Protein AF-A0A842RZS5-F1 (afdb_monomer)

Sequence (447 aa):
MKSENNMPHVILSKETFRNIITHTLRFKNRNNEGGIKVFGVCLGSIKNNTIQVVNAIPISHKVIETVQLDEKTIEIFKKIEKQYEEQNLGVVGWYLSHPFEELEWTVSDKENHLKIQKESWSNNFHLILDNRNIQKENEFGIKIFRLKDPSKGISSETEELNFEIEPPKTLNFFKWVQKFVEDYHKKDPVLIKEVQELEKSEKETAPRDLQEIPLTEIETNEKSVFSSELTEVSSEFHNIVDNLFKLELTPWKENFKYSALSGMDKLLESLINIKENLSNGMNIIQNWFKKELDNTLESFGNSATSYIDSRVIEQDKLEKDIQTEQELLLEETSQNINSNLEEYHNQIMEKMNKIDQNLEEFSSKHGEYDQRIISLSEIIGKNEDIIGNLVESYETDLKNSENYLIDIIKEKKDSLIPRLKKLEENQTHILERITEMQKMIIKLRNL

Secondary structure (DSSP, 8-state):
-PPP--PPEEEE-HHHHHHHHHHHHHT--SS-SS--EEEEEEEEEEETTEEEEEEEEEEEEESSSSPPPPHHHHHHHHHHHHHHGGGT-EEEEEEEE-TTS-SS--HHHHHHHHHHHHHT-TT-EEEEE-GGGGGSTTT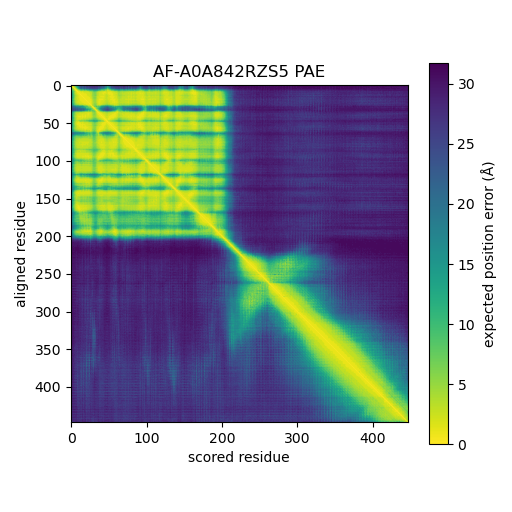TTEEEEEES-GGGGGGSPEEEPPEEEPP--STHHHHHHHHHHHHHTSSS--PPPPHHHHHHHHHHHS--S-PPPP----------HHHHHHHHHHHHHHHHHHHHIIIIIHHHHHHHHHHHTT-HHHHHHHHHHHHHHHHHHHHHHHHHHHHHHHHHHHHHHHHHHHHHHHHHHHHHHHHHHHHHHHHHHHHHHHHHHHHHHHHHHHHHHHHHHHHHHHHHHHHHHHHHHHHHHHHHHHHHHHHHHHHHHHHHHHHHHHHHHHHHHHHHHHHHHHHHHHHHHHHHHHHHHHHHHHHHHHHHHHHHHT-

Foldseek 3Di:
DPPPPLAQEEEAEPQAVVLVLLQLVVQDDPPDPQRKKWKWFFKADADPSYTYTDHTATADIDSDQADADDPVNLVVQVVVQVVCVVVVIHGQEMEMEDEPDDQDDDLRNLQRQLVNCVPPRVRYKYKYAYCVCCPPPPPNRIWIKDFPDSVVRSPTDIDTHHYDYDDDPDPVVVVVVVVQVVQCPDPHRPGRDHPVNVVVVVVVPPPDPDDDDDDPPPPDPPPVPVVVLVVVVVVVLVVLVVVLCVVQVVVLVVQCVVQVVVDDVSNVVSVVSNVVSVVVSVVVVVVSVVVSVVVVVVVVVVVVVVVVVVVVVVVVVVVVVVVVVVVVVVVVVVVVVVVVVVVVVVVVVVVVVVVVVVVVVVVVVVVVVVVVVVVVVVVVVVVVVVVVVVVVVVVVVVVVVVVVVVVVVVVVVVVVVVVVVVVVVVVVVVVVVVVVVVVVVVVVVVD

pLDDT: mean 78.9, std 14.8, range [34.44, 96.69]

Solvent-accessible surface area (backbone atoms only — not comparable to full-atom values): 24697 Å² total; per-residue (Å²): 133,82,78,77,79,82,67,53,36,36,40,34,27,56,57,18,54,48,42,51,52,53,54,53,57,73,60,60,59,95,83,51,89,72,41,54,29,34,34,32,42,27,30,16,44,79,55,96,62,29,38,42,28,60,35,42,49,49,36,50,72,42,89,42,100,67,78,78,78,51,72,69,57,54,51,50,52,54,53,52,29,64,74,33,45,92,75,66,28,39,66,45,28,34,38,38,41,35,57,97,55,71,92,64,84,49,75,55,53,50,53,43,49,49,58,53,34,72,73,80,35,76,79,38,37,44,35,37,34,23,78,82,38,43,81,44,85,96,44,61,22,55,44,36,33,33,63,76,40,69,90,55,51,92,78,33,53,80,38,80,43,59,69,49,73,47,73,80,89,50,73,64,53,60,56,44,54,51,47,52,55,54,31,60,71,38,99,72,52,76,67,90,72,30,53,55,56,52,55,51,51,51,64,66,68,44,87,65,74,78,78,82,73,86,78,71,90,66,89,64,79,80,64,53,65,67,60,57,52,51,52,51,53,51,51,50,49,49,51,52,51,50,48,46,45,58,69,54,50,47,57,44,57,56,50,48,63,55,17,70,76,69,44,71,69,50,42,52,55,51,52,52,51,48,54,54,48,51,51,52,47,49,50,52,52,52,52,50,53,52,52,52,51,52,52,52,51,52,54,49,50,55,51,52,49,53,52,50,52,52,50,52,54,53,47,57,48,50,54,51,52,50,53,53,52,51,52,52,50,52,51,52,51,50,51,52,51,51,54,50,52,52,51,52,49,52,55,50,50,54,51,49,53,53,49,52,53,52,49,54,53,49,53,51,53,49,52,54,50,51,54,49,51,52,54,50,52,54,51,50,51,54,49,52,52,52,51,50,55,49,52,56,48,51,55,49,52,49,52,51,50,49,51,53,52,52,50,52,52,49,53,52,50,63,61,44,53,59,54,50,51,53,48,53,52,51,50,51,55,49,51,50,51,51,51,50,49,50,54,50,51,53,56,60,72,76,106

Nearest PDB structures (foldseek):
  3j8c-assembly1_H  TM=7.648E-01  e=1.628E-10  Homo sapiens
  8ppl-assembly1_I8  TM=4.177E-01  e=9.898E-11  Homo sapiens
  5cw3-assembly1_C  TM=5.132E-01  e=7.251E-09  Camponotus floridanus

Radius of gyration: 61.82 Å; Cα contacts (8 Å, |Δi|>4): 366; chains: 1; bounding box: 122×75×231 Å

Mean predicted aligned error: 20.48 Å

Structure (mmCIF, N/CA/C/O backbone):
data_AF-A0A842RZS5-F1
#
_entry.id   AF-A0A842RZS5-F1
#
loop_
_atom_site.group_PDB
_atom_site.id
_atom_site.type_symbol
_atom_site.label_atom_id
_atom_site.label_alt_id
_atom_site.label_comp_id
_atom_site.label_asym_id
_atom_site.label_entity_id
_atom_site.label_seq_id
_atom_site.pdbx_PDB_ins_code
_atom_site.Cartn_x
_atom_site.Cartn_y
_atom_site.Cartn_z
_atom_site.occupancy
_atom_site.B_iso_or_equiv
_atom_site.auth_seq_id
_atom_site.auth_comp_id
_atom_site.auth_asym_id
_atom_site.auth_atom_id
_atom_site.pdbx_PDB_model_num
ATOM 1 N N . MET A 1 1 ? 11.944 -48.083 -0.890 1.00 37.94 1 MET A N 1
ATOM 2 C CA . MET A 1 1 ? 11.253 -46.963 -1.561 1.00 37.94 1 MET A CA 1
ATOM 3 C C . MET A 1 1 ? 10.853 -45.985 -0.475 1.00 37.94 1 MET A C 1
ATOM 5 O O . MET A 1 1 ? 10.063 -46.353 0.382 1.00 37.94 1 MET A O 1
ATOM 9 N N . LYS A 1 2 ? 11.518 -44.826 -0.414 1.00 34.44 2 LYS A N 1
ATOM 10 C CA . LYS A 1 2 ? 11.148 -43.740 0.502 1.00 34.44 2 LYS A CA 1
ATOM 11 C C . LYS A 1 2 ? 9.789 -43.222 0.031 1.00 34.44 2 LYS A C 1
ATOM 13 O O . LYS A 1 2 ? 9.652 -42.964 -1.159 1.00 34.44 2 LYS A O 1
ATOM 18 N N . SER A 1 3 ? 8.805 -43.158 0.922 1.00 37.47 3 SER A N 1
ATOM 19 C CA . SER A 1 3 ? 7.534 -42.493 0.644 1.00 37.47 3 SER A CA 1
ATOM 20 C C . SER A 1 3 ? 7.843 -41.068 0.199 1.00 37.47 3 SER A C 1
ATOM 22 O O . SER A 1 3 ? 8.447 -40.317 0.967 1.00 37.47 3 SER A O 1
ATOM 24 N N . GLU A 1 4 ? 7.493 -40.713 -1.036 1.00 42.56 4 GLU A N 1
ATOM 25 C CA . GLU A 1 4 ? 7.390 -39.309 -1.421 1.00 42.56 4 GLU A CA 1
ATOM 26 C C . GLU A 1 4 ? 6.513 -38.625 -0.373 1.00 42.56 4 GLU A C 1
ATOM 28 O O . GLU A 1 4 ? 5.399 -39.075 -0.091 1.00 42.56 4 GLU A O 1
ATOM 33 N N . ASN A 1 5 ? 7.077 -37.618 0.294 1.00 49.19 5 ASN A N 1
ATOM 34 C CA . ASN A 1 5 ? 6.363 -36.817 1.272 1.00 49.19 5 ASN A CA 1
ATOM 35 C C . ASN A 1 5 ? 5.133 -36.238 0.575 1.00 49.19 5 ASN A C 1
ATOM 37 O O . ASN A 1 5 ? 5.253 -35.360 -0.276 1.00 49.19 5 ASN A O 1
ATOM 41 N N . ASN A 1 6 ? 3.958 -36.741 0.947 1.00 65.50 6 ASN A N 1
ATOM 42 C CA . ASN A 1 6 ? 2.671 -36.161 0.604 1.00 65.50 6 ASN A CA 1
ATOM 43 C C . ASN A 1 6 ? 2.583 -34.822 1.359 1.00 65.50 6 ASN A C 1
ATOM 45 O O . ASN A 1 6 ? 1.986 -34.741 2.431 1.00 65.50 6 ASN A O 1
ATOM 49 N N . MET A 1 7 ? 3.266 -33.785 0.869 1.00 74.50 7 MET A N 1
ATOM 50 C CA . MET A 1 7 ? 3.178 -32.452 1.462 1.00 74.50 7 MET A CA 1
ATOM 51 C C . MET A 1 7 ? 1.766 -31.904 1.235 1.00 74.50 7 MET A C 1
ATOM 53 O O . MET A 1 7 ? 1.227 -32.076 0.136 1.00 74.50 7 MET A O 1
ATOM 57 N N . PRO A 1 8 ? 1.138 -31.284 2.250 1.00 85.25 8 PRO A N 1
ATOM 58 C CA . PRO A 1 8 ? -0.181 -30.701 2.088 1.00 85.25 8 PRO A CA 1
ATOM 59 C C . PRO A 1 8 ? -0.185 -29.649 0.979 1.00 85.25 8 PRO A C 1
ATOM 61 O O . PRO A 1 8 ? 0.685 -28.780 0.942 1.00 85.25 8 PRO A O 1
ATOM 64 N N . HIS A 1 9 ? -1.176 -29.712 0.094 1.00 92.06 9 HIS A N 1
ATOM 65 C CA . HIS A 1 9 ? -1.355 -28.723 -0.968 1.00 92.06 9 HIS A CA 1
ATOM 66 C C . HIS A 1 9 ? -2.455 -27.728 -0.592 1.00 92.06 9 HIS A C 1
ATOM 68 O O . HIS A 1 9 ? -3.529 -28.146 -0.152 1.00 92.06 9 HIS A O 1
ATOM 74 N N . VAL A 1 10 ? -2.209 -26.426 -0.751 1.00 94.94 10 VAL A N 1
ATOM 75 C CA . VAL A 1 10 ? -3.159 -25.371 -0.362 1.00 94.94 10 VAL A CA 1
ATOM 76 C C . VAL A 1 10 ? -3.832 -24.767 -1.591 1.00 94.94 10 VAL A C 1
ATOM 78 O O . VAL A 1 10 ? -3.169 -24.227 -2.467 1.00 94.94 10 VAL A O 1
ATOM 81 N N . ILE A 1 11 ? -5.161 -24.804 -1.637 1.00 95.00 11 ILE A N 1
ATOM 82 C CA . ILE A 1 11 ? -5.951 -24.208 -2.720 1.00 95.00 11 ILE A CA 1
ATOM 83 C C . ILE A 1 11 ? -6.653 -22.973 -2.168 1.00 95.00 11 ILE A C 1
ATOM 85 O O . ILE A 1 11 ? -7.569 -23.084 -1.349 1.00 95.00 11 ILE A O 1
ATOM 89 N N . LEU A 1 12 ? -6.231 -21.792 -2.616 1.00 94.69 12 LEU A N 1
ATOM 90 C CA . LEU A 1 12 ? -6.852 -20.521 -2.265 1.00 94.69 12 LEU A CA 1
ATOM 91 C C . LEU A 1 12 ? -7.983 -20.221 -3.247 1.00 94.69 12 LEU A C 1
ATOM 93 O O . LEU A 1 12 ? -7.751 -20.035 -4.440 1.00 94.69 12 LEU A O 1
ATOM 97 N N . SER A 1 13 ? -9.217 -20.128 -2.757 1.00 93.12 13 SER A N 1
ATOM 98 C CA . SER A 1 13 ? -10.315 -19.646 -3.592 1.00 93.12 13 SER A CA 1
ATOM 99 C C . SER A 1 13 ? -10.074 -18.197 -4.035 1.00 93.12 13 SER A C 1
ATOM 101 O O . SER A 1 13 ? -9.399 -17.408 -3.360 1.00 93.12 13 SER A O 1
ATOM 103 N N . LYS A 1 14 ? -10.714 -17.799 -5.138 1.00 87.75 14 LYS A N 1
ATOM 104 C CA . LYS A 1 14 ? -10.703 -16.400 -5.602 1.00 87.75 14 LYS A CA 1
ATOM 105 C C . LYS A 1 14 ? -11.179 -15.405 -4.528 1.00 87.75 14 LYS A C 1
ATOM 107 O O . LYS A 1 14 ? -10.702 -14.275 -4.485 1.00 87.75 14 LYS A O 1
ATOM 112 N N . GLU A 1 15 ? -12.132 -15.811 -3.683 1.00 87.62 15 GLU A N 1
ATOM 113 C CA . GLU A 1 15 ? -12.723 -14.972 -2.631 1.00 87.62 15 GLU A CA 1
ATOM 114 C C . GLU A 1 15 ? -11.719 -14.759 -1.494 1.00 87.62 15 GLU A C 1
ATOM 116 O O . GLU A 1 15 ? -11.511 -13.628 -1.057 1.00 87.62 15 GLU A O 1
ATOM 121 N N . THR A 1 16 ? -11.031 -15.829 -1.085 1.00 92.69 16 THR A N 1
ATOM 122 C CA . THR A 1 16 ? -9.921 -15.787 -0.125 1.00 92.69 16 THR A CA 1
ATOM 123 C C . THR A 1 16 ? -8.832 -14.831 -0.590 1.00 92.69 16 THR A C 1
ATOM 125 O O . THR A 1 16 ? -8.493 -13.892 0.128 1.00 92.69 16 THR A O 1
ATOM 128 N N . PHE A 1 17 ? -8.314 -15.035 -1.806 1.00 90.50 17 PHE A N 1
ATOM 129 C CA . PHE A 1 17 ? -7.244 -14.200 -2.348 1.00 90.50 17 PHE A CA 1
ATOM 130 C C . PHE A 1 17 ? -7.668 -12.729 -2.424 1.00 90.50 17 PHE A C 1
ATOM 132 O O . PHE A 1 17 ? -6.944 -11.845 -1.965 1.00 90.50 17 PHE A O 1
ATOM 139 N N . ARG A 1 18 ? -8.888 -12.461 -2.907 1.00 86.94 18 ARG A N 1
ATOM 140 C CA . ARG A 1 18 ? -9.457 -11.110 -2.935 1.00 86.94 18 ARG A CA 1
ATOM 141 C C . ARG A 1 18 ? -9.470 -10.465 -1.551 1.00 86.94 18 ARG A C 1
ATOM 143 O O . ARG A 1 18 ? -9.017 -9.329 -1.415 1.00 86.94 18 ARG A O 1
ATOM 150 N N . ASN A 1 19 ? -10.029 -11.134 -0.546 1.00 90.88 19 ASN A N 1
ATOM 151 C CA . ASN A 1 19 ? -10.194 -10.543 0.782 1.00 90.88 19 ASN A CA 1
ATOM 152 C C . ASN A 1 19 ? -8.838 -10.234 1.430 1.00 90.88 19 ASN A C 1
ATOM 154 O O . ASN A 1 19 ? -8.678 -9.170 2.020 1.00 90.88 19 ASN A O 1
ATOM 158 N N . ILE A 1 20 ? -7.845 -11.109 1.249 1.00 92.00 20 ILE A N 1
ATOM 159 C CA . ILE A 1 20 ? -6.479 -10.883 1.740 1.00 92.00 20 ILE A CA 1
ATOM 160 C C . ILE A 1 20 ? -5.861 -9.654 1.057 1.00 92.00 20 ILE A C 1
ATOM 162 O O . ILE A 1 20 ? -5.436 -8.722 1.737 1.00 92.00 20 ILE A O 1
ATOM 166 N N . ILE A 1 21 ? -5.872 -9.604 -0.281 1.00 88.69 21 ILE A N 1
ATOM 167 C CA . ILE A 1 21 ? -5.263 -8.501 -1.041 1.00 88.69 21 ILE A CA 1
ATOM 168 C C . ILE A 1 21 ? -5.952 -7.165 -0.746 1.00 88.69 21 ILE A C 1
ATOM 170 O O . ILE A 1 21 ? -5.282 -6.167 -0.489 1.00 88.69 21 ILE A O 1
ATOM 174 N N . THR A 1 22 ? -7.286 -7.129 -0.758 1.00 87.31 22 THR A N 1
ATOM 175 C CA . THR A 1 22 ? -8.047 -5.901 -0.469 1.00 87.31 22 THR A CA 1
ATOM 176 C C . THR A 1 22 ? -7.808 -5.403 0.954 1.00 87.31 22 THR A C 1
ATOM 178 O O . THR A 1 22 ? -7.639 -4.199 1.139 1.00 87.31 22 THR A O 1
ATOM 181 N N . HIS A 1 23 ? -7.710 -6.305 1.938 1.00 90.19 23 HIS A N 1
ATOM 182 C CA . HIS A 1 23 ? -7.362 -5.949 3.312 1.00 90.19 23 HIS A CA 1
ATOM 183 C C . HIS A 1 23 ? -5.982 -5.286 3.384 1.00 90.19 23 HIS A C 1
ATOM 185 O O . HIS A 1 23 ? -5.846 -4.190 3.920 1.00 90.19 23 HIS A O 1
ATOM 191 N N . THR A 1 24 ? -4.967 -5.898 2.773 1.00 88.00 24 THR A N 1
ATOM 192 C CA . THR A 1 24 ? -3.601 -5.358 2.769 1.00 88.00 24 THR A CA 1
ATOM 193 C C . THR A 1 24 ? -3.487 -4.038 2.014 1.00 88.00 24 THR A C 1
ATOM 195 O O . THR A 1 24 ? -2.749 -3.149 2.432 1.00 88.00 24 THR A O 1
ATOM 198 N N . LEU A 1 25 ? -4.215 -3.871 0.908 1.00 84.62 25 LEU A N 1
ATOM 199 C CA . LEU A 1 25 ? -4.179 -2.632 0.131 1.00 84.62 25 LEU A CA 1
ATOM 200 C C . LEU A 1 25 ? -4.948 -1.483 0.795 1.00 84.62 25 LEU A C 1
ATOM 202 O O . LEU A 1 25 ? -4.543 -0.338 0.614 1.00 84.62 25 LEU A O 1
ATOM 206 N N . ARG A 1 26 ? -5.996 -1.765 1.587 1.00 83.00 26 ARG A N 1
ATOM 207 C CA . ARG A 1 26 ? -6.756 -0.742 2.332 1.00 83.00 26 ARG A CA 1
ATOM 208 C C . ARG A 1 26 ? -5.853 0.084 3.251 1.00 83.00 26 ARG A C 1
ATOM 210 O O . ARG A 1 26 ? -6.020 1.294 3.332 1.00 83.00 26 ARG A O 1
ATOM 217 N N . PHE A 1 27 ? -4.896 -0.564 3.908 1.00 80.88 27 PHE A N 1
ATOM 218 C CA . PHE A 1 27 ? -3.999 0.068 4.881 1.00 80.88 27 PHE A CA 1
ATOM 219 C C . PHE A 1 27 ? -2.618 0.407 4.308 1.00 80.88 27 PHE A C 1
ATOM 221 O O . PHE A 1 27 ? -1.688 0.735 5.044 1.00 80.88 27 PHE A O 1
ATOM 228 N N . LYS A 1 28 ? -2.468 0.365 2.978 1.00 72.44 28 LYS A N 1
ATOM 229 C CA . LYS A 1 28 ? -1.234 0.775 2.311 1.00 72.44 28 LYS A CA 1
ATOM 230 C C . LYS A 1 28 ? -1.136 2.301 2.299 1.00 72.44 28 LYS A C 1
ATOM 232 O O . LYS A 1 28 ? -1.686 2.954 1.416 1.00 72.44 28 LYS A O 1
ATOM 237 N N . ASN A 1 29 ? -0.383 2.871 3.233 1.00 59.78 29 ASN A N 1
ATOM 238 C CA . ASN A 1 29 ? -0.001 4.278 3.173 1.00 59.78 29 ASN A CA 1
ATOM 239 C C . ASN A 1 29 ? 1.281 4.432 2.331 1.00 59.78 29 ASN A C 1
ATOM 241 O O . ASN A 1 29 ? 2.254 3.719 2.556 1.00 59.78 29 ASN A O 1
ATOM 245 N N . ARG A 1 30 ? 1.288 5.342 1.346 1.00 52.78 30 ARG A N 1
ATOM 246 C CA . ARG A 1 30 ? 2.496 5.651 0.553 1.00 52.78 30 ARG A CA 1
ATOM 247 C C . ARG A 1 30 ? 3.543 6.442 1.348 1.00 52.78 30 ARG A C 1
ATOM 249 O O . ARG A 1 30 ? 4.698 6.420 0.948 1.00 52.78 30 ARG A O 1
ATOM 256 N N . ASN A 1 31 ? 3.141 7.094 2.443 1.00 52.41 31 ASN A N 1
ATOM 257 C CA . ASN A 1 31 ? 3.977 8.039 3.189 1.00 52.41 31 ASN A CA 1
ATOM 258 C C . ASN A 1 31 ? 4.443 7.527 4.565 1.00 52.41 31 ASN A C 1
ATOM 260 O O . ASN A 1 31 ? 5.188 8.232 5.231 1.00 52.41 31 ASN A O 1
ATOM 264 N N . ASN A 1 32 ? 4.023 6.332 5.006 1.00 50.25 32 ASN A N 1
ATOM 265 C CA . ASN A 1 32 ? 4.504 5.751 6.266 1.00 50.25 32 ASN A CA 1
ATOM 266 C C . ASN A 1 32 ? 5.555 4.678 5.984 1.00 50.25 32 ASN A C 1
ATOM 268 O O . ASN A 1 32 ? 5.225 3.606 5.477 1.00 50.25 32 ASN A O 1
ATOM 272 N N . GLU A 1 33 ? 6.797 4.949 6.381 1.00 51.09 33 GLU A N 1
ATOM 273 C CA . GLU A 1 33 ? 7.878 3.955 6.449 1.00 51.09 33 GLU A CA 1
ATOM 274 C C . GLU A 1 33 ? 7.601 2.888 7.530 1.00 51.09 33 GLU A C 1
ATOM 276 O O . GLU A 1 33 ? 8.041 1.747 7.413 1.00 51.09 33 GLU A O 1
ATOM 281 N N . GLY A 1 34 ? 6.781 3.218 8.537 1.00 55.38 34 GLY A N 1
ATOM 282 C CA . GLY A 1 34 ? 6.228 2.267 9.503 1.00 55.38 34 GLY A CA 1
ATOM 283 C C . GLY A 1 34 ? 5.103 1.439 8.881 1.00 55.38 34 GLY A C 1
ATOM 284 O O . GLY A 1 34 ? 3.929 1.810 8.963 1.00 55.38 34 GLY A O 1
ATOM 285 N N . GLY A 1 35 ? 5.466 0.342 8.215 1.00 66.75 35 GLY A N 1
ATOM 286 C CA . GLY A 1 35 ? 4.537 -0.549 7.522 1.00 66.75 35 GLY A CA 1
ATOM 287 C C . GLY A 1 35 ? 3.421 -1.063 8.437 1.00 66.75 35 GLY A C 1
ATOM 288 O O . GLY A 1 35 ? 3.668 -1.778 9.403 1.00 66.75 35 GLY A O 1
ATOM 289 N N . ILE A 1 36 ? 2.170 -0.719 8.123 1.00 82.38 36 ILE A N 1
ATOM 290 C CA . ILE A 1 36 ? 1.004 -1.257 8.832 1.00 82.38 36 ILE A CA 1
ATOM 291 C C . ILE A 1 36 ? 0.868 -2.738 8.475 1.00 82.38 36 ILE A C 1
ATOM 293 O O . ILE A 1 36 ? 0.602 -3.082 7.320 1.00 82.38 36 ILE A O 1
ATOM 297 N N . LYS A 1 37 ? 1.024 -3.614 9.470 1.00 87.56 37 LYS A N 1
ATOM 298 C CA . LYS A 1 37 ? 0.797 -5.051 9.308 1.00 87.56 37 LYS A CA 1
ATOM 299 C C . LYS A 1 37 ? -0.673 -5.364 9.551 1.00 87.56 37 LYS A C 1
ATOM 301 O O . LYS A 1 37 ? -1.220 -5.048 10.606 1.00 87.56 37 LYS A O 1
ATOM 306 N N . VAL A 1 38 ? -1.310 -6.007 8.582 1.00 90.62 38 VAL A N 1
ATOM 307 C CA . VAL A 1 38 ? -2.695 -6.471 8.659 1.00 90.62 38 VAL A CA 1
ATOM 308 C C . VAL A 1 38 ? -2.723 -7.983 8.808 1.00 90.62 38 VAL A C 1
ATOM 310 O O . VAL A 1 38 ? -1.893 -8.677 8.219 1.00 90.62 38 VAL A O 1
ATOM 313 N N . PHE A 1 39 ? -3.681 -8.514 9.561 1.00 93.81 39 PHE A N 1
ATOM 314 C CA . PHE A 1 39 ? -3.809 -9.958 9.735 1.00 93.81 39 PHE A CA 1
ATOM 315 C C . PHE A 1 39 ? -5.261 -10.424 9.775 1.00 93.81 39 PHE A C 1
ATOM 317 O O . PHE A 1 39 ? -6.196 -9.663 10.051 1.00 93.81 39 PHE A O 1
ATOM 324 N N . GLY A 1 40 ? -5.454 -11.708 9.499 1.00 94.69 40 GLY A N 1
ATOM 325 C CA . GLY A 1 40 ? -6.763 -12.329 9.597 1.00 94.69 40 GLY A CA 1
ATOM 326 C C . GLY A 1 40 ? -6.735 -13.849 9.582 1.00 94.69 40 GLY A C 1
ATOM 327 O O . GLY A 1 40 ? -5.669 -14.463 9.608 1.00 94.69 40 GLY A O 1
ATOM 328 N N . VAL A 1 41 ? -7.917 -14.462 9.549 1.00 95.62 41 VAL A N 1
ATOM 329 C CA . VAL A 1 41 ? -8.072 -15.927 9.560 1.00 95.62 41 VAL A CA 1
ATOM 330 C C . VAL A 1 41 ? -8.496 -16.460 8.203 1.00 95.62 41 VAL A C 1
ATOM 332 O O . VAL A 1 41 ? -9.253 -15.820 7.475 1.00 95.62 41 VAL A O 1
ATOM 335 N N . CYS A 1 42 ? -8.021 -17.656 7.878 1.00 96.69 42 CYS A N 1
ATOM 336 C CA . CYS A 1 42 ? -8.388 -18.400 6.683 1.00 96.69 42 CYS A CA 1
ATOM 337 C C . CYS A 1 42 ? -9.388 -19.499 7.055 1.00 96.69 42 CYS A C 1
ATOM 339 O O . CYS A 1 42 ? -9.104 -20.341 7.910 1.00 96.69 42 CYS A O 1
ATOM 341 N N . LEU A 1 43 ? -10.542 -19.499 6.390 1.00 95.69 43 LEU A N 1
ATOM 342 C CA . LEU A 1 43 ? -11.612 -20.472 6.592 1.00 95.69 43 LEU A CA 1
ATOM 343 C C . LEU A 1 43 ? -11.644 -21.474 5.449 1.00 95.69 43 LEU A C 1
ATOM 345 O O . LEU A 1 43 ? -11.552 -21.104 4.274 1.00 95.69 43 LEU A O 1
ATOM 349 N N . GLY A 1 44 ? -11.805 -22.746 5.785 1.00 94.94 44 GLY A N 1
ATOM 350 C CA . GLY A 1 44 ? -11.709 -23.804 4.800 1.00 94.94 44 GLY A CA 1
ATOM 351 C C . GLY A 1 44 ? -12.021 -25.186 5.339 1.00 94.94 44 GLY A C 1
ATOM 352 O O . GLY A 1 44 ? -12.563 -25.356 6.427 1.00 94.94 44 GLY A O 1
ATOM 353 N N . SER A 1 45 ? -11.657 -26.187 4.547 1.00 93.38 45 SER A N 1
ATOM 354 C CA . SER A 1 45 ? -11.743 -27.591 4.939 1.00 93.38 45 SER A CA 1
ATOM 355 C C . SER A 1 45 ? -10.498 -28.344 4.488 1.00 93.38 45 SER A C 1
ATOM 357 O O . SER A 1 45 ? -9.864 -27.986 3.493 1.00 93.38 45 SER A O 1
ATOM 359 N N . ILE A 1 46 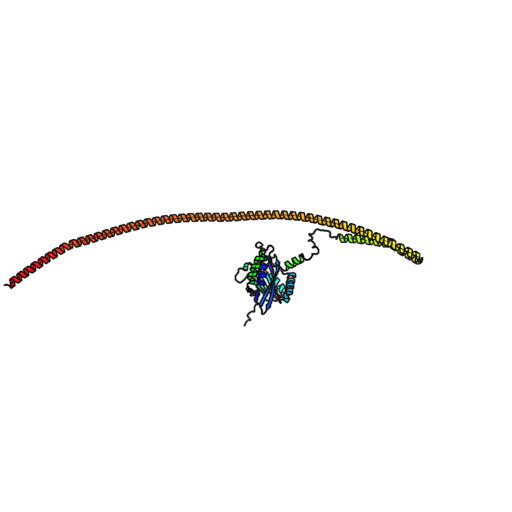? -10.147 -29.393 5.226 1.00 90.38 46 ILE A N 1
ATOM 360 C CA . ILE A 1 46 ? -9.011 -30.258 4.913 1.00 90.38 46 ILE A CA 1
ATOM 361 C C . ILE A 1 46 ? -9.567 -31.586 4.399 1.00 90.38 46 ILE A C 1
ATOM 363 O O . ILE A 1 46 ? -10.309 -32.265 5.109 1.00 90.38 46 ILE A O 1
ATOM 367 N N . LYS A 1 47 ? -9.231 -31.960 3.160 1.00 88.81 47 LYS A N 1
ATOM 368 C CA . LYS A 1 47 ? -9.663 -33.216 2.525 1.00 88.81 47 LYS A CA 1
ATOM 369 C C . LYS A 1 47 ? -8.503 -33.829 1.756 1.00 88.81 47 LYS A C 1
ATOM 371 O O . LYS A 1 47 ? -7.894 -33.147 0.946 1.00 88.81 47 LYS A O 1
ATOM 376 N N . ASN A 1 48 ? -8.214 -35.113 1.974 1.00 85.06 48 ASN A N 1
ATOM 377 C CA . ASN A 1 48 ? -7.200 -35.869 1.220 1.00 85.06 48 ASN A CA 1
ATOM 378 C C . ASN A 1 48 ? -5.837 -35.161 1.109 1.00 85.06 48 ASN A C 1
ATOM 380 O O . ASN A 1 48 ? -5.244 -35.132 0.037 1.00 85.06 48 ASN A O 1
ATOM 384 N N . ASN A 1 49 ? -5.348 -34.586 2.215 1.00 86.50 49 ASN A N 1
ATOM 385 C CA . ASN A 1 49 ? -4.091 -33.825 2.253 1.00 86.50 49 ASN A CA 1
ATOM 386 C C . ASN A 1 49 ? -4.092 -32.528 1.412 1.00 86.50 49 ASN A C 1
ATOM 388 O O . ASN A 1 49 ? -3.048 -31.941 1.146 1.00 86.50 49 ASN A O 1
ATOM 392 N N . THR A 1 50 ? -5.271 -32.053 1.021 1.00 91.88 50 THR A N 1
ATOM 393 C CA . THR A 1 50 ? -5.487 -30.753 0.392 1.00 91.88 50 THR A CA 1
ATOM 394 C C . THR A 1 50 ? -6.224 -29.841 1.366 1.00 91.88 50 THR A C 1
ATOM 396 O O . THR A 1 50 ? -7.247 -30.222 1.942 1.00 91.88 50 THR A O 1
ATOM 399 N N . ILE A 1 51 ? -5.704 -28.632 1.555 1.00 94.38 51 ILE A N 1
ATOM 400 C CA . ILE A 1 51 ? -6.318 -27.584 2.366 1.00 94.38 51 ILE A CA 1
ATOM 401 C C . ILE A 1 51 ? -7.045 -26.640 1.413 1.00 94.38 51 ILE A C 1
ATOM 403 O O . ILE A 1 51 ? -6.422 -25.844 0.715 1.00 94.38 51 ILE A O 1
ATOM 407 N N . GLN A 1 52 ? -8.370 -26.744 1.363 1.00 94.81 52 GLN A N 1
ATOM 408 C CA . GLN A 1 52 ? -9.196 -25.878 0.531 1.00 94.81 52 GLN A CA 1
ATOM 409 C C . GLN A 1 52 ? -9.629 -24.661 1.342 1.00 94.81 52 GLN A C 1
ATOM 411 O O . GLN A 1 52 ? -10.448 -24.783 2.255 1.00 94.81 52 GLN A O 1
ATOM 416 N N . VAL A 1 53 ? -9.104 -23.490 0.993 1.00 96.25 53 VAL A N 1
ATOM 417 C CA . VAL A 1 53 ? -9.407 -22.222 1.658 1.00 96.25 53 VAL A CA 1
ATOM 418 C C . VAL A 1 53 ? -10.496 -21.500 0.874 1.00 96.25 53 VAL A C 1
ATOM 420 O O . VAL A 1 53 ? -10.292 -21.070 -0.260 1.00 96.25 53 VAL A O 1
ATOM 423 N N . VAL A 1 54 ? -11.674 -21.389 1.478 1.00 94.69 54 VAL A N 1
ATOM 424 C CA . VAL A 1 54 ? -12.894 -20.878 0.836 1.00 94.69 54 VAL A CA 1
ATOM 425 C C . VAL A 1 54 ? -13.108 -19.397 1.133 1.00 94.69 54 VAL A C 1
ATOM 427 O O . VAL A 1 54 ? -13.689 -18.686 0.318 1.00 94.69 54 VAL A O 1
ATOM 430 N N . ASN A 1 55 ? -12.640 -18.915 2.286 1.00 94.31 55 ASN A N 1
ATOM 431 C CA . ASN A 1 55 ? -12.762 -17.508 2.642 1.00 94.31 55 ASN A CA 1
ATOM 432 C C . ASN A 1 55 ? -11.575 -17.034 3.491 1.00 94.31 55 ASN A C 1
ATOM 434 O O . ASN A 1 55 ? -10.856 -17.840 4.082 1.00 94.31 55 ASN A O 1
ATOM 438 N N . ALA A 1 56 ? -11.379 -15.721 3.557 1.00 96.25 56 ALA A N 1
ATOM 439 C CA . ALA A 1 56 ? -10.491 -15.072 4.512 1.00 96.25 56 ALA A CA 1
ATOM 440 C C . ALA A 1 56 ? -11.243 -13.935 5.205 1.00 96.25 56 ALA A C 1
ATOM 442 O O . ALA A 1 56 ? -11.907 -13.137 4.535 1.00 96.25 56 ALA A O 1
ATOM 443 N N . ILE A 1 57 ? -11.142 -13.880 6.533 1.00 95.56 57 ILE A N 1
ATOM 444 C CA . ILE A 1 57 ? -11.812 -12.888 7.374 1.00 95.56 57 ILE A CA 1
ATOM 445 C C . ILE A 1 57 ? -10.757 -11.936 7.957 1.00 95.56 57 ILE A C 1
ATOM 447 O O . ILE A 1 57 ? -9.928 -12.380 8.759 1.00 95.56 57 ILE A O 1
ATOM 451 N N . PRO A 1 58 ? -10.774 -10.647 7.573 1.00 94.75 58 PRO A N 1
ATOM 452 C CA . PRO A 1 58 ? -9.931 -9.612 8.166 1.00 94.75 58 PRO A CA 1
ATOM 453 C C . PRO A 1 58 ? -10.221 -9.414 9.648 1.00 94.75 58 PRO A C 1
ATOM 455 O O . PRO A 1 58 ? -11.368 -9.191 10.036 1.00 94.75 58 PRO A O 1
ATOM 458 N N . ILE A 1 59 ? -9.186 -9.468 10.484 1.00 93.44 59 ILE A N 1
ATOM 459 C CA . ILE A 1 59 ? -9.355 -9.344 11.935 1.00 93.44 59 ILE A CA 1
ATOM 460 C C . ILE A 1 59 ? -8.987 -7.947 12.403 1.00 93.44 59 ILE A C 1
ATOM 462 O O . ILE A 1 59 ? -9.785 -7.332 13.113 1.00 93.44 59 ILE A O 1
ATOM 466 N N . SER A 1 60 ? -7.784 -7.485 12.051 1.00 90.50 60 SER A N 1
ATOM 467 C CA . SER A 1 60 ? -7.233 -6.218 12.530 1.00 90.50 60 SER A CA 1
ATOM 468 C C . SER A 1 60 ? -5.972 -5.804 11.761 1.00 90.50 60 SER A C 1
ATOM 470 O O . SER A 1 60 ? -5.357 -6.614 11.052 1.00 90.50 60 SER A O 1
ATOM 472 N N . HIS A 1 61 ? -5.536 -4.573 12.015 1.00 89.00 61 HIS A N 1
ATOM 473 C CA . HIS A 1 61 ? -4.250 -4.009 11.629 1.00 89.00 61 HIS A CA 1
ATOM 474 C C . HIS A 1 61 ? -3.490 -3.490 12.858 1.00 89.00 61 HIS A C 1
ATOM 476 O O . HIS A 1 61 ? -4.085 -3.103 13.866 1.00 89.00 61 HIS A O 1
ATOM 482 N N . LYS A 1 62 ? -2.155 -3.476 12.794 1.00 82.06 62 LYS A N 1
ATOM 483 C CA . LYS A 1 62 ? -1.292 -2.921 13.847 1.00 82.06 62 LYS A CA 1
ATOM 484 C C . LYS A 1 62 ? -0.191 -2.041 13.253 1.00 82.06 62 LYS A C 1
ATOM 486 O O . LYS A 1 62 ? 0.429 -2.391 12.251 1.00 82.06 62 LYS A O 1
ATOM 491 N N . VAL A 1 63 ? 0.060 -0.911 13.916 1.00 69.31 63 VAL A N 1
ATOM 492 C CA . VAL A 1 63 ? 1.164 0.021 13.630 1.00 69.31 63 VAL A CA 1
ATOM 493 C C . VAL A 1 63 ? 2.390 -0.415 14.443 1.00 69.31 63 VAL A C 1
ATOM 495 O O . VAL A 1 63 ? 2.743 0.228 15.424 1.00 69.31 63 VAL A O 1
ATOM 498 N N . ILE A 1 64 ? 2.956 -1.591 14.150 1.00 64.94 64 ILE A N 1
ATOM 499 C CA . ILE A 1 64 ? 4.110 -2.145 14.888 1.00 64.94 64 ILE A CA 1
ATOM 500 C C . ILE A 1 64 ? 4.952 -3.015 13.940 1.00 64.94 64 ILE A C 1
ATOM 502 O O . ILE A 1 64 ? 4.392 -3.725 13.105 1.00 64.94 64 ILE A O 1
ATOM 506 N N . GLU A 1 65 ? 6.278 -3.026 14.125 1.00 62.12 65 GLU A N 1
ATOM 507 C CA . GLU A 1 65 ? 7.216 -3.952 13.460 1.00 62.12 65 GLU A CA 1
ATOM 508 C C . GLU A 1 65 ? 6.870 -5.433 13.706 1.00 62.12 65 GLU A C 1
ATOM 510 O O . GLU A 1 65 ? 7.069 -6.282 12.840 1.00 62.12 65 GLU A O 1
ATOM 515 N N . THR A 1 66 ? 6.300 -5.770 14.868 1.00 67.19 66 THR A N 1
ATOM 516 C CA . THR A 1 66 ? 5.898 -7.139 15.213 1.00 67.19 66 THR A CA 1
ATOM 517 C C . THR A 1 66 ? 4.430 -7.198 15.621 1.00 67.19 66 THR A C 1
ATOM 519 O O . THR A 1 66 ? 3.965 -6.501 16.524 1.00 67.19 66 THR A O 1
ATOM 522 N N . VAL A 1 67 ? 3.665 -8.059 14.951 1.00 76.31 67 VAL A N 1
ATOM 523 C CA . VAL A 1 67 ? 2.306 -8.392 15.383 1.00 76.31 67 VAL A CA 1
ATOM 524 C C . VAL A 1 67 ? 2.434 -9.464 16.446 1.00 76.31 67 VAL A C 1
ATOM 526 O O . VAL A 1 67 ? 2.901 -10.548 16.147 1.00 76.31 67 VAL A O 1
ATOM 529 N N . GLN A 1 68 ? 2.005 -9.199 17.675 1.00 82.50 68 GLN A N 1
ATOM 530 C CA . GLN A 1 68 ? 1.818 -10.247 18.680 1.00 82.50 68 GLN A CA 1
ATOM 531 C C . GLN A 1 68 ? 0.329 -10.557 18.821 1.00 82.50 68 GLN A C 1
ATOM 533 O O . GLN A 1 68 ? -0.484 -9.644 19.022 1.00 82.50 68 GLN A O 1
ATOM 538 N N . LEU A 1 69 ? -0.023 -11.840 18.697 1.00 85.06 69 LEU A N 1
ATOM 539 C CA . LEU A 1 69 ? -1.376 -12.328 18.947 1.00 85.06 69 LEU A CA 1
ATOM 540 C C . LEU A 1 69 ? -1.595 -12.474 20.458 1.00 85.06 69 LEU A C 1
ATOM 542 O O . LEU A 1 69 ? -0.841 -13.176 21.149 1.00 85.06 69 LEU A O 1
ATOM 546 N N . ASP A 1 70 ? -2.620 -11.782 20.947 1.00 86.50 70 ASP A N 1
ATOM 547 C CA . ASP A 1 70 ? -3.113 -11.855 22.319 1.00 86.50 70 ASP A CA 1
ATOM 548 C C . ASP A 1 70 ? -4.248 -12.886 22.443 1.00 86.50 70 ASP A C 1
ATOM 550 O O . ASP A 1 70 ? -4.790 -13.380 21.450 1.00 86.50 70 ASP A O 1
ATOM 554 N N . GLU A 1 71 ? -4.613 -13.223 23.679 1.00 86.50 71 GLU A N 1
ATOM 555 C CA . GLU A 1 71 ? -5.677 -14.194 23.969 1.00 86.50 71 GLU A CA 1
ATOM 556 C C . GLU A 1 71 ? -7.020 -13.759 23.375 1.00 86.50 71 GLU A C 1
ATOM 558 O O . GLU A 1 71 ? -7.739 -14.570 22.794 1.00 86.50 71 GLU A O 1
ATOM 563 N N . LYS A 1 72 ? -7.314 -12.456 23.409 1.00 88.31 72 LYS A N 1
ATOM 564 C CA . LYS A 1 72 ? -8.529 -11.881 22.826 1.00 88.31 72 LYS A CA 1
ATOM 565 C C . LYS A 1 72 ? -8.630 -12.147 21.323 1.00 88.31 72 LYS A C 1
ATOM 567 O O . LYS A 1 72 ? -9.708 -12.442 20.812 1.00 88.31 72 LYS A O 1
ATOM 572 N N . THR A 1 73 ? -7.519 -12.069 20.598 1.00 88.69 73 THR A N 1
ATOM 573 C CA . THR A 1 73 ? -7.481 -12.392 19.169 1.00 88.69 73 THR A CA 1
ATOM 574 C C . THR A 1 73 ? -7.769 -13.873 18.928 1.00 88.69 73 THR A C 1
ATOM 576 O O . THR A 1 73 ? -8.547 -14.210 18.036 1.00 88.69 73 THR A O 1
ATOM 579 N N . ILE A 1 74 ? -7.217 -14.759 19.760 1.00 89.56 74 ILE A N 1
ATOM 580 C CA . ILE A 1 74 ? -7.504 -16.199 19.697 1.00 89.56 74 ILE A CA 1
ATOM 581 C C . ILE A 1 74 ? -8.984 -16.488 19.997 1.00 89.56 74 ILE A C 1
ATOM 583 O O . ILE A 1 74 ? -9.600 -17.322 19.330 1.00 89.56 74 ILE A O 1
ATOM 587 N N . GLU A 1 75 ? -9.602 -15.773 20.937 1.00 90.31 75 GLU A N 1
ATOM 588 C CA . GLU A 1 75 ? -11.045 -15.871 21.185 1.00 90.31 75 GLU A CA 1
ATOM 589 C C . GLU A 1 75 ? -11.882 -15.427 19.980 1.00 90.31 75 GLU A C 1
ATOM 591 O O . GLU A 1 75 ? -12.888 -16.066 19.666 1.00 90.31 75 GLU A O 1
ATOM 596 N N . ILE A 1 76 ? -11.467 -14.371 19.271 1.00 91.56 76 ILE A N 1
ATOM 597 C CA . ILE A 1 76 ? -12.128 -13.949 18.027 1.00 91.56 76 ILE A CA 1
ATOM 598 C C . ILE A 1 76 ? -12.055 -15.074 16.987 1.00 91.56 76 ILE A C 1
ATOM 600 O O . ILE A 1 76 ? -13.057 -15.356 16.332 1.00 91.56 76 ILE A O 1
ATOM 604 N N . PHE A 1 77 ? -10.920 -15.768 16.868 1.00 92.25 77 PHE A N 1
ATOM 605 C CA . PHE A 1 77 ? -10.781 -16.884 15.924 1.00 92.25 77 PHE A CA 1
ATOM 606 C C . PHE A 1 77 ? -11.773 -18.007 16.255 1.00 92.25 77 PHE A C 1
ATOM 608 O O . PHE A 1 77 ? -12.469 -18.489 15.362 1.00 92.25 77 PHE A O 1
ATOM 615 N N . LYS A 1 78 ? -11.915 -18.355 17.543 1.00 91.31 78 LYS A N 1
ATOM 616 C CA . LYS A 1 78 ? -12.898 -19.345 18.026 1.00 91.31 78 LYS A CA 1
ATOM 617 C C . LYS A 1 78 ? -14.342 -18.913 17.747 1.00 91.31 78 LYS A C 1
ATOM 619 O O . LYS A 1 78 ? -15.169 -19.730 17.344 1.00 91.31 78 LYS A O 1
ATOM 624 N N . LYS A 1 79 ? -14.664 -17.628 17.937 1.00 92.19 79 LYS A N 1
ATOM 625 C CA . LYS A 1 79 ? -15.995 -17.083 17.615 1.00 92.19 79 LYS A CA 1
ATOM 626 C C . LYS A 1 79 ? -16.301 -17.191 16.124 1.00 92.19 79 LYS A C 1
ATOM 628 O O . LYS A 1 79 ? -17.408 -17.591 15.775 1.00 92.19 79 LYS A O 1
ATOM 633 N N . ILE A 1 80 ? -15.336 -16.860 15.267 1.00 92.31 80 ILE A N 1
ATOM 634 C CA . ILE A 1 80 ? -15.492 -16.970 13.814 1.00 92.31 80 ILE A CA 1
ATOM 635 C C . ILE A 1 80 ? -15.674 -18.433 13.420 1.00 92.31 80 ILE A C 1
ATOM 637 O O . ILE A 1 80 ? -16.607 -18.739 12.694 1.00 92.31 80 ILE A O 1
ATOM 641 N N . GLU A 1 81 ? -14.852 -19.351 13.927 1.00 91.19 81 GLU A N 1
ATOM 642 C CA . GLU A 1 81 ? -15.013 -20.781 13.640 1.00 91.19 81 GLU A CA 1
ATOM 643 C C . GLU A 1 81 ? -16.434 -21.267 13.953 1.00 91.19 81 GLU A C 1
ATOM 645 O O . GLU A 1 81 ? -17.101 -21.837 13.092 1.00 91.19 81 GLU A O 1
ATOM 650 N N . LYS A 1 82 ? -16.948 -20.922 15.138 1.00 92.12 82 LYS A N 1
ATOM 651 C CA . LYS A 1 82 ? -18.314 -21.261 15.553 1.00 92.12 82 LYS A CA 1
ATOM 652 C C . LYS A 1 82 ? -19.394 -20.670 14.636 1.00 92.12 82 LYS A C 1
ATOM 654 O O . LYS A 1 82 ? -20.418 -21.305 14.415 1.00 92.12 82 LYS A O 1
ATOM 659 N N . GLN A 1 83 ? -19.192 -19.468 14.092 1.00 92.62 83 GLN A N 1
ATOM 660 C CA . GLN A 1 83 ? -20.144 -18.844 13.159 1.00 92.62 83 GLN A CA 1
ATOM 661 C C . GLN A 1 83 ? -20.234 -19.571 11.810 1.00 92.62 83 GLN A C 1
ATOM 663 O O . GLN A 1 83 ? -21.264 -19.488 11.143 1.00 92.62 83 GLN A O 1
ATOM 668 N N . TYR A 1 84 ? -19.170 -20.261 11.397 1.00 92.50 84 TYR A N 1
ATOM 669 C CA . TYR A 1 84 ? -19.091 -20.940 10.100 1.00 92.50 84 TYR A CA 1
ATOM 670 C C . TYR A 1 84 ? -19.138 -22.474 10.210 1.00 92.50 84 TYR A C 1
ATOM 672 O O . TYR A 1 84 ? -19.082 -23.168 9.190 1.00 92.50 84 TYR A O 1
ATOM 680 N N . GLU A 1 85 ? -19.329 -23.003 11.420 1.00 89.62 85 GLU A N 1
ATOM 681 C CA . GLU A 1 85 ? -19.427 -24.436 11.705 1.00 89.62 85 GLU A CA 1
ATOM 682 C C . GLU A 1 85 ? -20.567 -25.103 10.914 1.00 89.62 85 GLU A C 1
ATOM 684 O O . GLU A 1 85 ? -20.368 -26.151 10.300 1.00 89.62 85 GLU A O 1
ATOM 689 N N . GLU A 1 86 ? -21.729 -24.445 10.802 1.00 89.00 86 GLU A N 1
ATOM 690 C CA . GLU A 1 86 ? -22.885 -24.936 10.027 1.00 89.00 86 GLU A CA 1
ATOM 691 C C . GLU A 1 86 ? -22.592 -25.084 8.521 1.00 89.00 86 GLU A C 1
ATOM 693 O O . GLU A 1 86 ? -23.242 -25.863 7.821 1.00 89.00 86 GLU A O 1
ATOM 698 N N . GLN A 1 87 ? -21.587 -24.366 8.010 1.00 89.88 87 GLN A N 1
ATOM 699 C CA . GLN A 1 87 ? -21.139 -24.445 6.616 1.00 89.88 87 GLN A CA 1
ATOM 700 C C . GLN A 1 87 ? -20.039 -25.501 6.413 1.00 89.88 87 GLN A C 1
ATOM 702 O O . GLN A 1 87 ? -19.527 -25.646 5.302 1.00 89.88 87 GLN A O 1
ATOM 707 N N . ASN A 1 88 ? -19.688 -26.262 7.458 1.00 89.88 88 ASN A N 1
ATOM 708 C CA . ASN A 1 88 ? -18.548 -27.183 7.499 1.00 89.88 88 ASN A CA 1
ATOM 709 C C . ASN A 1 88 ? -17.209 -26.499 7.171 1.00 89.88 88 ASN A C 1
ATOM 711 O O . ASN A 1 88 ? -16.341 -27.094 6.523 1.00 89.88 88 ASN A O 1
ATOM 715 N N . LEU A 1 89 ? -17.052 -25.240 7.587 1.00 91.81 89 LEU A N 1
ATOM 716 C CA . LEU A 1 89 ? -15.811 -24.487 7.442 1.00 91.81 89 LEU A CA 1
ATOM 717 C C . LEU A 1 89 ? -15.171 -24.304 8.817 1.00 91.81 89 LEU A C 1
ATOM 719 O O . LEU A 1 89 ? -15.795 -23.772 9.730 1.00 91.81 89 LEU A O 1
ATOM 723 N N . GLY A 1 90 ? -13.918 -24.732 8.941 1.00 91.94 90 GLY A N 1
ATOM 724 C CA . GLY A 1 90 ? -13.088 -24.504 10.122 1.00 91.94 90 GLY A CA 1
ATOM 725 C C . GLY A 1 90 ? -12.003 -23.469 9.848 1.00 91.94 90 GLY A C 1
ATOM 726 O O . GLY A 1 90 ? -11.746 -23.105 8.693 1.00 91.94 90 GLY A O 1
ATOM 727 N N . VAL A 1 91 ? -11.329 -23.017 10.904 1.00 93.38 91 VAL A N 1
ATOM 728 C CA . VAL A 1 91 ? -10.108 -22.218 10.744 1.00 93.38 91 VAL A CA 1
ATOM 729 C C . VAL A 1 91 ? -8.989 -23.164 10.312 1.00 93.38 91 VAL A C 1
ATOM 731 O O . VAL A 1 91 ? -8.623 -24.077 11.045 1.00 93.38 91 VAL A O 1
ATOM 734 N N . VAL A 1 92 ? -8.469 -22.957 9.099 1.00 94.12 92 VAL A N 1
ATOM 735 C CA . VAL A 1 92 ? -7.412 -23.792 8.486 1.00 94.12 92 VAL A CA 1
ATOM 736 C C . VAL A 1 92 ? -6.068 -23.074 8.383 1.00 94.12 92 VAL A C 1
ATOM 738 O O . VAL A 1 92 ? -5.062 -23.656 7.977 1.00 94.12 92 VAL A O 1
ATOM 741 N N . GLY A 1 93 ? -6.036 -21.796 8.745 1.00 94.56 93 GLY A N 1
ATOM 742 C CA . GLY A 1 93 ? -4.826 -20.998 8.757 1.00 94.56 93 GLY A CA 1
ATOM 743 C C . GLY A 1 93 ? -5.103 -19.562 9.158 1.00 94.56 93 GLY A C 1
ATOM 744 O O . GLY A 1 93 ? -6.235 -19.168 9.442 1.00 94.56 93 GLY A O 1
ATOM 745 N N . TRP A 1 94 ? -4.051 -18.764 9.148 1.00 95.50 94 TRP A N 1
ATOM 746 C CA . TRP A 1 94 ? -4.114 -17.325 9.358 1.00 95.50 94 TRP A CA 1
ATOM 747 C C . TRP A 1 94 ? -3.158 -16.646 8.385 1.00 95.50 94 TRP A C 1
ATOM 749 O O . TRP A 1 94 ? -2.244 -17.289 7.865 1.00 95.50 94 TRP A O 1
ATOM 759 N N . TYR A 1 95 ? -3.400 -15.372 8.103 1.00 95.44 95 TYR A N 1
ATOM 760 C CA . TYR A 1 95 ? -2.547 -14.589 7.223 1.00 95.44 95 TYR A CA 1
ATOM 761 C C . TYR A 1 95 ? -2.048 -13.329 7.909 1.00 95.44 95 TYR A C 1
ATOM 763 O O . TYR A 1 95 ? -2.751 -12.754 8.744 1.00 95.44 95 TYR A O 1
ATOM 771 N N . LEU A 1 96 ? -0.866 -12.889 7.499 1.00 93.94 96 LEU A N 1
ATOM 772 C CA . LEU A 1 96 ? -0.223 -11.665 7.941 1.00 93.94 96 LEU A CA 1
ATOM 773 C C . LEU A 1 96 ? 0.436 -10.985 6.740 1.00 93.94 96 LEU A C 1
ATOM 775 O O . LEU A 1 96 ? 1.089 -11.632 5.921 1.00 93.94 96 LEU A O 1
ATOM 779 N N . SER A 1 97 ? 0.283 -9.670 6.627 1.00 91.00 97 SER A N 1
ATOM 780 C CA . SER A 1 97 ? 1.066 -8.903 5.663 1.00 91.00 97 SER A CA 1
ATOM 781 C C . SER A 1 97 ? 2.433 -8.546 6.238 1.00 91.00 97 SER A C 1
ATOM 783 O O . SER A 1 97 ? 2.518 -8.037 7.357 1.00 91.00 97 SER A O 1
ATOM 785 N N . HIS A 1 98 ? 3.466 -8.705 5.424 1.00 87.19 98 HIS A N 1
ATOM 786 C CA . HIS A 1 98 ? 4.841 -8.279 5.667 1.00 87.19 98 HIS A CA 1
ATOM 787 C C . HIS A 1 98 ? 5.190 -7.141 4.695 1.00 87.19 98 HIS A C 1
ATOM 789 O O . HIS A 1 98 ? 5.896 -7.346 3.706 1.00 87.19 98 HIS A O 1
ATOM 795 N N . PRO A 1 99 ? 4.638 -5.930 4.897 1.00 76.94 99 PRO A N 1
ATOM 796 C CA . PRO A 1 99 ? 5.013 -4.789 4.084 1.00 76.94 99 PRO A CA 1
ATOM 797 C C . PRO A 1 99 ? 6.482 -4.473 4.362 1.00 76.94 99 PRO A C 1
ATOM 799 O O . PRO A 1 99 ? 6.871 -4.287 5.508 1.00 76.94 99 PRO A O 1
ATOM 802 N N . PHE A 1 100 ? 7.283 -4.390 3.306 1.00 72.19 100 PHE A N 1
ATOM 803 C CA . PHE A 1 100 ? 8.706 -4.036 3.370 1.00 72.19 100 PHE A CA 1
ATOM 804 C C . PHE A 1 100 ? 9.678 -5.126 3.854 1.00 72.19 100 PHE A C 1
ATOM 806 O O . PHE A 1 100 ? 10.885 -4.932 3.724 1.00 72.19 100 PHE A O 1
ATOM 813 N N . GLU A 1 101 ? 9.192 -6.303 4.247 1.00 74.00 101 GLU A N 1
ATOM 814 C CA . GLU A 1 101 ? 10.010 -7.442 4.694 1.00 74.00 101 GLU A CA 1
ATOM 815 C C . GLU A 1 101 ? 10.121 -8.541 3.620 1.00 74.00 101 GLU A C 1
ATOM 817 O O . GLU A 1 101 ? 9.443 -8.505 2.589 1.00 74.00 101 GLU A O 1
ATOM 822 N N . GLU A 1 102 ? 11.034 -9.493 3.818 1.00 80.19 102 GLU A N 1
ATOM 823 C CA . GLU A 1 102 ? 11.121 -10.692 2.980 1.00 80.19 102 GLU A CA 1
ATOM 824 C C . GLU A 1 102 ? 9.957 -11.648 3.292 1.00 80.19 102 GLU A C 1
ATOM 826 O O . GLU A 1 102 ? 9.395 -11.625 4.382 1.00 80.19 102 GLU A O 1
ATOM 831 N N . LEU A 1 103 ? 9.578 -12.503 2.334 1.00 83.69 103 LEU A N 1
ATOM 832 C CA . LEU A 1 103 ? 8.523 -13.510 2.517 1.00 83.69 103 LEU A CA 1
ATOM 833 C C . LEU A 1 103 ? 9.033 -14.691 3.357 1.00 83.69 103 LEU A C 1
ATOM 835 O O . LEU A 1 103 ? 9.045 -15.829 2.895 1.00 83.69 103 LEU A O 1
ATOM 839 N N . GLU A 1 104 ? 9.488 -14.434 4.575 1.00 87.50 104 GLU A N 1
ATOM 840 C CA . GLU A 1 104 ? 10.032 -15.437 5.487 1.00 87.50 104 GLU A CA 1
ATOM 841 C C . GLU A 1 104 ? 9.436 -15.281 6.888 1.00 87.50 104 GLU A C 1
ATOM 843 O O . GLU A 1 104 ? 8.924 -14.231 7.261 1.00 87.50 104 GLU A O 1
ATOM 848 N N . TRP A 1 105 ? 9.473 -16.349 7.687 1.00 88.19 105 TRP A N 1
ATOM 849 C CA . TRP A 1 105 ? 9.033 -16.262 9.078 1.00 88.19 105 TRP A CA 1
ATOM 850 C C . TRP A 1 105 ? 10.042 -15.506 9.927 1.00 88.19 105 TRP A C 1
ATOM 852 O O . TRP A 1 105 ? 11.181 -15.941 10.100 1.00 88.19 105 TRP A O 1
ATOM 862 N N . THR A 1 106 ? 9.569 -14.458 10.585 1.00 88.06 106 THR A N 1
ATOM 863 C CA . THR A 1 106 ? 10.255 -13.879 11.734 1.00 88.06 106 THR A CA 1
ATOM 864 C C . THR A 1 106 ? 10.114 -14.789 12.960 1.00 88.06 106 THR A C 1
ATOM 866 O O . THR A 1 106 ? 9.264 -15.687 13.028 1.00 88.06 106 THR A O 1
ATOM 869 N N . VAL A 1 107 ? 10.926 -14.533 13.990 1.00 87.50 107 VAL A N 1
ATOM 870 C CA . VAL A 1 107 ? 10.782 -15.204 15.295 1.00 87.50 107 VAL A CA 1
ATOM 871 C C . VAL A 1 107 ? 9.369 -14.995 15.857 1.00 87.50 107 VAL A C 1
ATOM 873 O O . VAL A 1 107 ? 8.755 -15.944 16.343 1.00 87.50 107 VAL A O 1
ATOM 876 N N . SER A 1 108 ? 8.815 -13.787 15.701 1.00 88.81 108 SER A N 1
ATOM 877 C CA . SER A 1 108 ? 7.467 -13.448 16.165 1.00 88.81 108 SER A CA 1
ATOM 878 C C . SER A 1 108 ? 6.377 -14.231 15.424 1.00 88.81 108 SER A C 1
ATOM 880 O O . SER A 1 108 ? 5.443 -14.729 16.055 1.00 88.81 108 SER A O 1
ATOM 882 N N . ASP A 1 109 ? 6.513 -14.433 14.109 1.00 90.69 109 ASP A N 1
ATOM 883 C CA . ASP A 1 109 ? 5.556 -15.230 13.327 1.00 90.69 109 ASP A CA 1
ATOM 884 C C . ASP A 1 109 ? 5.482 -16.669 13.828 1.00 90.69 109 ASP A C 1
ATOM 886 O O . ASP A 1 109 ? 4.397 -17.235 13.986 1.00 90.69 109 ASP A O 1
ATOM 890 N N . LYS A 1 110 ? 6.644 -17.247 14.137 1.00 91.31 110 LYS A N 1
ATOM 891 C CA . LYS A 1 110 ? 6.749 -18.604 14.668 1.00 91.31 110 LYS A CA 1
ATOM 892 C C . LYS A 1 110 ? 6.112 -18.722 16.049 1.00 91.31 110 LYS A C 1
ATOM 894 O O . LYS A 1 110 ? 5.390 -19.683 16.308 1.00 91.31 110 LYS A O 1
ATOM 899 N N . GLU A 1 111 ? 6.337 -17.744 16.924 1.00 91.00 111 GLU A N 1
ATOM 900 C CA . GLU A 1 111 ? 5.712 -17.683 18.250 1.00 91.00 111 GLU A CA 1
ATOM 901 C C . GLU A 1 111 ? 4.186 -17.575 18.164 1.00 91.00 111 GLU A C 1
ATOM 903 O O . GLU A 1 111 ? 3.471 -18.319 18.840 1.00 91.00 111 GLU A O 1
ATOM 908 N N . ASN A 1 112 ? 3.675 -16.698 17.299 1.00 90.94 112 ASN A N 1
ATOM 909 C CA . ASN A 1 112 ? 2.240 -16.552 17.059 1.00 90.94 112 ASN A CA 1
ATOM 910 C C . ASN A 1 112 ? 1.623 -17.830 16.501 1.00 90.94 112 ASN A C 1
ATOM 912 O O . ASN A 1 112 ? 0.579 -18.283 16.974 1.00 90.94 112 ASN A O 1
ATOM 916 N N . HIS A 1 113 ? 2.284 -18.445 15.522 1.00 92.62 113 HIS A N 1
ATOM 917 C CA . HIS A 1 113 ? 1.794 -19.674 14.925 1.00 92.62 113 HIS A CA 1
ATOM 918 C C . HIS A 1 113 ? 1.769 -20.832 15.934 1.00 92.62 113 HIS A C 1
ATOM 920 O O . HIS A 1 113 ? 0.797 -21.585 15.975 1.00 92.62 113 HIS A O 1
ATOM 926 N N . LEU A 1 114 ? 2.770 -20.927 16.816 1.00 90.69 114 LEU A N 1
ATOM 927 C CA . LEU A 1 114 ? 2.776 -21.890 17.922 1.00 90.69 114 LEU A CA 1
ATOM 928 C C . LEU A 1 114 ? 1.619 -21.667 18.900 1.00 90.69 114 LEU A C 1
ATOM 930 O O . LEU A 1 114 ? 1.022 -22.644 19.349 1.00 90.69 114 LEU A O 1
ATOM 934 N N . LYS A 1 115 ? 1.286 -20.411 19.233 1.00 88.31 115 LYS A N 1
ATOM 935 C CA . LYS A 1 115 ? 0.117 -20.102 20.078 1.00 88.31 115 LYS A CA 1
ATOM 936 C C . LYS A 1 115 ? -1.174 -20.622 19.442 1.00 88.31 115 LYS A C 1
ATOM 938 O O . LYS A 1 115 ? -1.948 -21.292 20.112 1.00 88.31 115 LYS A O 1
ATOM 943 N N . ILE A 1 116 ? -1.362 -20.387 18.141 1.00 87.00 116 ILE A N 1
ATOM 944 C CA . ILE A 1 116 ? -2.526 -20.877 17.384 1.00 87.00 116 ILE A CA 1
ATOM 945 C C . ILE A 1 116 ? -2.571 -22.415 17.377 1.00 87.00 116 ILE A C 1
ATOM 947 O O . ILE A 1 116 ? -3.622 -23.011 17.610 1.00 87.00 116 ILE A O 1
ATOM 951 N N . GLN A 1 117 ? -1.439 -23.082 17.135 1.00 84.50 117 GLN A N 1
ATOM 952 C CA . GLN A 1 117 ? -1.395 -24.545 17.036 1.00 84.50 117 GLN A CA 1
ATOM 953 C C . GLN A 1 117 ? -1.625 -25.270 18.372 1.00 84.50 117 GLN A C 1
ATOM 955 O O . GLN A 1 117 ? -2.113 -26.400 18.356 1.00 84.50 117 GLN A O 1
ATOM 960 N N . LYS A 1 118 ? -1.292 -24.650 19.514 1.00 73.19 118 LYS A N 1
ATOM 961 C CA . LYS A 1 118 ? -1.464 -25.248 20.853 1.00 73.19 118 LYS A CA 1
ATOM 962 C C . LYS A 1 118 ? -2.923 -25.426 21.277 1.00 73.19 118 LYS A C 1
ATOM 964 O O . LYS A 1 118 ? -3.187 -26.256 22.137 1.00 73.19 118 LYS A O 1
ATOM 969 N N . GLU A 1 119 ? -3.844 -24.664 20.697 1.00 66.88 119 GLU A N 1
ATOM 970 C CA . GLU A 1 119 ? -5.250 -24.662 21.104 1.00 66.88 119 GLU A CA 1
ATOM 971 C C . GLU A 1 119 ? -6.022 -25.847 20.516 1.00 66.88 119 GLU A C 1
ATOM 973 O O . GLU A 1 119 ? -6.440 -26.758 21.227 1.00 66.88 119 GLU A O 1
ATOM 978 N N . SER A 1 120 ? -6.266 -25.833 19.206 1.00 66.69 120 SER A N 1
ATOM 979 C CA . SER A 1 120 ? -7.090 -26.854 18.531 1.00 66.69 120 SER A CA 1
ATOM 980 C C . SER A 1 120 ? -6.759 -27.017 17.046 1.00 66.69 120 SER A C 1
ATOM 982 O O . SER A 1 120 ? -7.217 -27.962 16.406 1.00 66.69 120 SER A O 1
ATOM 984 N N . TRP A 1 121 ? -5.912 -26.147 16.492 1.00 81.81 121 TRP A N 1
ATOM 985 C CA . TRP A 1 121 ? -5.657 -26.081 15.058 1.00 81.81 121 TRP A CA 1
ATOM 986 C C . TRP A 1 121 ? -4.269 -26.610 14.673 1.00 81.81 121 TRP A C 1
ATOM 988 O O . TRP A 1 121 ? -3.436 -25.913 14.091 1.00 81.81 121 TRP A O 1
ATOM 998 N N . SER A 1 122 ? -4.015 -27.878 14.992 1.00 76.81 122 SER A N 1
ATOM 999 C CA . SER A 1 122 ? -2.721 -28.557 14.788 1.00 76.81 122 SER A CA 1
ATOM 1000 C C . SER A 1 122 ? -2.249 -28.630 13.324 1.00 76.81 122 SER A C 1
ATOM 1002 O O . SER A 1 122 ? -1.058 -28.814 13.056 1.00 76.81 122 SER A O 1
ATOM 1004 N N . ASN A 1 123 ? -3.169 -28.467 12.370 1.00 82.31 123 ASN A N 1
ATOM 1005 C CA . ASN A 1 123 ? -2.900 -28.488 10.932 1.00 82.31 123 ASN A CA 1
ATOM 1006 C C . ASN A 1 123 ? -2.955 -27.104 10.267 1.00 82.31 123 ASN A C 1
ATOM 1008 O O . ASN A 1 123 ? -2.930 -27.037 9.039 1.00 82.31 123 ASN A O 1
ATOM 1012 N N . ASN A 1 124 ? -3.013 -26.015 11.041 1.00 89.44 124 ASN A N 1
ATOM 1013 C CA . ASN A 1 124 ? -3.043 -24.677 10.460 1.00 89.44 124 ASN A CA 1
ATOM 1014 C C . ASN A 1 124 ? -1.749 -24.328 9.733 1.00 89.44 124 ASN A C 1
ATOM 1016 O O . ASN A 1 124 ? -0.658 -24.704 10.168 1.00 89.44 124 ASN A O 1
ATOM 1020 N N . PHE A 1 125 ? -1.890 -23.531 8.677 1.00 94.69 125 PHE A N 1
ATOM 1021 C CA . PHE A 1 125 ? -0.786 -22.845 8.014 1.00 94.69 125 PHE A CA 1
ATOM 1022 C C . PHE A 1 125 ? -0.726 -21.361 8.411 1.00 94.69 125 PHE A C 1
ATOM 1024 O O . PHE A 1 125 ? -1.686 -20.797 8.946 1.00 94.69 125 PHE A O 1
ATOM 1031 N N . HIS A 1 126 ? 0.407 -20.725 8.128 1.00 95.25 126 HIS A N 1
ATOM 1032 C CA . HIS A 1 126 ? 0.588 -19.278 8.164 1.00 95.25 126 HIS A CA 1
ATOM 1033 C C . HIS A 1 126 ? 0.874 -18.771 6.748 1.00 95.25 126 HIS A C 1
ATOM 1035 O O . HIS A 1 126 ? 1.825 -19.226 6.113 1.00 95.25 126 HIS A O 1
ATOM 1041 N N . LEU A 1 127 ? 0.042 -17.858 6.252 1.00 95.69 127 LEU A N 1
ATOM 1042 C CA . LEU A 1 127 ? 0.211 -17.208 4.956 1.00 95.69 127 LEU A CA 1
ATOM 1043 C C . LEU A 1 127 ? 0.842 -15.832 5.152 1.00 95.69 127 LEU A C 1
ATOM 1045 O O . LEU A 1 127 ? 0.288 -14.989 5.852 1.00 95.69 127 LEU A O 1
ATOM 1049 N N . ILE A 1 128 ? 1.963 -15.592 4.484 1.00 93.62 128 ILE A N 1
ATOM 1050 C CA . ILE A 1 128 ? 2.617 -14.288 4.447 1.00 93.62 128 ILE A CA 1
ATOM 1051 C C . ILE A 1 128 ? 2.370 -13.653 3.086 1.00 93.62 128 ILE A C 1
ATOM 1053 O O . ILE A 1 128 ? 2.515 -14.313 2.056 1.00 93.62 128 ILE A O 1
ATOM 1057 N N . LEU A 1 129 ? 2.000 -12.374 3.097 1.00 91.69 129 LEU A N 1
ATOM 1058 C CA . LEU A 1 129 ? 1.841 -11.560 1.897 1.00 91.69 129 LEU A CA 1
ATOM 1059 C C . LEU A 1 129 ? 2.755 -10.329 1.942 1.00 91.69 129 LEU A C 1
ATOM 1061 O O . LEU A 1 129 ? 2.640 -9.508 2.849 1.00 91.69 129 LEU A O 1
ATOM 1065 N N . ASP A 1 130 ? 3.540 -10.126 0.888 1.00 87.94 130 ASP A N 1
ATOM 1066 C CA . ASP A 1 130 ? 4.198 -8.853 0.576 1.00 87.94 130 ASP A CA 1
ATOM 1067 C C . ASP A 1 130 ? 3.605 -8.293 -0.720 1.00 87.94 130 ASP A C 1
ATOM 1069 O O . ASP A 1 130 ? 3.794 -8.817 -1.823 1.00 87.94 130 ASP A O 1
ATOM 1073 N N . ASN A 1 131 ? 2.895 -7.176 -0.586 1.00 80.12 131 ASN A N 1
ATOM 1074 C CA . ASN A 1 131 ? 2.206 -6.532 -1.694 1.00 80.12 131 ASN A CA 1
ATOM 1075 C C . ASN A 1 131 ? 3.149 -5.949 -2.768 1.00 80.12 131 ASN A C 1
ATOM 1077 O O . ASN A 1 131 ? 2.690 -5.668 -3.877 1.00 80.12 131 ASN A O 1
ATOM 1081 N N . ARG A 1 132 ? 4.448 -5.772 -2.488 1.00 78.38 132 ARG A N 1
ATOM 1082 C CA . ARG A 1 132 ? 5.451 -5.356 -3.489 1.00 78.38 132 ARG A CA 1
ATOM 1083 C C . ARG A 1 132 ? 5.751 -6.471 -4.487 1.00 78.38 132 ARG A C 1
ATOM 1085 O O . ARG A 1 132 ? 6.033 -6.202 -5.651 1.00 78.38 132 ARG A O 1
ATOM 1092 N N . ASN A 1 133 ? 5.641 -7.719 -4.039 1.00 80.75 133 ASN A N 1
ATOM 1093 C CA . ASN A 1 133 ? 5.951 -8.902 -4.834 1.00 80.75 133 ASN A CA 1
ATOM 1094 C C . ASN A 1 133 ? 4.758 -9.389 -5.676 1.00 80.75 133 ASN A C 1
ATOM 1096 O O . ASN A 1 133 ? 4.904 -10.349 -6.423 1.00 80.75 133 ASN A O 1
ATOM 1100 N N . ILE A 1 134 ? 3.604 -8.707 -5.633 1.00 80.81 134 ILE A N 1
ATOM 1101 C CA . ILE A 1 134 ? 2.421 -9.050 -6.450 1.00 80.81 134 ILE A CA 1
ATOM 1102 C C . ILE A 1 134 ? 2.733 -9.025 -7.956 1.00 80.81 134 ILE A C 1
ATOM 1104 O O . ILE A 1 134 ? 2.118 -9.764 -8.718 1.00 80.81 134 ILE A O 1
ATOM 1108 N N . GLN A 1 135 ? 3.679 -8.186 -8.392 1.00 73.25 135 GLN A N 1
ATOM 1109 C CA . GLN A 1 135 ? 4.069 -8.069 -9.803 1.00 73.25 135 GLN A CA 1
ATOM 1110 C C . GLN A 1 135 ? 5.031 -9.171 -10.276 1.00 73.25 135 GLN A C 1
ATOM 1112 O O . GLN A 1 135 ? 5.281 -9.265 -11.476 1.00 73.25 135 GLN A O 1
ATOM 1117 N N . LYS A 1 136 ? 5.585 -9.990 -9.369 1.00 74.81 136 LYS A N 1
ATOM 1118 C CA . LYS A 1 136 ? 6.464 -11.105 -9.742 1.00 74.81 136 LYS A CA 1
ATOM 1119 C C . LYS A 1 136 ? 5.631 -12.246 -10.320 1.00 74.81 136 LYS A C 1
ATOM 1121 O O . LYS A 1 136 ? 4.595 -12.611 -9.761 1.00 74.81 136 LYS A O 1
ATOM 1126 N N . GLU A 1 137 ? 6.081 -12.796 -11.447 1.00 67.44 137 GLU A N 1
ATOM 1127 C CA . GLU A 1 137 ? 5.383 -13.885 -12.132 1.00 67.44 137 GLU A CA 1
ATOM 1128 C C . GLU A 1 137 ? 5.169 -15.080 -11.192 1.00 67.44 137 GLU A C 1
ATOM 1130 O O . GLU A 1 137 ? 6.093 -15.530 -10.524 1.00 67.44 137 GLU A O 1
ATOM 1135 N N . ASN A 1 138 ? 3.938 -15.598 -11.162 1.00 64.38 138 ASN A N 1
ATOM 1136 C CA . ASN A 1 138 ? 3.513 -16.816 -10.457 1.00 64.38 138 ASN A CA 1
ATOM 1137 C C . ASN A 1 138 ? 3.631 -16.840 -8.920 1.00 64.38 138 ASN A C 1
ATOM 1139 O O . ASN A 1 138 ? 3.187 -17.812 -8.318 1.00 64.38 138 ASN A O 1
ATOM 1143 N N . GLU A 1 139 ? 4.145 -15.796 -8.270 1.00 70.38 139 GLU A N 1
ATOM 1144 C CA . GLU A 1 139 ? 4.294 -15.775 -6.805 1.00 70.38 139 GLU A CA 1
ATOM 1145 C C . GLU A 1 139 ? 3.176 -14.992 -6.099 1.00 70.38 139 GLU A C 1
ATOM 1147 O O . GLU A 1 139 ? 2.880 -15.254 -4.936 1.00 70.38 139 GLU A O 1
ATOM 1152 N N . PHE A 1 140 ? 2.546 -14.020 -6.776 1.00 83.69 140 PHE A N 1
ATOM 1153 C CA . PHE A 1 140 ? 1.525 -13.112 -6.212 1.00 83.69 140 PHE A CA 1
ATOM 1154 C C . PHE A 1 140 ? 1.923 -12.459 -4.871 1.00 83.69 140 PHE A C 1
ATOM 1156 O O . PHE A 1 140 ? 1.067 -11.969 -4.134 1.00 83.69 140 PHE A O 1
ATOM 1163 N N . GLY A 1 141 ? 3.221 -12.446 -4.558 1.00 87.94 141 GLY A N 1
ATOM 1164 C CA . GLY A 1 141 ? 3.759 -12.030 -3.270 1.00 87.94 141 GLY A CA 1
ATOM 1165 C C . GLY A 1 141 ? 3.295 -12.865 -2.077 1.00 87.94 141 GLY A C 1
ATOM 1166 O O . GLY A 1 141 ? 3.316 -12.341 -0.970 1.00 87.94 141 GLY A O 1
ATOM 1167 N N . ILE A 1 142 ? 2.856 -14.111 -2.281 1.00 91.88 142 ILE A N 1
ATOM 1168 C CA . ILE A 1 142 ? 2.356 -14.999 -1.227 1.00 91.88 142 ILE A CA 1
ATOM 1169 C C . ILE A 1 142 ? 3.340 -16.137 -0.985 1.00 91.88 142 ILE A C 1
ATOM 1171 O O . ILE A 1 142 ? 3.794 -16.787 -1.923 1.00 91.88 142 ILE A O 1
ATOM 1175 N N . LYS A 1 143 ? 3.582 -16.442 0.290 1.00 93.75 143 LYS A N 1
ATOM 1176 C CA . LYS A 1 143 ? 4.132 -17.731 0.710 1.00 93.75 143 LYS A CA 1
ATOM 1177 C C . LYS A 1 143 ? 3.320 -18.323 1.844 1.00 93.75 143 LYS A C 1
ATOM 1179 O O . LYS A 1 143 ? 2.776 -17.603 2.680 1.00 93.75 143 LYS A O 1
ATOM 1184 N N . ILE A 1 144 ? 3.233 -19.647 1.866 1.00 94.75 144 ILE A N 1
ATOM 1185 C CA . ILE A 1 144 ? 2.492 -20.382 2.885 1.00 94.75 144 ILE A CA 1
ATOM 1186 C C . ILE A 1 144 ? 3.450 -21.312 3.599 1.00 94.75 144 ILE A C 1
ATOM 1188 O O . ILE A 1 144 ? 4.179 -22.071 2.972 1.00 94.75 144 ILE A O 1
ATOM 1192 N N . PHE A 1 145 ? 3.421 -21.270 4.920 1.00 94.62 145 PHE A N 1
ATOM 1193 C CA . PHE A 1 145 ? 4.338 -22.014 5.759 1.00 94.62 145 PHE A CA 1
ATOM 1194 C C . PHE A 1 145 ? 3.598 -22.785 6.842 1.00 94.62 145 PHE A C 1
ATOM 1196 O O . PHE A 1 145 ? 2.508 -22.407 7.284 1.00 94.62 145 PHE A O 1
ATOM 1203 N N . ARG A 1 146 ? 4.242 -23.839 7.329 1.00 92.25 146 ARG A N 1
ATOM 1204 C CA . ARG A 1 146 ? 3.808 -24.629 8.477 1.00 92.25 146 ARG A CA 1
ATOM 1205 C C . ARG A 1 146 ? 5.021 -25.073 9.295 1.00 92.25 146 ARG A C 1
ATOM 1207 O O . ARG A 1 146 ? 6.135 -25.153 8.788 1.00 92.25 146 ARG A O 1
ATOM 1214 N N . LEU A 1 147 ? 4.811 -25.381 10.573 1.00 90.94 147 LEU A N 1
ATOM 1215 C CA . LEU A 1 147 ? 5.795 -26.106 11.378 1.00 90.94 147 LEU A CA 1
ATOM 1216 C C . LEU A 1 147 ? 5.767 -27.607 11.098 1.00 90.94 147 LEU A C 1
ATOM 1218 O O . LEU A 1 147 ? 4.706 -28.227 11.206 1.00 90.94 147 LEU A O 1
ATOM 1222 N N . LYS A 1 148 ? 6.941 -28.199 10.843 1.00 88.50 148 LYS A N 1
ATOM 1223 C CA . LYS A 1 148 ? 7.079 -29.657 10.679 1.00 88.50 148 LYS A CA 1
ATOM 1224 C C . LYS A 1 148 ? 6.698 -30.415 11.946 1.00 88.50 148 LYS A C 1
ATOM 1226 O O . LYS A 1 148 ? 6.084 -31.473 11.879 1.00 88.50 148 LYS A O 1
ATOM 1231 N N . ASP A 1 149 ? 7.083 -29.878 13.103 1.00 87.44 149 ASP A N 1
ATOM 1232 C CA . ASP A 1 149 ? 6.830 -30.502 14.402 1.00 87.44 149 ASP A CA 1
ATOM 1233 C C . ASP A 1 149 ? 6.522 -29.446 15.476 1.00 87.44 149 ASP A C 1
ATOM 1235 O O . ASP A 1 149 ? 7.447 -28.937 16.119 1.00 87.44 149 ASP A O 1
ATOM 1239 N N . PRO A 1 150 ? 5.245 -29.090 15.689 1.00 86.12 150 PRO A N 1
ATOM 1240 C CA . PRO A 1 150 ? 4.851 -28.065 16.658 1.00 86.12 150 PRO A CA 1
ATOM 1241 C C . PRO A 1 150 ? 5.320 -28.346 18.095 1.00 86.12 150 PRO A C 1
ATOM 1243 O O . PRO A 1 150 ? 5.504 -27.415 18.880 1.00 86.12 150 PRO A O 1
ATOM 1246 N N . SER A 1 151 ? 5.558 -29.617 18.449 1.00 86.06 151 SER A N 1
ATOM 1247 C CA . SER A 1 151 ? 5.969 -30.011 19.803 1.00 86.06 151 SER A CA 1
ATOM 1248 C C . SER A 1 151 ? 7.365 -29.504 20.180 1.00 86.06 151 SER A C 1
ATOM 1250 O O . SER A 1 151 ? 7.646 -29.280 21.356 1.00 86.06 151 SER A O 1
ATOM 1252 N N . LYS A 1 152 ? 8.219 -29.233 19.183 1.00 87.81 152 LYS A N 1
ATOM 1253 C CA . LYS A 1 152 ? 9.564 -28.660 19.366 1.00 87.81 152 LYS A CA 1
ATOM 1254 C C . LYS A 1 152 ? 9.562 -27.148 19.616 1.00 87.81 152 LYS A C 1
ATOM 1256 O O . LYS A 1 152 ? 10.630 -26.550 19.749 1.00 87.81 152 LYS A O 1
ATOM 1261 N N . GLY A 1 153 ? 8.390 -26.513 19.660 1.00 87.44 153 GLY A N 1
ATOM 1262 C CA . GLY A 1 153 ? 8.269 -25.078 19.897 1.00 87.44 153 GLY A CA 1
ATOM 1263 C C . GLY A 1 153 ? 9.053 -24.253 18.870 1.00 87.44 153 GLY A C 1
ATOM 1264 O O . GLY A 1 153 ? 9.040 -24.541 17.673 1.00 87.44 153 GLY A O 1
ATOM 1265 N N . ILE A 1 154 ? 9.766 -23.227 19.342 1.00 87.81 154 ILE A N 1
ATOM 1266 C CA . ILE A 1 154 ? 10.536 -22.297 18.495 1.00 87.81 154 ILE A CA 1
ATOM 1267 C C . ILE A 1 154 ? 11.690 -23.007 17.764 1.00 87.81 154 ILE A C 1
ATOM 1269 O O . ILE A 1 154 ? 12.147 -22.526 16.733 1.00 87.81 154 ILE A O 1
ATOM 1273 N N . SER A 1 155 ? 12.134 -24.182 18.215 1.00 88.94 155 SER A N 1
ATOM 1274 C CA . SER A 1 155 ? 13.176 -24.967 17.533 1.00 88.94 155 SER A CA 1
ATOM 1275 C C . SER A 1 155 ? 12.648 -25.826 16.378 1.00 88.94 155 SER A C 1
ATOM 1277 O O . SER A 1 155 ? 13.433 -26.474 15.693 1.00 88.94 155 SER A O 1
ATOM 1279 N N . SER A 1 156 ? 11.333 -25.860 16.155 1.00 89.50 156 SER A N 1
ATOM 1280 C CA . SER A 1 156 ? 10.725 -26.632 15.071 1.00 89.50 156 SER A CA 1
ATOM 1281 C C . SER A 1 156 ? 11.119 -26.101 13.691 1.00 89.50 156 SER A C 1
ATOM 1283 O O . SER A 1 156 ? 11.139 -24.894 13.479 1.00 89.50 156 SER A O 1
ATOM 1285 N N . GLU A 1 157 ? 11.433 -26.966 12.733 1.00 90.00 157 GLU A N 1
ATOM 1286 C CA . GLU A 1 157 ? 11.719 -26.526 11.363 1.00 90.00 157 GLU A CA 1
ATOM 1287 C C . GLU A 1 157 ? 10.456 -25.997 10.670 1.00 90.00 157 GLU A C 1
ATOM 1289 O O . GLU A 1 157 ? 9.352 -26.514 10.874 1.00 90.00 157 GLU A O 1
ATOM 1294 N N . THR A 1 158 ? 10.634 -24.983 9.827 1.00 91.00 158 THR A N 1
ATOM 1295 C CA . THR A 1 158 ? 9.590 -24.473 8.938 1.00 91.00 158 THR A CA 1
ATOM 1296 C C . THR A 1 158 ? 9.553 -25.291 7.646 1.00 91.00 158 THR A C 1
ATOM 1298 O O . THR A 1 158 ? 10.570 -25.796 7.167 1.00 91.00 158 THR A O 1
ATOM 1301 N N . GLU A 1 159 ? 8.358 -25.463 7.100 1.00 91.62 159 GLU A N 1
ATOM 1302 C CA . GLU A 1 159 ? 8.095 -26.109 5.819 1.00 91.62 159 GLU A CA 1
ATOM 1303 C C . GLU A 1 159 ? 7.246 -25.161 4.973 1.00 91.62 159 GLU A C 1
ATOM 1305 O O . GLU A 1 159 ? 6.197 -24.699 5.424 1.00 91.62 159 GLU A O 1
ATOM 1310 N N . GLU A 1 160 ? 7.721 -24.843 3.771 1.00 93.38 160 GLU A N 1
ATOM 1311 C CA . GLU A 1 160 ? 6.969 -24.073 2.779 1.00 93.38 160 GLU A CA 1
ATOM 1312 C C . GLU A 1 160 ? 5.999 -25.013 2.048 1.00 93.38 160 GLU A C 1
ATOM 1314 O O . GLU A 1 160 ? 6.391 -26.080 1.571 1.00 93.38 160 GLU A O 1
ATOM 1319 N N . LEU A 1 161 ? 4.721 -24.639 1.997 1.00 92.88 161 LEU A N 1
ATOM 1320 C CA . LEU A 1 161 ? 3.655 -25.419 1.377 1.00 92.88 161 LEU A CA 1
ATOM 1321 C C . LEU A 1 161 ? 3.387 -24.922 -0.043 1.00 92.88 161 LEU A C 1
ATOM 1323 O O . LEU A 1 161 ? 3.220 -23.725 -0.278 1.00 92.88 161 LEU A O 1
ATOM 1327 N N . ASN A 1 162 ? 3.244 -25.862 -0.977 1.00 92.88 162 ASN A N 1
ATOM 1328 C CA . ASN A 1 162 ? 2.818 -25.548 -2.338 1.00 92.88 162 ASN A CA 1
ATOM 1329 C C . ASN A 1 162 ? 1.370 -25.059 -2.334 1.00 92.88 162 ASN A C 1
ATOM 1331 O O . ASN A 1 162 ? 0.491 -25.732 -1.778 1.00 92.88 162 ASN A O 1
ATOM 1335 N N . PHE A 1 163 ? 1.105 -23.955 -3.030 1.00 93.31 163 PHE A N 1
ATOM 1336 C CA . PHE A 1 163 ? -0.238 -23.406 -3.154 1.00 93.31 163 PHE A CA 1
ATOM 1337 C C . PHE A 1 163 ? -0.630 -23.113 -4.602 1.00 93.31 163 PHE A C 1
ATOM 1339 O O . PHE A 1 163 ? 0.221 -22.900 -5.462 1.00 93.31 163 PHE A O 1
ATOM 1346 N N . GLU A 1 164 ? -1.934 -23.089 -4.854 1.00 92.88 164 GLU A N 1
ATOM 1347 C CA . GLU A 1 164 ? -2.523 -22.582 -6.090 1.00 92.88 164 GLU A CA 1
ATOM 1348 C C . GLU A 1 164 ? -3.673 -21.619 -5.772 1.00 92.88 164 GLU A C 1
ATOM 1350 O O . GLU A 1 164 ? -4.352 -21.747 -4.749 1.00 92.88 164 GLU A O 1
ATOM 1355 N N . ILE A 1 165 ? -3.895 -20.641 -6.649 1.00 90.69 165 ILE A N 1
ATOM 1356 C CA . ILE A 1 165 ? -5.044 -19.734 -6.570 1.00 90.69 165 ILE A CA 1
ATOM 1357 C C . ILE A 1 165 ? -6.051 -20.167 -7.629 1.00 90.69 165 ILE A C 1
ATOM 1359 O O . ILE A 1 165 ? -5.726 -20.249 -8.813 1.00 90.69 165 ILE A O 1
ATOM 1363 N N . GLU A 1 166 ? -7.289 -20.421 -7.212 1.00 90.00 166 GLU A N 1
ATOM 1364 C CA . GLU A 1 166 ? -8.345 -20.844 -8.120 1.00 90.00 166 GLU A CA 1
ATOM 1365 C C . GLU A 1 166 ? -8.633 -19.742 -9.159 1.00 90.00 166 GLU A C 1
ATOM 1367 O O . GLU A 1 166 ? -9.017 -18.623 -8.789 1.00 90.00 166 GLU A O 1
ATOM 1372 N N . PRO A 1 167 ? -8.520 -20.036 -10.468 1.00 83.44 167 PRO A N 1
ATOM 1373 C CA . PRO A 1 167 ? -8.812 -19.053 -11.495 1.00 83.44 167 PRO A CA 1
ATOM 1374 C C . PRO A 1 167 ? -10.310 -18.707 -11.503 1.00 83.44 167 PRO A C 1
ATOM 1376 O O . PRO A 1 167 ? -11.166 -19.561 -11.243 1.00 83.44 167 PRO A O 1
ATOM 1379 N N . PRO A 1 168 ? -10.683 -17.463 -11.844 1.00 78.56 168 PRO A N 1
ATOM 1380 C CA . PRO A 1 168 ? -12.081 -17.072 -11.911 1.00 78.56 168 PRO A CA 1
ATOM 1381 C C . PRO A 1 168 ? -12.806 -17.822 -13.040 1.00 78.56 168 PRO A C 1
ATOM 1383 O O . PRO A 1 168 ? -12.619 -17.548 -14.219 1.00 78.56 168 PRO A O 1
ATOM 1386 N N . LYS A 1 169 ? -13.705 -18.741 -12.675 1.00 75.56 169 LYS A N 1
ATOM 1387 C CA . LYS A 1 169 ? -14.461 -19.585 -13.626 1.00 75.56 169 LYS A CA 1
ATOM 1388 C C . LYS A 1 169 ? -15.654 -18.891 -14.304 1.00 75.56 169 LYS A C 1
ATOM 1390 O O . LYS A 1 169 ? -16.353 -19.507 -15.101 1.00 75.56 169 LYS A O 1
ATOM 1395 N N . THR A 1 170 ? -15.956 -17.638 -13.956 1.00 77.25 170 THR A N 1
ATOM 1396 C CA . THR A 1 170 ? -17.221 -16.974 -14.332 1.00 77.25 170 THR A CA 1
ATOM 1397 C C . THR A 1 170 ? -17.047 -15.479 -14.583 1.00 77.25 170 THR A C 1
ATOM 1399 O O . THR A 1 170 ? -16.287 -14.828 -13.865 1.00 77.25 170 THR A O 1
ATOM 1402 N N . LEU A 1 171 ? -17.889 -14.906 -15.454 1.00 77.50 171 LEU A N 1
ATOM 1403 C CA . LEU A 1 171 ? -18.011 -13.454 -15.683 1.00 77.50 171 LEU A CA 1
ATOM 1404 C C . LEU A 1 171 ? -18.309 -12.629 -14.415 1.00 77.50 171 LEU A C 1
ATOM 1406 O O . LEU A 1 171 ? -18.099 -11.418 -14.406 1.00 77.50 171 LEU A O 1
ATOM 1410 N N . ASN A 1 172 ? -18.759 -13.267 -13.330 1.00 73.25 172 ASN A N 1
ATOM 1411 C CA . ASN A 1 172 ? -18.979 -12.609 -12.040 1.00 73.25 172 ASN A CA 1
ATOM 1412 C C . ASN A 1 172 ? -17.715 -11.934 -11.495 1.00 73.25 172 ASN A C 1
ATOM 1414 O O . ASN A 1 172 ? -17.834 -10.949 -10.779 1.00 73.25 172 ASN A O 1
ATOM 1418 N N . PHE A 1 173 ? -16.523 -12.423 -11.853 1.00 74.50 173 PHE A N 1
ATOM 1419 C CA . PHE A 1 173 ? -15.274 -11.766 -11.478 1.00 74.50 173 PHE A CA 1
ATOM 1420 C C . PHE A 1 173 ? -15.156 -10.367 -12.097 1.00 74.50 173 PHE A C 1
ATOM 1422 O O . PHE A 1 173 ? -14.896 -9.414 -11.377 1.00 74.50 173 PHE A O 1
ATOM 1429 N N . PHE A 1 174 ? -15.439 -10.209 -13.393 1.00 77.56 174 PHE A N 1
ATOM 1430 C CA . PHE A 1 174 ? -15.388 -8.901 -14.059 1.00 77.56 174 PHE A CA 1
ATOM 1431 C C . PHE A 1 174 ? -16.450 -7.937 -13.528 1.00 77.56 174 PHE A C 1
ATOM 1433 O O . PHE A 1 174 ? -16.149 -6.774 -13.278 1.00 77.56 174 PHE A O 1
ATOM 1440 N N . LYS A 1 175 ? -17.670 -8.434 -13.278 1.00 80.44 175 LYS A N 1
ATOM 1441 C CA . LYS A 1 175 ? -18.725 -7.645 -12.619 1.00 80.44 175 LYS A CA 1
ATOM 1442 C C . LYS A 1 175 ? -18.307 -7.195 -11.223 1.00 80.44 175 LYS A C 1
ATOM 1444 O O . LYS A 1 175 ? -18.631 -6.089 -10.808 1.00 80.44 175 LYS A O 1
ATOM 1449 N N . TRP A 1 176 ? -17.594 -8.052 -10.500 1.00 77.12 176 TRP A N 1
ATOM 1450 C CA . TRP A 1 176 ? -17.047 -7.702 -9.201 1.00 77.12 176 TRP A CA 1
ATOM 1451 C C . TRP A 1 176 ? -15.940 -6.647 -9.313 1.00 77.12 176 TRP A C 1
ATOM 1453 O O . TRP A 1 176 ? -16.007 -5.669 -8.581 1.00 77.12 176 TRP A O 1
ATOM 1463 N N . VAL A 1 177 ? -14.973 -6.791 -10.230 1.00 79.94 177 VAL A N 1
ATOM 1464 C CA . VAL A 1 177 ? -13.920 -5.778 -10.452 1.00 79.94 177 VAL A CA 1
ATOM 1465 C C . VAL A 1 177 ? -14.552 -4.426 -10.772 1.00 79.94 177 VAL A C 1
ATOM 1467 O O . VAL A 1 177 ? -14.186 -3.421 -10.171 1.00 79.94 177 VAL A O 1
ATOM 1470 N N . GLN A 1 178 ? -15.547 -4.415 -11.662 1.00 80.50 178 GLN A N 1
ATOM 1471 C CA . GLN A 1 178 ? -16.317 -3.219 -11.982 1.00 80.50 178 GLN A CA 1
ATOM 1472 C C . GLN A 1 178 ? -16.956 -2.621 -10.722 1.00 80.50 178 GLN A C 1
ATOM 1474 O O . GLN A 1 178 ? -16.728 -1.453 -10.423 1.00 80.50 178 GLN A O 1
ATOM 1479 N N . LYS A 1 179 ? -17.694 -3.427 -9.950 1.00 80.38 179 LYS A N 1
ATOM 1480 C CA . LYS A 1 179 ? -18.341 -2.972 -8.716 1.00 80.38 179 LYS A CA 1
ATOM 1481 C C . LYS A 1 179 ? -17.335 -2.456 -7.684 1.00 80.38 179 LYS A C 1
ATOM 1483 O O . LYS A 1 179 ? -17.608 -1.463 -7.033 1.00 80.38 179 LYS A O 1
ATOM 1488 N N . PHE A 1 180 ? -16.181 -3.102 -7.533 1.00 77.19 180 PHE A N 1
ATOM 1489 C CA . PHE A 1 180 ? -15.129 -2.670 -6.614 1.00 77.19 180 PHE A CA 1
ATOM 1490 C C . PHE A 1 180 ? -14.595 -1.282 -6.988 1.00 77.19 180 PHE A C 1
ATOM 1492 O O . PHE A 1 180 ? -14.461 -0.424 -6.120 1.00 77.19 180 PHE A O 1
ATOM 1499 N N . VAL A 1 181 ? -14.350 -1.042 -8.280 1.00 79.56 181 VAL A N 1
ATOM 1500 C CA . VAL A 1 181 ? -13.946 0.278 -8.785 1.00 79.56 181 VAL A CA 1
ATOM 1501 C C . VAL A 1 181 ? -15.059 1.306 -8.556 1.00 79.56 181 VAL A C 1
ATOM 1503 O O . VAL A 1 181 ? -14.795 2.386 -8.036 1.00 79.56 181 VAL A O 1
ATOM 1506 N N . GLU A 1 182 ? -16.311 0.966 -8.872 1.00 80.94 182 GLU A N 1
ATOM 1507 C CA . GLU A 1 182 ? -17.471 1.838 -8.635 1.00 80.94 182 GLU A CA 1
ATOM 1508 C C . GLU A 1 182 ? -17.647 2.185 -7.148 1.00 80.94 182 GLU A C 1
ATOM 1510 O O . GLU A 1 182 ? -17.860 3.347 -6.807 1.00 80.94 182 GLU A O 1
ATOM 1515 N N . ASP A 1 183 ? -17.536 1.193 -6.263 1.00 77.50 183 ASP A N 1
ATOM 1516 C CA . ASP A 1 183 ? -17.662 1.348 -4.815 1.00 77.50 183 ASP A CA 1
ATOM 1517 C C . ASP A 1 183 ? -16.532 2.212 -4.244 1.00 77.50 183 ASP A C 1
ATOM 1519 O O . ASP A 1 183 ? -16.789 3.018 -3.354 1.00 77.50 183 ASP A O 1
ATOM 1523 N N . TYR A 1 184 ? -15.312 2.105 -4.780 1.00 74.94 184 TYR A N 1
ATOM 1524 C CA . TYR A 1 184 ? -14.180 2.944 -4.381 1.00 74.94 184 TYR A CA 1
ATOM 1525 C C . TYR A 1 184 ? -14.382 4.426 -4.737 1.00 74.94 184 TYR A C 1
ATOM 1527 O O . TYR A 1 184 ? -13.915 5.307 -4.020 1.00 74.94 184 TYR A O 1
ATOM 1535 N N . HIS A 1 185 ? -15.103 4.717 -5.823 1.00 75.31 185 HIS A N 1
ATOM 1536 C CA . HIS A 1 185 ? -15.393 6.084 -6.267 1.00 75.31 185 HIS A CA 1
ATOM 1537 C C . HIS A 1 185 ? -16.617 6.725 -5.589 1.00 75.31 185 HIS A C 1
ATOM 1539 O O . HIS A 1 185 ? -16.962 7.868 -5.900 1.00 75.31 185 HIS A O 1
ATOM 1545 N N . LYS A 1 186 ? -17.293 6.027 -4.669 1.00 79.62 186 LYS A N 1
ATOM 1546 C CA . LYS A 1 186 ? -18.404 6.606 -3.902 1.00 79.62 186 LYS A CA 1
ATOM 1547 C C . LYS A 1 186 ? -17.896 7.620 -2.877 1.00 79.62 186 LYS A C 1
ATOM 1549 O O . LYS A 1 186 ? -16.790 7.510 -2.365 1.00 79.62 186 LYS A O 1
ATOM 1554 N N . LYS A 1 187 ? -18.759 8.585 -2.528 1.00 71.94 187 LYS A N 1
ATOM 1555 C CA . LYS A 1 187 ? -18.504 9.564 -1.453 1.00 71.94 187 LYS A CA 1
ATOM 1556 C C . LYS A 1 187 ? -18.221 8.884 -0.103 1.00 71.94 187 LYS A C 1
ATOM 1558 O O . LYS A 1 187 ? -17.474 9.432 0.695 1.00 71.94 187 LYS A O 1
ATOM 1563 N N . ASP A 1 188 ? -18.812 7.711 0.114 1.00 71.12 188 ASP A N 1
ATOM 1564 C CA . ASP A 1 188 ? -18.507 6.801 1.217 1.00 71.12 188 ASP A CA 1
ATOM 1565 C C . ASP A 1 188 ? -18.118 5.431 0.623 1.00 71.12 188 ASP A C 1
ATOM 1567 O O . ASP A 1 188 ? -19.001 4.686 0.173 1.00 71.12 188 ASP A O 1
ATOM 1571 N N . PRO A 1 189 ? -16.811 5.140 0.477 1.00 72.50 189 PRO A N 1
ATOM 1572 C CA . PRO A 1 189 ? -16.344 3.923 -0.170 1.00 72.50 189 PRO A CA 1
ATOM 1573 C C . PRO A 1 189 ? -16.750 2.659 0.593 1.00 72.50 189 PRO A C 1
ATOM 1575 O O . PRO A 1 189 ? -16.545 2.546 1.802 1.00 72.50 189 PRO A O 1
ATOM 1578 N N . VAL A 1 190 ? -17.259 1.648 -0.118 1.00 71.94 190 VAL A N 1
ATOM 1579 C CA . VAL A 1 190 ? -17.579 0.347 0.497 1.00 71.94 190 VAL A CA 1
ATOM 1580 C C . VAL A 1 190 ? -16.291 -0.465 0.647 1.00 71.94 190 VAL A C 1
ATOM 1582 O O . VAL A 1 190 ? -15.912 -1.238 -0.232 1.00 71.94 190 VAL A O 1
ATOM 1585 N N . LEU A 1 191 ? -15.590 -0.258 1.761 1.00 73.69 191 LEU A N 1
ATOM 1586 C CA . LEU A 1 191 ? -14.339 -0.951 2.073 1.00 73.69 191 LEU A CA 1
ATOM 1587 C C . LEU A 1 191 ? -14.583 -2.256 2.836 1.00 73.69 191 LEU A C 1
ATOM 1589 O O . LEU A 1 191 ? -15.559 -2.403 3.573 1.00 73.69 191 LEU A O 1
ATOM 1593 N N . ILE A 1 192 ? -1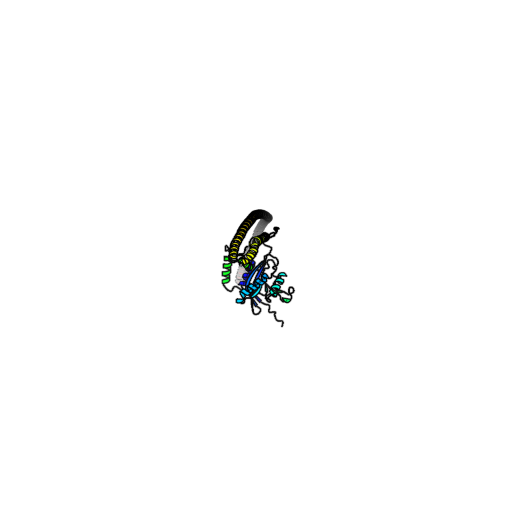3.657 -3.204 2.679 1.00 80.00 192 ILE A N 1
ATOM 1594 C CA . ILE A 1 192 ? -13.626 -4.412 3.503 1.00 80.00 192 ILE A CA 1
ATOM 1595 C C . ILE A 1 192 ? -13.371 -4.016 4.963 1.00 80.00 192 ILE A C 1
ATOM 1597 O O . ILE A 1 192 ? -12.380 -3.344 5.252 1.00 80.00 192 ILE A O 1
ATOM 1601 N N . LYS A 1 193 ? -14.278 -4.394 5.868 1.00 85.06 193 LYS A N 1
ATOM 1602 C CA . LYS A 1 193 ? -14.209 -4.051 7.296 1.00 85.06 193 LYS A CA 1
ATOM 1603 C C . LYS A 1 193 ? -13.518 -5.144 8.098 1.00 85.06 193 LYS A C 1
ATOM 1605 O O . LYS A 1 193 ? -13.655 -6.328 7.792 1.00 85.06 193 LYS A O 1
ATOM 1610 N N . GLU A 1 194 ? -12.798 -4.732 9.130 1.00 89.56 194 GLU A N 1
ATOM 1611 C CA . GLU A 1 194 ? -12.176 -5.642 10.089 1.00 89.56 194 GLU A CA 1
ATOM 1612 C C . GLU A 1 194 ? -13.181 -6.068 11.162 1.00 89.56 194 GLU A C 1
ATOM 1614 O O . GLU A 1 194 ? -14.023 -5.273 11.583 1.00 89.56 194 GLU A O 1
ATOM 1619 N N . VAL A 1 195 ? -13.077 -7.301 11.666 1.00 88.44 195 VAL A N 1
ATOM 1620 C CA . VAL A 1 195 ? -13.944 -7.767 12.766 1.00 88.44 195 VAL A CA 1
ATOM 1621 C C . VAL A 1 195 ? -13.811 -6.864 13.997 1.00 88.44 195 VAL A C 1
ATOM 1623 O O . VAL A 1 195 ? -14.814 -6.511 14.611 1.00 88.44 195 VAL A O 1
ATOM 1626 N N . GLN A 1 196 ? -12.596 -6.423 14.332 1.00 85.50 196 GLN A N 1
ATOM 1627 C CA . GLN A 1 196 ? -12.392 -5.526 15.474 1.00 85.50 196 GLN A CA 1
ATOM 1628 C C . GLN A 1 196 ? -12.917 -4.100 15.236 1.00 85.50 196 GLN A C 1
ATOM 1630 O O . GLN A 1 196 ? -13.280 -3.426 16.197 1.00 85.50 196 GLN A O 1
ATOM 1635 N N . GLU A 1 197 ? -12.980 -3.635 13.986 1.00 82.88 197 GLU A N 1
ATOM 1636 C CA . GLU A 1 197 ? -13.612 -2.358 13.622 1.00 82.88 197 GLU A CA 1
ATOM 1637 C C . GLU A 1 197 ? -15.131 -2.438 13.821 1.00 82.88 197 GLU A C 1
ATOM 1639 O O . GLU A 1 197 ? -15.726 -1.545 14.424 1.00 82.88 197 GLU A O 1
ATOM 1644 N N . LEU A 1 198 ? -15.741 -3.552 13.400 1.00 81.81 198 LEU A N 1
ATOM 1645 C CA . LEU A 1 198 ? -17.162 -3.818 13.614 1.00 81.81 198 LEU A CA 1
ATOM 1646 C C . LEU A 1 198 ? -17.497 -3.893 15.109 1.00 81.81 198 LEU A C 1
ATOM 1648 O O . LEU A 1 198 ? -18.381 -3.167 15.556 1.00 81.81 198 LEU A O 1
ATOM 1652 N N . GLU A 1 199 ? -16.735 -4.656 15.903 1.00 79.88 199 GLU A N 1
ATOM 1653 C CA . GLU A 1 199 ? -16.947 -4.741 17.357 1.00 79.88 199 GLU A CA 1
ATOM 1654 C C . GLU A 1 199 ? -16.796 -3.381 18.063 1.00 79.88 199 GLU A C 1
ATOM 1656 O O . GLU A 1 199 ? -17.500 -3.116 19.040 1.00 79.88 199 GLU A O 1
ATOM 1661 N N . LYS A 1 200 ? -15.881 -2.511 17.606 1.00 72.50 200 LYS A N 1
ATOM 1662 C CA . LYS A 1 200 ? -15.740 -1.145 18.141 1.00 72.50 200 LYS A CA 1
ATOM 1663 C C . LYS A 1 200 ? -16.958 -0.292 17.798 1.00 72.50 200 LYS A C 1
ATOM 1665 O O . LYS A 1 200 ? -17.526 0.311 18.702 1.00 72.50 200 LYS A O 1
ATOM 1670 N N . SER A 1 201 ? -17.391 -0.313 16.537 1.00 61.06 201 SER A N 1
ATOM 1671 C CA . SER A 1 201 ? -18.562 0.447 16.089 1.00 61.06 201 SER A CA 1
ATOM 1672 C C . SER A 1 201 ? -19.854 -0.009 16.779 1.00 61.06 201 SER A C 1
ATOM 1674 O O . SER A 1 201 ? -20.642 0.819 17.222 1.00 61.06 201 SER A O 1
ATOM 1676 N N . GLU A 1 202 ? -20.034 -1.316 16.992 1.00 58.97 202 GLU A N 1
ATOM 1677 C CA . GLU A 1 202 ? -21.193 -1.864 17.705 1.00 58.97 202 GLU A CA 1
ATOM 1678 C C . GLU A 1 202 ? -21.188 -1.467 19.190 1.00 58.97 202 GLU A C 1
ATOM 1680 O O . GLU A 1 202 ? -22.226 -1.077 19.729 1.00 58.97 202 GLU A O 1
ATOM 1685 N N . LYS A 1 203 ? -20.013 -1.466 19.840 1.00 53.16 203 LYS A N 1
ATOM 1686 C CA . LYS A 1 203 ? -19.825 -0.960 21.215 1.00 53.16 203 LYS A CA 1
ATOM 1687 C C . LYS A 1 203 ? -19.930 0.563 21.342 1.00 53.16 203 LYS A C 1
ATOM 1689 O O . LYS A 1 203 ? -20.034 1.075 22.457 1.00 53.16 203 LYS A O 1
ATOM 1694 N N . GLU A 1 204 ? -19.838 1.296 20.240 1.00 49.38 204 GLU A N 1
ATOM 1695 C CA . GLU A 1 204 ? -20.106 2.738 20.172 1.00 49.38 204 GLU A CA 1
ATOM 1696 C C . GLU A 1 204 ? -21.598 3.028 19.962 1.00 49.38 204 GLU A C 1
ATOM 1698 O O . GLU A 1 204 ? -22.080 4.053 20.431 1.00 49.38 204 GLU A O 1
ATOM 1703 N N . THR A 1 205 ? -22.340 2.108 19.332 1.00 43.91 205 THR A N 1
ATOM 1704 C CA . THR A 1 205 ? -23.790 2.235 19.083 1.00 43.91 205 THR A CA 1
ATOM 1705 C C . THR A 1 205 ? -24.703 1.582 20.126 1.00 43.91 205 THR A C 1
ATOM 1707 O O . THR A 1 205 ? -25.894 1.892 20.160 1.00 43.91 205 THR A O 1
ATOM 1710 N N . ALA A 1 206 ? -24.194 0.696 20.987 1.00 38.03 206 ALA A N 1
ATOM 1711 C CA . ALA A 1 206 ? -24.911 0.323 22.205 1.00 38.03 206 ALA A CA 1
ATOM 1712 C C . ALA A 1 206 ? -25.075 1.587 23.073 1.00 38.03 206 ALA A C 1
ATOM 1714 O O . ALA A 1 206 ? -24.110 2.351 23.156 1.00 38.03 206 ALA A O 1
ATOM 1715 N N . PRO A 1 207 ? -26.243 1.842 23.703 1.00 38.53 207 PRO A N 1
ATOM 1716 C CA . PRO A 1 207 ? -26.392 2.985 24.591 1.00 38.53 207 PRO A CA 1
ATOM 1717 C C . PRO A 1 207 ? -25.375 2.811 25.713 1.00 38.53 207 PRO A C 1
ATOM 1719 O O . PRO A 1 207 ? -25.534 1.954 26.579 1.00 38.53 207 PRO A O 1
ATOM 1722 N N . ARG A 1 208 ? -24.271 3.552 25.623 1.00 38.44 208 ARG A N 1
ATOM 1723 C CA . ARG A 1 208 ? -23.256 3.578 26.660 1.00 38.44 208 ARG A CA 1
ATOM 1724 C C . ARG A 1 208 ? -23.937 4.186 27.876 1.00 38.44 208 ARG A C 1
ATOM 1726 O O . ARG A 1 208 ? -24.336 5.350 27.831 1.00 38.44 208 ARG A O 1
ATOM 1733 N N . ASP A 1 209 ? -24.040 3.409 28.951 1.00 41.75 209 ASP A N 1
ATOM 1734 C CA . ASP A 1 209 ? -23.893 4.000 30.274 1.00 41.75 209 ASP A CA 1
ATOM 1735 C C . ASP A 1 209 ? -22.673 4.922 30.187 1.00 41.75 209 ASP A C 1
ATOM 1737 O O . ASP A 1 209 ? -21.618 4.522 29.682 1.00 41.75 209 ASP A O 1
ATOM 1741 N N . LEU A 1 210 ? -22.909 6.192 30.514 1.00 38.84 210 LEU A N 1
ATOM 1742 C CA . LEU A 1 210 ? -22.003 7.325 30.351 1.00 38.84 210 LEU A CA 1
ATOM 1743 C C . LEU A 1 210 ? -20.544 6.896 30.570 1.00 38.84 210 LEU A C 1
ATOM 1745 O O . LEU A 1 210 ? -20.185 6.430 31.646 1.00 38.84 210 LEU A O 1
ATOM 1749 N N . GLN A 1 211 ? -19.708 7.018 29.536 1.00 39.56 211 GLN A N 1
ATOM 1750 C CA . GLN A 1 211 ? -18.279 6.741 29.666 1.00 39.56 211 GLN A CA 1
ATOM 1751 C C . GLN A 1 211 ? -17.651 7.699 30.679 1.00 39.56 211 GLN A C 1
ATOM 1753 O O . GLN A 1 211 ? -17.728 8.916 30.512 1.00 39.56 211 GLN A O 1
ATOM 1758 N N . GLU A 1 212 ? -16.979 7.141 31.684 1.00 39.22 212 GLU A N 1
ATOM 1759 C CA . GLU A 1 212 ? -16.041 7.883 32.519 1.00 39.22 212 GLU A CA 1
ATOM 1760 C C . GLU A 1 212 ? -14.839 8.331 31.669 1.00 39.22 212 GLU A C 1
ATOM 1762 O O . GLU A 1 212 ? -14.248 7.558 30.909 1.00 39.22 212 GLU A O 1
ATOM 1767 N N . ILE A 1 213 ? -14.524 9.623 31.766 1.00 41.22 213 ILE A N 1
ATOM 1768 C CA . ILE A 1 213 ? -13.417 10.308 31.086 1.00 41.22 213 ILE A CA 1
ATOM 1769 C C . ILE A 1 213 ? -12.094 9.906 31.770 1.00 41.22 213 ILE A C 1
ATOM 1771 O O . ILE A 1 213 ? -12.093 9.738 32.990 1.00 41.22 213 ILE A O 1
ATOM 1775 N N . PRO A 1 214 ? -10.959 9.786 31.048 1.00 34.97 214 PRO A N 1
ATOM 1776 C CA . PRO A 1 214 ? -9.667 9.498 31.666 1.00 34.97 214 PRO A CA 1
ATOM 1777 C C . PRO A 1 214 ? -9.315 10.566 32.705 1.00 34.97 214 PRO A C 1
ATOM 1779 O O . PRO A 1 214 ? -9.223 11.752 32.381 1.00 34.97 214 PRO A O 1
ATOM 1782 N N . LEU A 1 215 ? -9.102 10.137 33.947 1.00 35.59 215 LEU A N 1
ATOM 1783 C CA . LEU A 1 215 ? -8.504 10.957 34.990 1.00 35.59 215 LEU A CA 1
ATOM 1784 C C . LEU A 1 215 ? -7.038 11.203 34.612 1.00 35.59 215 LEU A C 1
ATOM 1786 O O . LEU A 1 215 ? -6.173 10.360 34.837 1.00 35.59 215 LEU A O 1
ATOM 1790 N N . THR A 1 216 ? -6.738 12.365 34.035 1.00 38.53 216 THR A N 1
ATOM 1791 C CA . THR A 1 216 ? -5.463 13.014 34.357 1.00 38.53 216 THR A CA 1
ATOM 1792 C C . THR A 1 216 ? -5.417 13.163 35.870 1.00 38.53 216 THR A C 1
ATOM 1794 O O . THR A 1 216 ? -6.418 13.586 36.446 1.00 38.53 216 THR A O 1
ATOM 1797 N N . GLU A 1 217 ? -4.297 12.783 36.488 1.00 39.31 217 GLU A N 1
ATOM 1798 C CA . GLU A 1 217 ? -4.002 12.912 37.920 1.00 39.31 217 GLU A CA 1
ATOM 1799 C C . GLU A 1 217 ? -4.163 14.370 38.378 1.00 39.31 217 GLU A C 1
ATOM 1801 O O . GLU A 1 217 ? -3.210 15.122 38.555 1.00 39.31 217 GLU A O 1
ATOM 1806 N N . ILE A 1 218 ? -5.403 14.800 38.556 1.00 38.56 218 ILE A N 1
ATOM 1807 C CA . ILE A 1 218 ? -5.725 15.853 39.489 1.00 38.56 218 ILE A CA 1
ATOM 1808 C C . ILE A 1 218 ? -5.702 15.114 40.817 1.00 38.56 218 ILE A C 1
ATOM 1810 O O . ILE A 1 218 ? -6.512 14.207 41.021 1.00 38.56 218 ILE A O 1
ATOM 1814 N N . GLU A 1 219 ? -4.762 15.472 41.692 1.00 39.06 219 GLU A N 1
ATOM 1815 C CA . GLU A 1 219 ? -4.815 15.176 43.126 1.00 39.06 219 GLU A CA 1
ATOM 1816 C C . GLU A 1 219 ? -6.105 15.781 43.701 1.00 39.06 219 GLU A C 1
ATOM 1818 O O . GLU A 1 219 ? -6.126 16.784 44.411 1.00 39.06 219 GLU A O 1
ATOM 1823 N N . THR A 1 220 ? -7.235 15.191 43.346 1.00 34.81 220 THR A N 1
ATOM 1824 C CA . THR A 1 220 ? -8.466 15.355 44.073 1.00 34.81 220 THR A CA 1
ATOM 1825 C C . THR A 1 220 ? -8.315 14.422 45.254 1.00 34.81 220 THR A C 1
ATOM 1827 O O . THR A 1 220 ? -8.123 13.217 45.116 1.00 34.81 220 THR A O 1
ATOM 1830 N N . ASN A 1 221 ? -8.334 15.004 46.449 1.00 38.09 221 ASN A N 1
ATOM 1831 C CA . ASN A 1 221 ? -8.721 14.274 47.639 1.00 38.09 221 ASN A CA 1
ATOM 1832 C C . ASN A 1 221 ? -10.085 13.631 47.344 1.00 38.09 221 ASN A C 1
ATOM 1834 O O . ASN A 1 221 ? -11.120 14.228 47.629 1.00 38.09 221 ASN A O 1
ATOM 1838 N N . GLU A 1 222 ? -10.094 12.418 46.791 1.00 36.19 222 GLU A N 1
ATOM 1839 C CA . GLU A 1 222 ? -11.247 11.524 46.733 1.00 36.19 222 GLU A CA 1
ATOM 1840 C C . GLU A 1 222 ? -11.556 11.024 48.153 1.00 36.19 222 GLU A C 1
ATOM 1842 O O . GLU A 1 222 ? -11.615 9.835 48.457 1.00 36.19 222 GLU A O 1
ATOM 1847 N N . LYS A 1 223 ? -11.801 11.951 49.079 1.00 41.88 223 LYS A N 1
ATOM 1848 C CA . LYS A 1 223 ? -12.875 11.712 50.027 1.00 41.88 223 LYS A CA 1
ATOM 1849 C C . LYS A 1 223 ? -14.124 11.968 49.223 1.00 41.88 223 LYS A C 1
ATOM 1851 O O . LYS A 1 223 ? -14.428 13.116 48.921 1.00 41.88 223 LYS A O 1
ATOM 1856 N N . SER A 1 224 ? -14.789 10.888 48.821 1.00 41.59 224 SER A N 1
ATOM 1857 C CA . SER A 1 224 ? -16.088 10.978 48.175 1.00 41.59 224 SER A CA 1
ATOM 1858 C C . SER A 1 224 ? -16.954 11.901 49.040 1.00 41.59 224 SER A C 1
ATOM 1860 O O . SER A 1 224 ? -17.273 11.579 50.190 1.00 41.59 224 SER A O 1
ATOM 1862 N N . VAL A 1 225 ? -17.215 13.101 48.516 1.00 45.06 225 VAL A N 1
ATOM 1863 C CA . VAL A 1 225 ? -17.948 14.172 49.206 1.00 45.06 225 VAL A CA 1
ATOM 1864 C C . VAL A 1 225 ? -19.305 13.624 49.657 1.00 45.06 225 VAL A C 1
ATOM 1866 O O . VAL A 1 225 ? -19.712 13.810 50.801 1.00 45.06 225 VAL A O 1
ATOM 1869 N N . PHE A 1 226 ? -19.874 12.743 48.828 1.00 40.75 226 PHE A N 1
ATOM 1870 C CA . PHE A 1 226 ? -21.056 11.945 49.123 1.00 40.75 226 PHE A CA 1
ATOM 1871 C C . PHE A 1 226 ? -20.924 11.041 50.354 1.00 40.75 226 PHE A C 1
ATOM 1873 O O . PHE A 1 226 ? -21.850 10.983 51.153 1.00 40.75 226 PHE A O 1
ATOM 1880 N N . SER A 1 227 ? -19.811 10.322 50.543 1.00 47.75 227 SER A N 1
ATOM 1881 C CA . SER A 1 227 ? -19.672 9.400 51.683 1.00 47.75 227 SER A CA 1
ATOM 1882 C C . SER A 1 227 ? -19.528 10.119 53.017 1.00 47.75 227 SER A C 1
ATOM 1884 O O . SER A 1 227 ? -20.089 9.646 54.001 1.00 47.75 227 SER A O 1
ATOM 1886 N N . SER A 1 228 ? -18.807 11.246 53.066 1.00 48.62 228 SER A N 1
ATOM 1887 C CA . SER A 1 228 ? -18.636 11.997 54.312 1.00 48.62 228 SER A CA 1
ATOM 1888 C C . SER A 1 228 ? -19.923 12.710 54.712 1.00 48.62 228 SER A C 1
ATOM 1890 O O . SER A 1 228 ? -20.336 12.586 55.864 1.00 48.62 228 SER A O 1
ATOM 1892 N N . GLU A 1 229 ? -20.609 13.348 53.760 1.00 50.62 229 GLU A N 1
ATOM 1893 C CA . GLU A 1 229 ? -21.891 14.016 54.014 1.00 50.62 229 GLU A CA 1
ATOM 1894 C C . GLU A 1 229 ? -22.983 12.997 54.382 1.00 50.62 229 GLU A C 1
ATOM 1896 O O . GLU A 1 229 ? -23.681 13.188 55.372 1.00 50.62 229 GLU A O 1
ATOM 1901 N N . LEU A 1 230 ? -23.059 11.834 53.715 1.00 51.47 230 LEU A N 1
ATOM 1902 C CA . LEU A 1 230 ? -23.992 10.760 54.102 1.00 51.47 230 LEU A CA 1
ATOM 1903 C C . LEU A 1 230 ? -23.719 10.200 55.502 1.00 51.47 230 LEU A C 1
ATOM 1905 O O . LEU A 1 230 ? -24.664 9.847 56.213 1.00 51.47 230 LEU A O 1
ATOM 1909 N N . THR A 1 231 ? -22.453 10.097 55.919 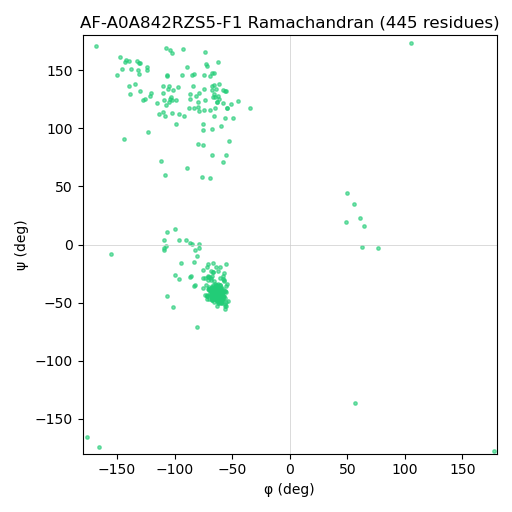1.00 57.31 231 THR A N 1
ATOM 1910 C CA . THR A 1 231 ? -22.132 9.647 57.283 1.00 57.31 231 THR A CA 1
ATOM 1911 C C . THR A 1 231 ? -22.517 10.677 58.341 1.00 57.31 231 THR A C 1
ATOM 1913 O O . THR A 1 231 ? -23.006 10.292 59.406 1.00 57.31 231 THR A O 1
ATOM 1916 N N . GLU A 1 232 ? -22.367 11.969 58.044 1.00 59.44 232 GLU A N 1
ATOM 1917 C CA . GLU A 1 232 ? -22.755 13.061 58.941 1.00 59.44 232 GLU A CA 1
ATOM 1918 C C . GLU A 1 232 ? -24.286 13.154 59.052 1.00 59.44 232 GLU A C 1
ATOM 1920 O O . GLU A 1 232 ? -24.826 13.094 60.160 1.00 59.44 232 GLU A O 1
ATOM 1925 N N . VAL A 1 233 ? -24.989 13.107 57.914 1.00 58.44 233 VAL A N 1
ATOM 1926 C CA . VAL A 1 233 ? -26.460 13.061 57.808 1.00 58.44 233 VAL A CA 1
ATOM 1927 C C . VAL A 1 233 ? -27.040 11.835 58.521 1.00 58.44 233 VAL A C 1
ATOM 1929 O O . VAL A 1 233 ? -28.042 11.932 59.231 1.00 58.44 233 VAL A O 1
ATOM 1932 N N . SER A 1 234 ? -26.391 10.671 58.408 1.00 61.44 234 SER A N 1
ATOM 1933 C CA . SER A 1 234 ? -26.794 9.462 59.137 1.00 61.44 234 SER A CA 1
ATOM 1934 C C . SER A 1 234 ? -26.653 9.630 60.652 1.00 61.44 234 SER A C 1
ATOM 1936 O O . SER A 1 234 ? -27.502 9.140 61.403 1.00 61.44 234 SER A O 1
ATOM 1938 N N . SER A 1 235 ? -25.600 10.310 61.114 1.00 69.00 235 SER A N 1
ATOM 1939 C CA . SER A 1 235 ? -25.382 10.558 62.542 1.00 69.00 235 SER A CA 1
ATOM 1940 C C . SER A 1 235 ? -26.397 11.557 63.114 1.00 69.00 235 SER A C 1
ATOM 1942 O O . SER A 1 235 ? -26.938 11.334 64.199 1.00 69.00 235 SER A O 1
ATOM 1944 N N . GLU A 1 236 ? -26.747 12.603 62.358 1.00 66.06 236 GLU A N 1
ATOM 1945 C CA . GLU A 1 236 ? -27.791 13.556 62.741 1.00 66.06 236 GLU A CA 1
ATOM 1946 C C . GLU A 1 236 ? -29.180 12.919 62.751 1.00 66.06 236 GLU A C 1
ATOM 1948 O O . GLU A 1 236 ? -29.934 13.113 63.707 1.00 66.06 236 GLU A O 1
ATOM 1953 N N . PHE A 1 237 ? -29.498 12.083 61.757 1.00 69.62 237 PHE A N 1
ATOM 1954 C CA . PHE A 1 237 ? -30.739 11.311 61.743 1.00 69.62 237 PHE A CA 1
ATOM 1955 C C . PHE A 1 237 ? -30.852 10.403 62.971 1.00 69.62 237 PHE A C 1
ATOM 1957 O O . PHE A 1 237 ? -31.890 10.389 63.634 1.00 69.62 237 PHE A O 1
ATOM 1964 N N . HIS A 1 238 ? -29.773 9.692 63.319 1.00 70.31 238 HIS A N 1
ATOM 1965 C CA . HIS A 1 238 ? -29.738 8.864 64.526 1.00 70.31 238 HIS A CA 1
ATOM 1966 C C . HIS A 1 238 ? -29.992 9.698 65.780 1.00 70.31 238 HIS A C 1
ATOM 1968 O O . HIS A 1 238 ? -30.791 9.289 66.616 1.00 70.31 238 HIS A O 1
ATOM 1974 N N . ASN A 1 239 ? -29.401 10.890 65.887 1.00 74.31 239 ASN A N 1
ATOM 1975 C CA . ASN A 1 239 ? -29.625 11.785 67.022 1.00 74.31 239 ASN A CA 1
ATOM 1976 C C . ASN A 1 239 ? -31.072 12.297 67.103 1.00 74.31 239 ASN A C 1
ATOM 1978 O O . ASN A 1 239 ? -31.626 12.395 68.197 1.00 74.31 239 ASN A O 1
ATOM 1982 N N . ILE A 1 240 ? -31.708 12.608 65.970 1.00 70.31 240 ILE A N 1
ATOM 1983 C CA . ILE A 1 240 ? -33.112 13.046 65.923 1.00 70.31 240 ILE A CA 1
ATOM 1984 C C . ILE A 1 240 ? -34.046 11.904 66.325 1.00 70.31 240 ILE A C 1
ATOM 1986 O O . ILE A 1 240 ? -34.941 12.105 67.148 1.00 70.31 240 ILE A O 1
ATOM 1990 N N . VAL A 1 241 ? -33.814 10.699 65.797 1.00 68.88 241 VAL A N 1
ATOM 1991 C CA . VAL A 1 241 ? -34.582 9.500 66.153 1.00 68.88 241 VAL A CA 1
ATOM 1992 C C . VAL A 1 241 ? -34.394 9.169 67.636 1.00 68.88 241 VAL A C 1
ATOM 1994 O O . VAL A 1 241 ? -35.383 9.016 68.351 1.00 68.88 241 VAL A O 1
ATOM 1997 N N . ASP A 1 242 ? -33.160 9.156 68.141 1.00 74.62 242 ASP A N 1
ATOM 1998 C CA . ASP A 1 242 ? -32.869 8.916 69.559 1.00 74.62 242 ASP A CA 1
ATOM 1999 C C . ASP A 1 242 ? -33.522 9.958 70.471 1.00 74.62 242 ASP A C 1
ATOM 2001 O O . ASP A 1 242 ? -34.055 9.613 71.530 1.00 74.62 242 ASP A O 1
ATOM 2005 N N . ASN A 1 243 ? -33.513 11.232 70.074 1.00 71.94 243 ASN A N 1
ATOM 2006 C CA . ASN A 1 243 ? -34.166 12.294 70.831 1.00 71.94 243 ASN A CA 1
ATOM 2007 C C . ASN A 1 243 ? -35.690 12.140 70.828 1.00 71.94 243 ASN A C 1
ATOM 2009 O O . ASN A 1 243 ? -36.302 12.340 71.874 1.00 71.94 243 ASN A O 1
ATOM 2013 N N . LEU A 1 244 ? -36.303 11.703 69.723 1.00 67.25 244 LEU A N 1
ATOM 2014 C CA . LEU A 1 244 ? -37.730 11.360 69.682 1.00 67.25 244 LEU A CA 1
ATOM 2015 C C . LEU A 1 244 ? -38.058 10.186 70.612 1.00 67.25 244 LEU A C 1
ATOM 2017 O O . LEU A 1 244 ? -39.018 10.249 71.383 1.00 67.25 244 LEU A O 1
ATOM 2021 N N . PHE A 1 245 ? -37.231 9.138 70.622 1.00 66.75 245 PHE A N 1
ATOM 2022 C CA . PHE A 1 245 ? -37.405 8.017 71.549 1.00 66.75 245 PHE A CA 1
ATOM 2023 C C . PHE A 1 245 ? -37.267 8.445 73.020 1.00 66.75 245 PHE A C 1
ATOM 2025 O O . PHE A 1 245 ? -38.036 8.002 73.883 1.00 66.75 245 PHE A O 1
ATOM 2032 N N . LYS A 1 246 ? -36.312 9.326 73.325 1.00 72.69 246 LYS A N 1
ATOM 2033 C CA . LYS A 1 246 ? -36.073 9.815 74.691 1.00 72.69 246 LYS A CA 1
ATOM 2034 C C . LYS A 1 246 ? -37.144 10.793 75.170 1.00 72.69 246 LYS A C 1
ATOM 2036 O O . LYS A 1 246 ? -37.580 10.671 76.310 1.00 72.69 246 LYS A O 1
ATOM 2041 N N . LEU A 1 247 ? -37.565 11.738 74.334 1.00 69.06 247 LEU A N 1
ATOM 2042 C CA . LEU A 1 247 ? -38.485 12.807 74.731 1.00 69.06 247 LEU A CA 1
ATOM 2043 C C . LEU A 1 247 ? -39.949 12.370 74.695 1.00 69.06 247 LEU A C 1
ATOM 2045 O O . LEU A 1 247 ? -40.705 12.763 75.575 1.00 69.06 247 LEU A O 1
ATOM 2049 N N . GLU A 1 248 ? -40.336 11.522 73.740 1.00 63.53 248 GLU A N 1
ATOM 2050 C CA . GLU A 1 248 ? -41.749 11.190 73.519 1.00 63.53 248 GLU A CA 1
ATOM 2051 C C . GLU A 1 248 ? -42.108 9.778 74.000 1.00 63.53 248 GLU A C 1
ATOM 2053 O O . GLU A 1 248 ? -43.108 9.574 74.691 1.00 63.53 248 GLU A O 1
ATOM 2058 N N . LEU A 1 249 ? -41.271 8.779 73.696 1.00 64.00 249 LEU A N 1
ATOM 2059 C CA . LEU A 1 249 ? -41.594 7.372 73.978 1.00 64.00 249 LEU A CA 1
ATOM 2060 C C . LEU A 1 249 ? -41.199 6.922 75.390 1.00 64.00 249 LEU A C 1
ATOM 2062 O O . LEU A 1 249 ? -41.834 6.031 75.960 1.00 64.00 249 LEU A O 1
ATOM 2066 N N . THR A 1 250 ? -40.182 7.541 75.988 1.00 70.06 250 THR A N 1
ATOM 2067 C CA . THR A 1 250 ? -39.745 7.193 77.349 1.00 70.06 250 THR A CA 1
ATOM 2068 C C . THR A 1 250 ? -40.750 7.653 78.417 1.00 70.06 250 THR A C 1
ATOM 2070 O O . THR A 1 250 ? -41.143 6.816 79.235 1.00 70.06 250 THR A O 1
ATOM 2073 N N . PRO A 1 251 ? -41.267 8.901 78.401 1.00 68.75 251 PRO A N 1
ATOM 2074 C CA . PRO A 1 251 ? -42.343 9.309 79.311 1.00 68.75 251 PRO A CA 1
ATOM 2075 C C . PRO A 1 251 ? -43.632 8.520 79.080 1.00 68.75 251 PRO A C 1
ATOM 2077 O O . PRO A 1 251 ? -44.338 8.183 80.030 1.00 68.75 251 PRO A O 1
ATOM 2080 N N . TRP A 1 252 ? -43.916 8.161 77.824 1.00 66.50 252 TRP A N 1
ATOM 2081 C CA . TRP A 1 252 ? -45.039 7.297 77.483 1.00 66.50 252 TRP A CA 1
ATOM 2082 C C . TRP A 1 252 ? -44.945 5.920 78.152 1.00 66.50 252 TRP A C 1
ATOM 2084 O O . TRP A 1 252 ? -45.910 5.482 78.777 1.00 66.50 252 TRP A O 1
ATOM 2094 N N . LYS A 1 253 ? -43.793 5.246 78.059 1.00 67.75 253 LYS A N 1
ATOM 2095 C CA . LYS A 1 253 ? -43.576 3.922 78.665 1.00 67.75 253 LYS A CA 1
ATOM 2096 C C . LYS A 1 253 ? -43.872 3.928 80.169 1.00 67.75 253 LYS A C 1
ATOM 2098 O O . LYS A 1 253 ? -44.490 2.992 80.681 1.00 67.75 253 LYS A O 1
ATOM 2103 N N . GLU A 1 254 ? -43.465 4.987 80.860 1.00 69.81 254 GLU A N 1
ATOM 2104 C CA . GLU A 1 254 ? -43.724 5.162 82.292 1.00 69.81 254 GLU A CA 1
ATOM 2105 C C . GLU A 1 254 ? -45.205 5.487 82.576 1.00 69.81 254 GLU A C 1
ATOM 2107 O O . GLU A 1 254 ? -45.824 4.861 83.442 1.00 69.81 254 GLU A O 1
ATOM 2112 N N . ASN A 1 255 ? -45.830 6.373 81.789 1.00 66.00 255 ASN A N 1
ATOM 2113 C CA . ASN A 1 255 ? -47.249 6.726 81.934 1.00 66.00 255 ASN A CA 1
ATOM 2114 C C . ASN A 1 255 ? -48.200 5.569 81.604 1.00 66.00 255 ASN A C 1
ATOM 2116 O O . ASN A 1 255 ? -49.233 5.410 82.257 1.00 66.00 255 ASN A O 1
ATOM 2120 N N . PHE A 1 256 ? -47.857 4.726 80.632 1.00 65.25 256 PHE A N 1
ATOM 2121 C CA . PHE A 1 256 ? -48.641 3.550 80.266 1.00 65.25 256 PHE A CA 1
ATOM 2122 C C . PHE A 1 256 ? -48.652 2.516 81.397 1.00 65.25 256 PHE A C 1
ATOM 2124 O O . PHE A 1 256 ? -49.704 1.978 81.741 1.00 65.25 256 PHE A O 1
ATOM 2131 N N . LYS A 1 257 ? -47.498 2.296 82.043 1.00 63.03 257 LYS A N 1
ATOM 2132 C CA . LYS A 1 257 ? -47.364 1.413 83.211 1.00 63.03 257 LYS A CA 1
ATOM 2133 C C . LYS A 1 257 ? -48.237 1.880 84.382 1.00 63.03 257 LYS A C 1
ATOM 2135 O O . LYS A 1 257 ? -48.839 1.055 85.066 1.00 63.03 257 LYS A O 1
ATOM 2140 N N . TYR A 1 258 ? -48.342 3.194 84.583 1.00 63.22 258 TYR A N 1
ATOM 2141 C CA . TYR A 1 258 ? -49.192 3.793 85.615 1.00 63.22 258 TYR A CA 1
ATOM 2142 C C . TYR A 1 258 ? -50.689 3.773 85.247 1.00 63.22 258 TYR A C 1
ATOM 2144 O O . TYR A 1 258 ? -51.553 3.516 86.090 1.00 63.22 258 TYR A O 1
ATOM 2152 N N . SER A 1 259 ? -51.007 3.992 83.971 1.00 57.03 259 SER A N 1
ATOM 2153 C CA . SER A 1 259 ? -52.380 4.027 83.451 1.00 57.03 259 SER A CA 1
ATOM 2154 C C . SER A 1 259 ? -53.016 2.639 83.375 1.00 57.03 259 SER A C 1
ATOM 2156 O O . SER A 1 259 ? -54.190 2.495 83.702 1.00 57.03 259 SER A O 1
ATOM 2158 N N . ALA A 1 260 ? -52.231 1.601 83.070 1.00 60.59 260 ALA A N 1
ATOM 2159 C CA . ALA A 1 260 ? -52.669 0.204 83.103 1.00 60.59 260 ALA A CA 1
ATOM 2160 C C . ALA A 1 260 ? -53.137 -0.251 84.499 1.00 60.59 260 ALA A C 1
ATOM 2162 O O . ALA A 1 260 ? -54.012 -1.106 84.607 1.00 60.59 260 ALA A O 1
ATOM 2163 N N . LEU A 1 261 ? -52.596 0.349 85.567 1.00 56.47 261 LEU A N 1
ATOM 2164 C CA . LEU A 1 261 ? -53.011 0.099 86.953 1.00 56.47 261 LEU A CA 1
ATOM 2165 C C . LEU A 1 261 ? -54.244 0.921 87.377 1.00 56.47 261 LEU A C 1
ATOM 2167 O O . LEU A 1 261 ? -54.855 0.611 88.396 1.00 56.47 261 LEU A O 1
ATOM 2171 N N . SER A 1 262 ? -54.611 1.960 86.619 1.00 56.81 262 SER A N 1
ATOM 2172 C CA . SER A 1 262 ? -55.613 2.968 87.004 1.00 56.81 262 SER A CA 1
ATOM 2173 C C . SER A 1 262 ? -56.956 2.868 86.259 1.00 56.81 262 SER A C 1
ATOM 2175 O O . SER A 1 262 ? -57.852 3.660 86.544 1.00 56.81 262 SER A O 1
ATOM 2177 N N . GLY A 1 263 ? -57.116 1.925 85.322 1.00 51.97 263 GLY A N 1
ATOM 2178 C CA . GLY A 1 263 ? -58.372 1.677 84.597 1.00 51.97 263 GLY A CA 1
ATOM 2179 C C . GLY A 1 263 ? -58.401 2.162 83.137 1.00 51.97 263 GLY A C 1
ATOM 2180 O O . GLY A 1 263 ? -57.471 2.801 82.648 1.00 51.97 263 GLY A O 1
ATOM 2181 N N . MET A 1 264 ? -59.485 1.820 82.428 1.00 59.44 264 MET A N 1
ATOM 2182 C CA . MET A 1 264 ? -59.610 1.911 80.961 1.00 59.44 264 MET A CA 1
ATOM 2183 C C . MET A 1 264 ? -59.532 3.347 80.407 1.00 59.44 264 MET A C 1
ATOM 2185 O O . MET A 1 264 ? -58.942 3.560 79.350 1.00 59.44 264 MET A O 1
ATOM 2189 N N . ASP A 1 265 ? -60.067 4.339 81.122 1.00 61.19 265 ASP A N 1
ATOM 2190 C CA . ASP A 1 265 ? -60.118 5.727 80.638 1.00 61.19 265 ASP A CA 1
ATOM 2191 C C . ASP A 1 265 ? -58.722 6.364 80.539 1.00 61.19 265 ASP A C 1
ATOM 2193 O O . ASP A 1 265 ? -58.406 7.026 79.552 1.00 61.19 265 ASP A O 1
ATOM 2197 N N . LYS A 1 266 ? -57.828 6.075 81.497 1.00 65.62 266 LYS A N 1
ATOM 2198 C CA . LYS A 1 266 ? -56.435 6.557 81.449 1.00 65.62 266 LYS A CA 1
ATOM 2199 C C . LYS A 1 266 ? -55.601 5.868 80.370 1.00 65.62 266 LYS A C 1
ATOM 2201 O O . LYS A 1 266 ? -54.648 6.455 79.854 1.00 65.62 266 LYS A O 1
ATOM 2206 N N . LEU A 1 267 ? -55.946 4.629 80.010 1.00 60.47 267 LEU A N 1
ATOM 2207 C CA . LEU A 1 267 ? -55.339 3.956 78.858 1.00 60.47 267 LEU A CA 1
ATOM 2208 C C . LEU A 1 267 ? -55.745 4.640 77.551 1.00 60.47 267 LEU A C 1
ATOM 2210 O O . LEU A 1 267 ? -54.904 4.804 76.672 1.00 60.47 267 LEU A O 1
ATOM 2214 N N . LEU A 1 268 ? -57.000 5.074 77.439 1.00 65.19 268 LEU A N 1
ATOM 2215 C CA . LEU A 1 268 ? -57.506 5.754 76.250 1.00 65.19 268 LEU A CA 1
ATOM 2216 C C . LEU A 1 268 ? -56.880 7.150 76.088 1.00 65.19 268 LEU A C 1
ATOM 2218 O O . LEU A 1 268 ? -56.430 7.490 74.997 1.00 65.19 268 LEU A O 1
ATOM 2222 N N . GLU A 1 269 ? -56.737 7.906 77.178 1.00 72.06 269 GLU A N 1
ATOM 2223 C CA . GLU A 1 269 ? -56.009 9.185 77.195 1.00 72.06 269 GLU A CA 1
ATOM 2224 C C . GLU A 1 269 ? -54.519 9.004 76.847 1.00 72.06 269 GLU A C 1
ATOM 2226 O O . GLU A 1 269 ? -53.967 9.737 76.026 1.00 72.06 269 GLU A O 1
ATOM 2231 N N . SER A 1 270 ? -53.883 7.953 77.377 1.00 66.25 270 SER A N 1
ATOM 2232 C CA . SER A 1 270 ? -52.510 7.594 77.001 1.00 66.25 270 SER A CA 1
ATOM 2233 C C . SER A 1 270 ? -52.388 7.250 75.512 1.00 66.25 270 SER A C 1
ATOM 2235 O O . SER A 1 270 ? -51.410 7.641 74.885 1.00 66.25 270 SER A O 1
ATOM 2237 N N . LEU A 1 271 ? -53.368 6.556 74.920 1.00 66.44 271 LEU A N 1
ATOM 2238 C CA . LEU A 1 271 ? -53.381 6.232 73.487 1.00 66.44 271 LEU A CA 1
ATOM 2239 C C . LEU A 1 271 ? -53.556 7.474 72.599 1.00 66.44 271 LEU A C 1
ATOM 2241 O O . LEU A 1 271 ? -52.943 7.547 71.534 1.00 66.44 271 LEU A O 1
ATOM 2245 N N . ILE A 1 272 ? -54.359 8.451 73.029 1.00 74.44 272 ILE A N 1
ATOM 2246 C CA . ILE A 1 272 ? -54.515 9.729 72.317 1.00 74.44 272 ILE A CA 1
ATOM 2247 C C . ILE A 1 272 ? -53.195 10.509 72.343 1.00 74.44 272 ILE A C 1
ATOM 2249 O O . ILE A 1 272 ? -52.715 10.909 71.284 1.00 74.44 272 ILE A O 1
ATOM 2253 N N . ASN A 1 273 ? -52.550 10.610 73.509 1.00 71.38 273 ASN A N 1
ATOM 2254 C CA . ASN A 1 273 ? -51.251 11.277 73.634 1.00 71.38 273 ASN A CA 1
ATOM 2255 C C . ASN A 1 273 ? -50.156 10.594 72.795 1.00 71.38 273 ASN A C 1
ATOM 2257 O O . ASN A 1 273 ? -49.358 11.277 72.163 1.00 71.38 273 ASN A O 1
ATOM 2261 N N . ILE A 1 274 ? -50.142 9.255 72.698 1.00 68.06 274 ILE A N 1
ATOM 2262 C CA . ILE A 1 274 ? -49.224 8.538 71.787 1.00 68.06 274 ILE A CA 1
ATOM 2263 C C . ILE A 1 274 ? -49.443 8.965 70.342 1.00 68.06 274 ILE A C 1
ATOM 2265 O O . ILE A 1 274 ? -48.484 9.199 69.610 1.00 68.06 274 ILE A O 1
ATOM 2269 N N . LYS A 1 275 ? -50.705 9.016 69.908 1.00 73.00 275 LYS A N 1
ATOM 2270 C CA . LYS A 1 275 ? -51.042 9.358 68.529 1.00 73.00 275 LYS A CA 1
ATOM 2271 C C . LYS A 1 275 ? -50.574 10.774 68.194 1.00 73.00 275 LYS A C 1
ATOM 2273 O O . LYS A 1 275 ? -50.007 10.979 67.123 1.00 73.00 275 LYS A O 1
ATOM 2278 N N . GLU A 1 276 ? -50.789 11.727 69.097 1.00 77.25 276 GLU A N 1
ATOM 2279 C CA . GLU A 1 276 ? -50.361 13.117 68.913 1.00 77.25 276 GLU A CA 1
ATOM 2280 C C . GLU A 1 276 ? -48.834 13.247 68.915 1.00 77.25 276 GLU A C 1
ATOM 2282 O O . GLU A 1 276 ? -48.272 13.854 68.003 1.00 77.25 276 GLU A O 1
ATOM 2287 N N . ASN A 1 277 ? -48.147 12.586 69.847 1.00 73.12 277 ASN A N 1
ATOM 2288 C CA . ASN A 1 277 ? -46.689 12.650 69.946 1.00 73.12 277 ASN A CA 1
ATOM 2289 C C . ASN A 1 277 ? -45.989 11.951 68.770 1.00 73.12 277 ASN A C 1
ATOM 2291 O O . ASN A 1 277 ? -45.017 12.480 68.233 1.00 73.12 277 ASN A O 1
ATOM 2295 N N . LEU A 1 278 ? -46.512 10.815 68.291 1.00 69.19 278 LEU A N 1
ATOM 2296 C CA . LEU A 1 278 ? -46.022 10.172 67.064 1.00 69.19 278 LEU A CA 1
ATOM 2297 C C . LEU A 1 278 ? -46.261 11.046 65.829 1.00 69.19 278 LEU A C 1
ATOM 2299 O O . LEU A 1 278 ? -45.395 11.126 64.959 1.00 69.19 278 LEU A O 1
ATOM 2303 N N . SER A 1 279 ? -47.408 11.725 65.751 1.00 73.94 279 SER A N 1
ATOM 2304 C CA . SER A 1 279 ? -47.698 12.644 64.646 1.00 73.94 279 SER A CA 1
ATOM 2305 C C . SER A 1 279 ? -46.750 13.846 64.648 1.00 73.94 279 SER A C 1
ATOM 2307 O O . SER A 1 279 ? -46.257 14.239 63.591 1.00 73.94 279 SER A O 1
ATOM 2309 N N . ASN A 1 280 ? -46.455 14.410 65.821 1.00 75.94 280 ASN A N 1
ATOM 2310 C CA . ASN A 1 280 ? -45.493 15.502 65.968 1.00 75.94 280 ASN A CA 1
ATOM 2311 C C . ASN A 1 280 ? -44.069 15.043 65.634 1.00 75.94 280 ASN A C 1
ATOM 2313 O O . ASN A 1 280 ? -43.361 15.734 64.901 1.00 75.94 280 ASN A O 1
ATOM 2317 N N . GLY A 1 281 ? -43.678 13.847 66.084 1.00 70.25 281 GLY A N 1
ATOM 2318 C CA . GLY A 1 281 ? -42.393 13.243 65.744 1.00 70.25 281 GLY A CA 1
ATOM 2319 C C . GLY A 1 281 ? -42.211 13.024 64.242 1.00 70.25 281 GLY A C 1
ATOM 2320 O O . GLY A 1 281 ? -41.171 13.387 63.692 1.00 70.25 281 GLY A O 1
ATOM 2321 N N . MET A 1 282 ? -43.243 12.532 63.548 1.00 71.06 282 MET A N 1
ATOM 2322 C CA . MET A 1 282 ? -43.203 12.392 62.088 1.00 71.06 282 MET A CA 1
ATOM 2323 C C . MET A 1 282 ? -43.106 13.735 61.365 1.00 71.06 282 MET A C 1
ATOM 2325 O O . MET A 1 282 ? -42.359 13.834 60.394 1.00 71.06 282 MET A O 1
ATOM 2329 N N . ASN A 1 283 ? -43.777 14.782 61.851 1.00 75.88 283 ASN A N 1
ATOM 2330 C CA . ASN A 1 283 ? -43.643 16.121 61.274 1.00 75.88 283 ASN A CA 1
ATOM 2331 C C . ASN A 1 283 ? -42.217 16.680 61.433 1.00 75.88 283 ASN A C 1
ATOM 2333 O O . ASN A 1 283 ? -41.701 17.322 60.518 1.00 75.88 283 ASN A O 1
ATOM 2337 N N . ILE A 1 284 ? -41.556 16.418 62.567 1.00 74.81 284 ILE A N 1
ATOM 2338 C CA . ILE A 1 284 ? -40.159 16.821 62.800 1.00 74.81 284 ILE A CA 1
ATOM 2339 C C . ILE A 1 284 ? -39.221 16.100 61.822 1.00 74.81 284 ILE A C 1
ATOM 2341 O O . ILE A 1 284 ? -38.407 16.758 61.173 1.00 74.81 284 ILE A O 1
ATOM 2345 N N . ILE A 1 285 ? -39.373 14.779 61.658 1.00 68.19 285 ILE A N 1
ATOM 2346 C CA . ILE A 1 285 ? -38.577 13.990 60.701 1.00 68.19 285 ILE A CA 1
ATOM 2347 C C . ILE A 1 285 ? -38.809 14.479 59.268 1.00 68.19 285 ILE A C 1
ATOM 2349 O O . ILE A 1 285 ? -37.852 14.667 58.520 1.00 68.19 285 ILE A O 1
ATOM 2353 N N . GLN A 1 286 ? -40.064 14.727 58.885 1.00 71.94 286 GLN A N 1
ATOM 2354 C CA . GLN A 1 286 ? -40.411 15.196 57.545 1.00 71.94 286 GLN A CA 1
ATOM 2355 C C . GLN A 1 286 ? -39.783 16.562 57.233 1.00 71.94 286 GLN A C 1
ATOM 2357 O O . GLN A 1 286 ? -39.249 16.758 56.141 1.00 71.94 286 GLN A O 1
ATOM 2362 N N . ASN A 1 287 ? -39.820 17.498 58.185 1.00 78.38 287 ASN A N 1
ATOM 2363 C CA . ASN A 1 287 ? -39.221 18.821 58.013 1.00 78.38 287 ASN A CA 1
ATOM 2364 C C . ASN A 1 287 ? -37.693 18.761 57.936 1.00 78.38 287 ASN A C 1
ATOM 2366 O O . ASN A 1 287 ? -37.106 19.474 57.123 1.00 78.38 287 ASN A O 1
ATOM 2370 N N . TRP A 1 288 ? -37.055 17.908 58.742 1.00 78.88 288 TRP A N 1
ATOM 2371 C CA . TRP A 1 288 ? -35.612 17.683 58.655 1.00 78.88 288 TRP A CA 1
ATOM 2372 C C . TRP A 1 288 ? -35.226 17.080 57.301 1.00 78.88 288 TRP A C 1
ATOM 2374 O O . TRP A 1 288 ? -34.378 17.639 56.616 1.00 78.88 288 TRP A O 1
ATOM 2384 N N . PHE A 1 289 ? -35.921 16.025 56.858 1.00 68.50 289 PHE A N 1
ATOM 2385 C 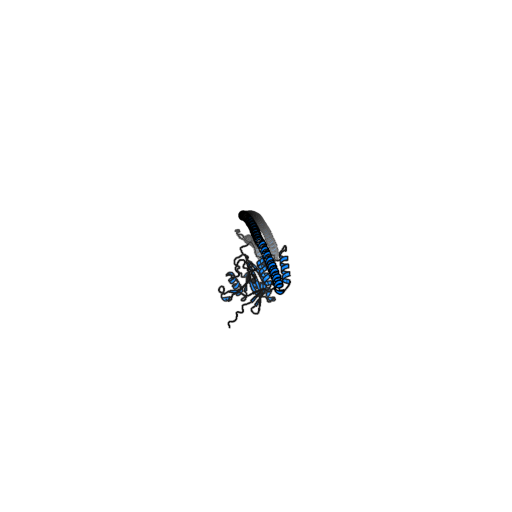CA . PHE A 1 289 ? -35.644 15.379 55.573 1.00 68.50 289 PHE A CA 1
ATOM 2386 C C . PHE A 1 289 ? -35.799 16.352 54.401 1.00 68.50 289 PHE A C 1
ATOM 2388 O O . PHE A 1 289 ? -34.982 16.361 53.487 1.00 68.50 289 PHE A O 1
ATOM 2395 N N . LYS A 1 290 ? -36.827 17.210 54.442 1.00 74.94 290 LYS A N 1
ATOM 2396 C CA . LYS A 1 290 ? -37.032 18.245 53.425 1.00 74.94 290 LYS A CA 1
ATOM 2397 C C . LYS A 1 290 ? -35.876 19.248 53.395 1.00 74.94 290 LYS A C 1
ATOM 2399 O O . LYS A 1 290 ? -35.352 19.522 52.324 1.00 74.94 290 LYS A O 1
ATOM 2404 N N . LYS A 1 291 ? -35.471 19.761 54.560 1.00 79.88 291 LYS A N 1
ATOM 2405 C CA . LYS A 1 291 ? -34.362 20.716 54.670 1.00 79.88 291 LYS A CA 1
ATOM 2406 C C . LYS A 1 291 ? -33.047 20.111 54.169 1.00 79.88 291 LYS A C 1
ATOM 2408 O O . LYS A 1 291 ? -32.305 20.782 53.462 1.00 79.88 291 LYS A O 1
ATOM 2413 N N . GLU A 1 292 ? -32.779 18.856 54.512 1.00 74.25 292 GLU A N 1
ATOM 2414 C CA . GLU A 1 292 ? -31.539 18.188 54.120 1.00 74.25 292 GLU A CA 1
ATOM 2415 C C . GLU A 1 292 ? -31.489 17.890 52.620 1.00 74.25 292 GLU A C 1
ATOM 2417 O O . GLU A 1 292 ? -30.461 18.073 51.969 1.00 74.25 292 GLU A O 1
ATOM 2422 N N . LEU A 1 293 ? -32.631 17.507 52.047 1.00 69.94 293 LEU A N 1
ATOM 2423 C CA . LEU A 1 293 ? -32.769 17.313 50.610 1.00 69.94 293 LEU A CA 1
ATOM 2424 C C . LEU A 1 293 ? -32.573 18.630 49.844 1.00 69.94 293 LEU A C 1
ATOM 2426 O O . LEU A 1 293 ? -31.865 18.634 48.840 1.00 69.94 293 LEU A O 1
ATOM 2430 N N . ASP A 1 294 ? -33.132 19.741 50.336 1.00 76.94 294 ASP A N 1
ATOM 2431 C CA . ASP A 1 294 ? -32.940 21.069 49.738 1.00 76.94 294 ASP A CA 1
ATOM 2432 C C . ASP A 1 294 ? -31.453 21.490 49.778 1.00 76.94 294 ASP A C 1
ATOM 2434 O O . ASP A 1 294 ? -30.902 21.888 48.751 1.00 76.94 294 ASP A O 1
ATOM 2438 N N . ASN A 1 295 ? -30.773 21.309 50.917 1.00 74.88 295 ASN A N 1
ATOM 2439 C CA . ASN A 1 295 ? -29.339 21.603 51.060 1.00 74.88 295 ASN A CA 1
ATOM 2440 C C . ASN A 1 295 ? -28.467 20.737 50.133 1.00 74.88 295 ASN A C 1
ATOM 2442 O O . ASN A 1 295 ? -27.540 21.236 49.490 1.00 74.88 295 ASN A O 1
ATOM 2446 N N . THR A 1 296 ? -28.771 19.439 50.043 1.00 67.25 296 THR A N 1
ATOM 2447 C CA . THR A 1 296 ? -28.038 18.498 49.182 1.00 67.25 296 THR A CA 1
ATOM 2448 C C . THR A 1 296 ? -28.209 18.866 47.708 1.00 67.25 296 THR A C 1
ATOM 2450 O O . THR A 1 296 ? -27.242 18.849 46.946 1.00 67.25 296 THR A O 1
ATOM 2453 N N . LEU A 1 297 ? -29.425 19.240 47.294 1.00 66.75 297 LEU A N 1
ATOM 2454 C CA . LEU A 1 297 ? -29.700 19.688 45.927 1.00 66.75 297 LEU A CA 1
ATOM 2455 C C . LEU A 1 297 ? -28.964 20.987 45.583 1.00 66.75 297 LEU A C 1
ATOM 2457 O O . LEU A 1 297 ? -28.461 21.116 44.467 1.00 66.75 297 LEU A O 1
ATOM 2461 N N . GLU A 1 298 ? -28.869 21.928 46.522 1.00 77.19 298 GLU A N 1
ATOM 2462 C CA . GLU A 1 298 ? -28.129 23.178 46.329 1.00 77.19 298 GLU A CA 1
ATOM 2463 C C . GLU A 1 298 ? -26.616 22.930 46.205 1.00 77.19 298 GLU A C 1
ATOM 2465 O O . GLU A 1 298 ? -25.982 23.417 45.265 1.00 77.19 298 GLU A O 1
ATOM 2470 N N . SER A 1 299 ? -26.042 22.103 47.087 1.00 71.50 299 SER A N 1
ATOM 2471 C CA . SER A 1 299 ? -24.629 21.694 47.020 1.00 71.50 299 SER A CA 1
ATOM 2472 C C . SER A 1 299 ? -24.303 20.978 45.702 1.00 71.50 299 SER A C 1
ATOM 2474 O O . SER A 1 299 ? -23.322 21.306 45.022 1.00 71.50 299 SER A O 1
ATOM 2476 N N . PHE A 1 300 ? -25.175 20.057 45.280 1.00 68.62 300 PHE A N 1
ATOM 2477 C CA . PHE A 1 300 ? -25.050 19.366 44.000 1.00 68.62 300 PHE A CA 1
ATOM 2478 C C . PHE A 1 300 ? -25.129 20.337 42.815 1.00 68.62 300 PHE A C 1
ATOM 2480 O O . PHE A 1 300 ? -24.295 20.265 41.912 1.00 68.62 300 PHE A O 1
ATOM 2487 N N . GLY A 1 301 ? -26.078 21.279 42.827 1.00 72.81 301 GLY A N 1
ATOM 2488 C CA . GLY A 1 301 ? -26.218 22.299 41.785 1.00 72.81 301 GLY A CA 1
ATOM 2489 C C . GLY A 1 301 ? -24.975 23.184 41.647 1.00 72.81 301 GLY A C 1
ATOM 2490 O O . GLY A 1 301 ? -24.491 23.407 40.534 1.00 72.81 301 GLY A O 1
ATOM 2491 N N . ASN A 1 302 ? -24.404 23.623 42.770 1.00 75.38 302 ASN A N 1
ATOM 2492 C CA . ASN A 1 302 ? -23.178 24.428 42.789 1.00 75.38 302 ASN A CA 1
ATOM 2493 C C . ASN A 1 302 ? -21.957 23.639 42.288 1.00 75.38 302 ASN A C 1
ATOM 2495 O O . ASN A 1 302 ? -21.131 24.170 41.539 1.00 75.38 302 ASN A O 1
ATOM 2499 N N . SER A 1 303 ? -21.872 22.356 42.648 1.00 67.56 303 SER A N 1
ATOM 2500 C CA . SER A 1 303 ? -20.801 21.455 42.207 1.00 67.56 303 SER A CA 1
ATOM 2501 C C . SER A 1 303 ? -20.889 21.162 40.707 1.00 67.56 303 SER A C 1
ATOM 2503 O O . SER A 1 303 ? -19.888 21.251 39.999 1.00 67.56 303 SER A O 1
ATOM 2505 N N . ALA A 1 304 ? -22.096 20.886 40.201 1.00 64.56 304 ALA A N 1
ATOM 2506 C CA . ALA A 1 304 ? -22.345 20.673 38.780 1.00 64.56 304 ALA A CA 1
ATOM 2507 C C . ALA A 1 304 ? -22.019 21.925 37.953 1.00 64.56 304 ALA A C 1
ATOM 2509 O O . ALA A 1 304 ? -21.372 21.816 36.915 1.00 64.56 304 ALA A O 1
ATOM 2510 N N . THR A 1 305 ? -22.403 23.112 38.434 1.00 73.94 305 THR A N 1
ATOM 2511 C CA . THR A 1 305 ? -22.102 24.386 37.757 1.00 73.94 305 THR A CA 1
ATOM 2512 C C . THR A 1 305 ? -20.596 24.635 37.705 1.00 73.94 305 THR A C 1
ATOM 2514 O O . THR A 1 305 ? -20.057 24.885 36.634 1.00 73.94 305 THR A O 1
ATOM 2517 N N . SER A 1 306 ? -19.893 24.451 38.828 1.00 74.38 306 SER A N 1
ATOM 2518 C CA . SER A 1 306 ? -18.434 24.628 38.888 1.00 74.38 306 SER A CA 1
ATOM 2519 C C . SER A 1 306 ? -17.686 23.650 37.975 1.00 74.38 306 SER A C 1
ATOM 2521 O O . SER A 1 306 ? -16.691 24.018 37.355 1.00 74.38 306 SER A O 1
ATOM 2523 N N . TYR A 1 307 ? -18.168 22.406 37.873 1.00 70.00 307 TYR A N 1
ATOM 2524 C CA . TYR A 1 307 ? -17.616 21.407 36.957 1.00 70.00 307 TYR A CA 1
ATOM 2525 C C . TYR A 1 307 ? -17.874 21.760 35.485 1.00 70.00 307 TYR A C 1
ATOM 2527 O O . TYR A 1 307 ? -16.999 21.582 34.644 1.00 70.00 307 TYR A O 1
ATOM 2535 N N . ILE A 1 308 ? -19.065 22.265 35.152 1.00 72.31 308 ILE A N 1
ATOM 2536 C CA . ILE A 1 308 ? -19.369 22.715 33.787 1.00 72.31 308 ILE A CA 1
ATOM 2537 C C . ILE A 1 308 ? -18.475 23.903 33.417 1.00 72.31 308 ILE A C 1
ATOM 2539 O O . ILE A 1 308 ? -17.855 23.881 32.356 1.00 72.31 308 ILE A O 1
ATOM 2543 N N . ASP A 1 309 ? -18.348 24.893 34.300 1.00 80.25 309 ASP A N 1
ATOM 2544 C CA . ASP A 1 309 ? -17.529 26.082 34.058 1.00 80.25 309 ASP A CA 1
ATOM 2545 C C . ASP A 1 309 ? -16.048 25.727 33.865 1.00 80.25 309 ASP A C 1
ATOM 2547 O O . ASP A 1 309 ? -15.401 26.238 32.947 1.00 80.25 309 ASP A O 1
ATOM 2551 N N . SER A 1 310 ? -15.504 24.807 34.672 1.00 80.00 310 SER A N 1
ATOM 2552 C CA . SER A 1 310 ? -14.121 24.351 34.496 1.00 80.00 310 SER A CA 1
ATOM 2553 C C . SER A 1 310 ? -13.917 23.640 33.157 1.00 80.00 310 SER A C 1
ATOM 2555 O O . SER A 1 310 ? -12.917 23.887 32.482 1.00 80.00 310 SER A O 1
ATOM 2557 N N . ARG A 1 311 ? -14.885 22.825 32.717 1.00 74.06 311 ARG A N 1
ATOM 2558 C CA . ARG A 1 311 ? -14.837 22.154 31.410 1.00 74.06 311 ARG A CA 1
ATOM 2559 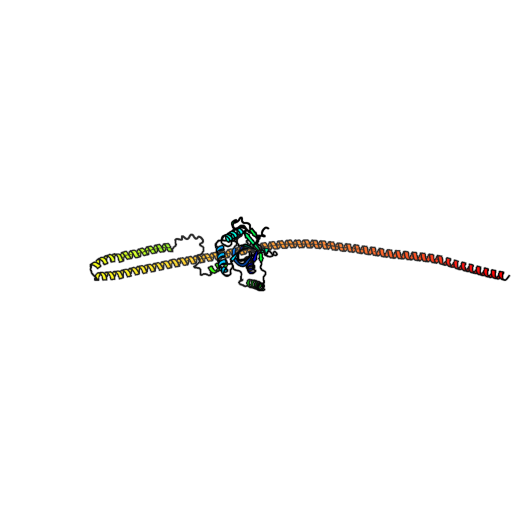C C . ARG A 1 311 ? -14.913 23.120 30.238 1.00 74.06 311 ARG A C 1
ATOM 2561 O O . ARG A 1 311 ? -14.210 22.907 29.253 1.00 74.06 311 ARG A O 1
ATOM 2568 N N . VAL A 1 312 ? -15.716 24.177 30.343 1.00 78.62 312 VAL A N 1
ATOM 2569 C CA . VAL A 1 312 ? -15.770 25.234 29.323 1.00 78.62 312 VAL A CA 1
ATOM 2570 C C . VAL A 1 312 ? -14.410 25.931 29.209 1.00 78.62 312 VAL A C 1
ATOM 2572 O O . VAL A 1 312 ? -13.888 26.074 28.107 1.00 78.62 312 VAL A O 1
ATOM 2575 N N . ILE A 1 313 ? -13.775 26.270 30.337 1.00 84.50 313 ILE A N 1
ATOM 2576 C CA . ILE A 1 313 ? -12.438 26.889 30.349 1.00 84.50 313 ILE A CA 1
ATOM 2577 C C . ILE A 1 313 ? -11.372 25.954 29.751 1.00 84.50 313 ILE A C 1
ATOM 2579 O O . ILE A 1 313 ? -10.504 26.400 28.998 1.00 84.50 313 ILE A O 1
ATOM 2583 N N . GLU A 1 314 ? -11.416 24.659 30.077 1.00 79.88 314 GLU A N 1
ATOM 2584 C CA . GLU A 1 314 ? -10.505 23.661 29.503 1.00 79.88 314 GLU A CA 1
ATOM 2585 C C . GLU A 1 314 ? -10.694 23.511 27.989 1.00 79.88 314 GLU A C 1
ATOM 2587 O O . GLU A 1 314 ? -9.702 23.406 27.266 1.00 79.88 314 GLU A O 1
ATOM 2592 N N . GLN A 1 315 ? -11.937 23.543 27.496 1.00 75.25 315 GLN A N 1
ATOM 2593 C CA . GLN A 1 315 ? -12.221 23.517 26.059 1.00 75.25 315 GLN A CA 1
ATOM 2594 C C . GLN A 1 315 ? -11.692 24.759 25.342 1.00 75.25 315 GLN A C 1
ATOM 2596 O O . GLN A 1 315 ? -11.026 24.610 24.319 1.00 75.25 315 GLN A O 1
ATOM 2601 N N . ASP A 1 316 ? -11.904 25.955 25.895 1.00 82.81 316 ASP A N 1
ATOM 2602 C CA . ASP A 1 316 ? -11.369 27.200 25.328 1.00 82.81 316 ASP A CA 1
ATOM 2603 C C . ASP A 1 316 ? -9.835 27.180 25.259 1.00 82.81 316 ASP A C 1
ATOM 2605 O O . ASP A 1 316 ? -9.224 27.704 24.322 1.00 82.81 316 ASP A O 1
ATOM 2609 N N . LYS A 1 317 ? -9.184 26.582 26.265 1.00 89.12 317 LYS A N 1
ATOM 2610 C CA . LYS A 1 317 ? -7.731 26.400 26.266 1.00 89.12 317 LYS A CA 1
ATOM 2611 C C . LYS A 1 317 ? -7.301 25.410 25.184 1.00 89.12 317 LYS A C 1
ATOM 2613 O O . LYS A 1 317 ? -6.395 25.722 24.418 1.00 89.12 317 LYS A O 1
ATOM 2618 N N . LEU A 1 318 ? -7.968 24.260 25.093 1.00 80.69 318 LEU A N 1
ATOM 2619 C CA . LEU A 1 318 ? -7.684 23.253 24.074 1.00 80.69 318 LEU A CA 1
ATOM 2620 C C . LEU A 1 318 ? -7.858 23.818 22.658 1.00 80.69 318 LEU A C 1
ATOM 2622 O O . LEU A 1 318 ? -7.043 23.533 21.788 1.00 80.69 318 LEU A O 1
ATOM 2626 N N . GLU A 1 319 ? -8.879 24.646 22.424 1.00 82.69 319 GLU A N 1
ATOM 2627 C CA . GLU A 1 319 ? -9.082 25.312 21.135 1.00 82.69 319 GLU A CA 1
ATOM 2628 C C . GLU A 1 319 ? -7.894 26.218 20.772 1.00 82.69 319 GLU A C 1
ATOM 2630 O O . GLU A 1 319 ? -7.402 26.163 19.643 1.00 82.69 319 GLU A O 1
ATOM 2635 N N . LYS A 1 320 ? -7.379 26.998 21.730 1.00 90.50 320 LYS A N 1
ATOM 2636 C CA . LYS A 1 320 ? -6.191 27.847 21.524 1.00 90.50 320 LYS A CA 1
ATOM 2637 C C . LYS A 1 320 ? -4.921 27.036 21.284 1.00 90.50 320 LYS A C 1
ATOM 2639 O O . LYS A 1 320 ? -4.116 27.411 20.430 1.00 90.50 320 LYS A O 1
ATOM 2644 N N . ASP A 1 321 ? -4.748 25.933 22.007 1.00 87.88 321 ASP A N 1
ATOM 2645 C CA . ASP A 1 321 ? -3.604 25.036 21.830 1.00 87.88 321 ASP A CA 1
ATOM 2646 C C . ASP A 1 321 ? -3.643 24.401 20.425 1.00 87.88 321 ASP A C 1
ATOM 2648 O O . ASP A 1 321 ? -2.634 24.393 19.721 1.00 87.88 321 ASP A O 1
ATOM 2652 N N . ILE A 1 322 ? -4.827 23.977 19.957 1.00 81.94 322 ILE A N 1
ATOM 2653 C CA . ILE A 1 322 ? -5.031 23.468 18.589 1.00 81.94 322 ILE A CA 1
ATOM 2654 C C . ILE A 1 322 ? -4.711 24.540 17.540 1.00 81.94 322 ILE A C 1
ATOM 2656 O O . ILE A 1 322 ? -4.046 24.234 16.553 1.00 81.94 322 ILE A O 1
ATOM 2660 N N . GLN A 1 323 ? -5.170 25.782 17.727 1.00 85.56 323 GLN A N 1
ATOM 2661 C CA . GLN A 1 323 ? -4.881 26.878 16.792 1.00 85.56 323 GLN A CA 1
ATOM 2662 C C . GLN A 1 323 ? -3.377 27.168 16.708 1.00 85.56 323 GLN A C 1
ATOM 2664 O O . GLN A 1 323 ? -2.841 27.320 15.613 1.00 85.56 323 GLN A O 1
ATOM 2669 N N . THR A 1 324 ? -2.687 27.169 17.849 1.00 92.06 324 THR A N 1
ATOM 2670 C CA . THR A 1 324 ? -1.235 27.391 17.908 1.00 92.06 324 THR A CA 1
ATOM 2671 C C . THR A 1 324 ? -0.474 26.282 17.178 1.00 92.06 324 THR A C 1
ATOM 2673 O O . THR A 1 324 ? 0.412 26.560 16.372 1.00 92.06 324 THR A O 1
ATOM 2676 N N . GLU A 1 325 ? -0.849 25.020 17.402 1.00 88.31 325 GLU A N 1
ATOM 2677 C CA . GLU A 1 325 ? -0.220 23.877 16.732 1.00 88.31 325 GLU A CA 1
ATOM 2678 C C . GLU A 1 325 ? -0.471 23.893 15.215 1.00 88.31 325 GLU A C 1
ATOM 2680 O O . GLU A 1 325 ? 0.414 23.570 14.423 1.00 88.31 325 GLU A O 1
ATOM 2685 N N . GLN A 1 326 ? -1.663 24.323 14.784 1.00 82.88 326 GLN A N 1
ATOM 2686 C CA . GLN A 1 326 ? -1.970 24.505 13.363 1.00 82.88 326 GLN A CA 1
ATOM 2687 C C . GLN A 1 326 ? -1.068 25.554 12.705 1.00 82.88 326 GLN A C 1
ATOM 2689 O O . GLN A 1 326 ? -0.594 25.325 11.592 1.00 82.88 326 GLN A O 1
ATOM 2694 N N . GLU A 1 327 ? -0.819 26.685 13.368 1.00 90.69 327 GLU A N 1
ATOM 2695 C CA . GLU A 1 327 ? 0.074 27.730 12.856 1.00 90.69 327 GLU A CA 1
ATOM 2696 C C . GLU A 1 327 ? 1.521 27.230 12.732 1.00 90.69 327 GLU A C 1
ATOM 2698 O O . GLU A 1 327 ? 2.145 27.432 11.688 1.00 90.69 327 GLU A O 1
ATOM 2703 N N . LEU A 1 328 ? 2.017 26.499 13.737 1.00 91.75 328 LEU A N 1
ATOM 2704 C CA . LEU A 1 328 ? 3.353 25.891 13.708 1.00 91.75 328 LEU A CA 1
ATOM 2705 C C . LEU A 1 328 ? 3.501 24.883 12.561 1.00 91.75 328 LEU A C 1
ATOM 2707 O O . LEU A 1 328 ? 4.470 24.947 11.802 1.00 91.75 328 LEU A O 1
ATOM 2711 N N . LEU A 1 329 ? 2.512 24.003 12.374 1.00 85.06 329 LEU A N 1
ATOM 2712 C CA . LEU A 1 329 ? 2.509 23.034 11.275 1.00 85.06 329 LEU A CA 1
ATOM 2713 C C . LEU A 1 329 ? 2.471 23.716 9.903 1.00 85.06 329 LEU A C 1
ATOM 2715 O O . LEU A 1 329 ? 3.124 23.252 8.963 1.00 85.06 329 LEU A O 1
ATOM 2719 N N . LEU A 1 330 ? 1.717 24.810 9.761 1.00 83.56 330 LEU A N 1
ATOM 2720 C CA . LEU A 1 330 ? 1.670 25.587 8.520 1.00 83.56 330 LEU A CA 1
ATOM 2721 C C . LEU A 1 330 ? 3.018 26.245 8.213 1.00 83.56 330 LEU A C 1
ATOM 2723 O O . LEU A 1 330 ? 3.443 26.245 7.052 1.00 83.56 330 LEU A O 1
ATOM 2727 N N . GLU A 1 331 ? 3.695 26.780 9.229 1.00 92.38 331 GLU A N 1
ATOM 2728 C CA . GLU A 1 331 ? 5.016 27.383 9.078 1.00 92.38 331 GLU A CA 1
ATOM 2729 C C . GLU A 1 331 ? 6.069 26.335 8.697 1.00 92.38 331 GLU A C 1
ATOM 2731 O O . GLU A 1 331 ? 6.759 26.507 7.689 1.00 92.38 331 GLU A O 1
ATOM 2736 N N . GLU A 1 332 ? 6.134 25.212 9.418 1.00 90.62 332 GLU A N 1
ATOM 2737 C CA . GLU A 1 332 ? 7.066 24.114 9.134 1.00 90.62 332 GLU A CA 1
ATOM 2738 C C . GLU A 1 332 ? 6.844 23.543 7.727 1.00 90.62 332 GLU A C 1
ATOM 2740 O O . GLU A 1 332 ? 7.785 23.377 6.944 1.00 90.62 332 GLU A O 1
ATOM 2745 N N . THR A 1 333 ? 5.582 23.306 7.355 1.00 81.19 333 THR A N 1
ATOM 2746 C CA . THR A 1 333 ? 5.237 22.811 6.017 1.00 81.19 333 THR A CA 1
ATOM 2747 C C . THR A 1 333 ? 5.657 23.809 4.937 1.00 81.19 333 THR A C 1
ATOM 2749 O O . THR A 1 333 ? 6.208 23.410 3.910 1.00 81.19 333 THR A O 1
ATOM 2752 N N . SER A 1 334 ? 5.450 25.110 5.164 1.00 87.75 334 SER A N 1
ATOM 2753 C CA . SER A 1 334 ? 5.847 26.160 4.218 1.00 87.75 334 SER A CA 1
ATOM 2754 C C . SER A 1 334 ? 7.366 26.249 4.061 1.00 87.75 334 SER A C 1
ATOM 2756 O O . SER A 1 334 ? 7.861 26.374 2.939 1.00 87.75 334 SER A O 1
ATOM 2758 N N . GLN A 1 335 ? 8.117 26.140 5.160 1.00 92.25 335 GLN A N 1
ATOM 2759 C CA . GLN A 1 335 ? 9.581 26.117 5.135 1.00 92.25 335 GLN A CA 1
ATOM 2760 C C . GLN A 1 335 ? 10.107 24.891 4.376 1.00 92.25 335 GLN A C 1
ATOM 2762 O O . GLN A 1 335 ? 10.959 25.036 3.497 1.00 92.25 335 GLN A O 1
ATOM 2767 N N . ASN A 1 336 ? 9.541 23.708 4.631 1.00 88.56 336 ASN A N 1
ATOM 2768 C CA . ASN A 1 336 ? 9.908 22.476 3.932 1.00 88.56 336 ASN A CA 1
ATOM 2769 C C . ASN A 1 336 ? 9.609 22.550 2.428 1.00 88.56 336 ASN A C 1
ATOM 2771 O O . ASN A 1 336 ? 10.441 22.152 1.612 1.00 88.56 336 ASN A O 1
ATOM 2775 N N . ILE A 1 337 ? 8.449 23.093 2.038 1.00 85.00 337 ILE A N 1
ATOM 2776 C CA . ILE A 1 337 ? 8.107 23.297 0.623 1.00 85.00 337 ILE A CA 1
ATOM 2777 C C . ILE A 1 337 ? 9.116 24.236 -0.044 1.00 85.00 337 ILE A C 1
ATOM 2779 O O . ILE A 1 337 ? 9.619 23.910 -1.118 1.00 85.00 337 ILE A O 1
ATOM 2783 N N . ASN A 1 338 ? 9.438 25.369 0.584 1.00 89.00 338 ASN A N 1
ATOM 2784 C CA . ASN A 1 338 ? 10.372 26.341 0.015 1.00 89.00 338 ASN A CA 1
ATOM 2785 C C . ASN A 1 338 ? 11.788 25.769 -0.125 1.00 89.00 338 ASN A C 1
ATOM 2787 O O . ASN A 1 338 ? 12.387 25.913 -1.188 1.00 89.00 338 ASN A O 1
ATOM 2791 N N . SER A 1 339 ? 12.279 25.061 0.896 1.00 91.38 339 SER A N 1
ATOM 2792 C CA . SER A 1 339 ? 13.584 24.390 0.863 1.00 91.38 339 SER A CA 1
ATOM 2793 C C . SER A 1 339 ? 13.663 23.370 -0.279 1.00 91.38 339 SER A C 1
ATOM 2795 O O . SER A 1 339 ? 14.586 23.398 -1.093 1.00 91.38 339 SER A O 1
ATOM 2797 N N . ASN A 1 340 ? 12.632 22.530 -0.420 1.00 89.38 340 ASN A N 1
ATOM 2798 C CA . ASN A 1 340 ? 12.571 21.537 -1.494 1.00 89.38 340 ASN A CA 1
ATOM 2799 C C . ASN A 1 340 ? 12.492 22.189 -2.883 1.00 89.38 340 ASN A C 1
ATOM 2801 O O . ASN A 1 340 ? 13.115 21.711 -3.829 1.00 89.38 340 ASN A O 1
ATOM 2805 N N . LEU A 1 341 ? 11.726 23.276 -3.031 1.00 85.06 341 LEU A N 1
ATOM 2806 C CA . LEU A 1 341 ? 11.642 24.013 -4.295 1.00 85.06 341 LEU A CA 1
ATOM 2807 C C . LEU A 1 341 ? 12.988 24.632 -4.684 1.00 85.06 341 LEU A C 1
ATOM 2809 O O . LEU A 1 341 ? 13.350 24.587 -5.860 1.00 85.06 341 LEU A O 1
ATOM 2813 N N . GLU A 1 342 ? 13.732 25.171 -3.719 1.00 92.69 342 GLU A N 1
ATOM 2814 C CA . GLU A 1 342 ? 15.072 25.716 -3.943 1.00 92.69 342 GLU A CA 1
ATOM 2815 C C . GLU A 1 342 ? 16.068 24.615 -4.334 1.00 92.69 342 GLU A C 1
ATOM 2817 O O . GLU A 1 342 ? 16.822 24.773 -5.298 1.00 92.69 342 GLU A O 1
ATOM 2822 N N . GLU A 1 343 ? 16.014 23.456 -3.673 1.00 92.94 343 GLU A N 1
ATOM 2823 C CA . GLU A 1 343 ? 16.832 22.299 -4.038 1.00 92.94 343 GLU A CA 1
ATOM 282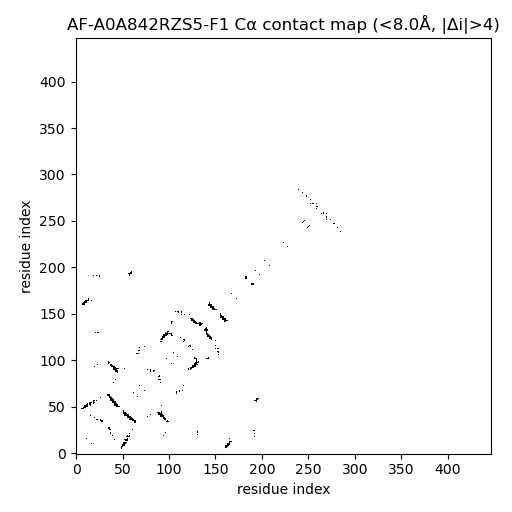4 C C . GLU A 1 343 ? 16.538 21.827 -5.471 1.00 92.94 343 GLU A C 1
ATOM 2826 O O . GLU A 1 343 ? 17.458 21.679 -6.283 1.00 92.94 343 GLU A O 1
ATOM 2831 N N . TYR A 1 344 ? 15.261 21.651 -5.826 1.00 88.06 344 TYR A N 1
ATOM 2832 C CA . TYR A 1 344 ? 14.878 21.257 -7.182 1.00 88.06 344 TYR A CA 1
ATOM 2833 C C . TYR A 1 344 ? 15.276 22.302 -8.222 1.00 88.06 344 TYR A C 1
ATOM 2835 O O . TYR A 1 344 ? 15.735 21.933 -9.306 1.00 88.06 344 TYR A O 1
ATOM 2843 N N . HIS A 1 345 ? 15.136 23.592 -7.907 1.00 89.31 345 HIS A N 1
ATOM 2844 C CA . HIS A 1 345 ? 15.590 24.666 -8.782 1.00 89.31 345 HIS A CA 1
ATOM 2845 C C . HIS A 1 345 ? 17.094 24.550 -9.057 1.00 89.31 345 HIS A C 1
ATOM 2847 O O . HIS A 1 345 ? 17.503 24.541 -10.219 1.00 89.31 345 HIS A O 1
ATOM 2853 N N . ASN A 1 346 ? 17.903 24.358 -8.014 1.00 93.50 346 ASN A N 1
ATOM 2854 C CA . ASN A 1 346 ? 19.351 24.204 -8.140 1.00 93.50 346 ASN A CA 1
ATOM 2855 C C . ASN A 1 346 ? 19.733 22.970 -8.975 1.00 93.50 346 ASN A C 1
ATOM 2857 O O . ASN A 1 346 ? 20.560 23.077 -9.882 1.00 93.50 346 ASN A O 1
ATOM 2861 N N . GLN A 1 347 ? 19.078 21.824 -8.754 1.00 93.31 347 GLN A N 1
ATOM 2862 C CA . GLN A 1 347 ? 19.307 20.611 -9.553 1.00 93.31 347 GLN A CA 1
ATOM 2863 C C . GLN A 1 347 ? 18.929 20.797 -11.033 1.00 93.31 347 GLN A C 1
ATOM 2865 O O . GLN A 1 347 ? 19.598 20.265 -11.925 1.00 93.31 347 GLN A O 1
ATOM 2870 N N . ILE A 1 348 ? 17.844 21.527 -11.318 1.00 87.56 348 ILE A N 1
ATOM 2871 C CA . ILE A 1 348 ? 17.433 21.848 -12.692 1.00 87.56 348 ILE A CA 1
ATOM 2872 C C . ILE A 1 348 ? 18.468 22.763 -13.347 1.00 87.56 348 ILE A C 1
ATOM 2874 O O . ILE A 1 348 ? 18.881 22.482 -14.473 1.00 87.56 348 ILE A O 1
ATOM 2878 N N . MET A 1 349 ? 18.922 23.805 -12.648 1.00 89.75 349 MET A N 1
ATOM 2879 C CA . MET A 1 349 ? 19.921 24.745 -13.163 1.00 89.75 349 MET A CA 1
ATOM 2880 C C . MET A 1 349 ? 21.261 24.062 -13.451 1.00 89.75 349 MET A C 1
ATOM 2882 O O . MET A 1 349 ? 21.858 24.304 -14.497 1.00 89.75 349 MET A O 1
ATOM 2886 N N . GLU A 1 350 ? 21.710 23.147 -12.589 1.00 94.12 350 GLU A N 1
ATOM 2887 C CA . GLU A 1 350 ? 22.921 22.357 -12.835 1.00 94.12 350 GLU A CA 1
ATOM 2888 C C . GLU A 1 350 ? 22.791 21.500 -14.106 1.00 94.12 350 GLU A C 1
ATOM 2890 O O . GLU A 1 350 ? 23.689 21.475 -14.953 1.00 94.12 350 GLU A O 1
ATOM 2895 N N . LYS A 1 351 ? 21.640 20.836 -14.287 1.00 92.06 351 LYS A N 1
ATOM 2896 C CA . LYS A 1 351 ? 21.363 20.048 -15.496 1.00 92.06 351 LYS A CA 1
ATOM 2897 C C . LYS A 1 351 ? 21.278 20.922 -16.745 1.00 92.06 351 LYS A C 1
ATOM 2899 O O . LYS A 1 351 ? 21.800 20.509 -17.777 1.00 92.06 351 LYS A O 1
ATOM 2904 N N . MET A 1 352 ? 20.658 22.101 -16.665 1.00 86.19 352 MET A N 1
ATOM 2905 C CA . MET A 1 352 ? 20.593 23.054 -17.779 1.00 86.19 352 MET A CA 1
ATOM 2906 C C . MET A 1 352 ? 21.989 23.523 -18.189 1.00 86.19 352 MET A C 1
ATOM 2908 O O . MET A 1 352 ? 22.336 23.396 -19.357 1.00 86.19 352 MET A O 1
ATOM 2912 N N . ASN A 1 353 ? 22.833 23.910 -17.230 1.00 93.12 353 ASN A N 1
ATOM 2913 C CA . ASN A 1 353 ? 24.217 24.301 -17.510 1.00 93.12 353 ASN A CA 1
ATOM 2914 C C . ASN A 1 353 ? 25.006 23.179 -18.206 1.00 93.12 353 ASN A C 1
ATOM 2916 O O . ASN A 1 353 ? 25.788 23.431 -19.120 1.00 93.12 353 ASN A O 1
ATOM 2920 N N . LYS A 1 354 ? 24.783 21.919 -17.812 1.00 92.75 354 LYS A N 1
ATOM 2921 C CA . LYS A 1 354 ? 25.409 20.764 -18.471 1.00 92.75 354 LYS A CA 1
ATOM 2922 C C . LYS A 1 354 ? 24.896 20.553 -19.900 1.00 92.75 354 LYS A C 1
ATOM 2924 O O . LYS A 1 354 ? 25.658 20.130 -20.766 1.00 92.75 354 LYS A O 1
ATOM 2929 N N . ILE A 1 355 ? 23.612 20.807 -20.151 1.00 90.50 355 ILE A N 1
ATOM 2930 C CA . ILE A 1 355 ? 23.039 20.759 -21.503 1.00 90.50 355 ILE A CA 1
ATOM 2931 C C . ILE A 1 355 ? 23.654 21.857 -22.372 1.00 90.50 355 ILE A C 1
ATOM 2933 O O . ILE A 1 355 ? 24.068 21.552 -23.487 1.00 90.50 355 ILE A O 1
ATOM 2937 N N . ASP A 1 356 ? 23.778 23.077 -21.852 1.00 92.00 356 ASP A N 1
ATOM 2938 C CA . ASP A 1 356 ? 24.385 24.200 -22.572 1.00 92.00 356 ASP A CA 1
ATOM 2939 C C . ASP A 1 356 ? 25.841 23.897 -22.952 1.00 92.00 356 ASP A C 1
ATOM 2941 O O . ASP A 1 356 ? 26.209 24.023 -24.118 1.00 92.00 356 ASP A O 1
ATOM 2945 N N . GLN A 1 357 ? 26.638 23.359 -22.021 1.00 94.00 357 GLN A N 1
ATOM 2946 C CA . GLN A 1 357 ? 28.009 22.908 -22.306 1.00 94.00 357 GLN A CA 1
ATOM 2947 C C . GLN A 1 357 ? 28.059 21.841 -23.410 1.00 94.00 357 GLN A C 1
ATOM 2949 O O . GLN A 1 357 ? 28.859 21.933 -24.341 1.00 94.00 357 GLN A O 1
ATOM 2954 N N . ASN A 1 358 ? 27.176 20.839 -23.352 1.00 93.25 358 ASN A N 1
ATOM 2955 C CA . ASN A 1 358 ? 27.112 19.802 -24.384 1.00 93.25 358 ASN A CA 1
ATOM 2956 C C . ASN A 1 358 ? 26.700 20.369 -25.755 1.00 93.25 358 ASN A C 1
ATOM 2958 O O . ASN A 1 358 ? 27.162 19.876 -26.786 1.00 93.25 358 ASN A O 1
ATOM 2962 N N . LEU A 1 359 ? 25.822 21.378 -25.785 1.00 89.50 359 LEU A N 1
ATOM 2963 C CA . LEU A 1 359 ? 25.408 22.054 -27.016 1.00 89.50 359 LEU A CA 1
ATOM 2964 C C . LEU A 1 359 ? 26.552 22.873 -27.617 1.00 89.50 359 LEU A C 1
ATOM 2966 O O . LEU A 1 359 ? 26.746 22.828 -28.833 1.00 89.50 359 LEU A O 1
ATOM 2970 N N . GLU A 1 360 ? 27.340 23.560 -26.791 1.00 94.12 360 GLU A N 1
ATOM 2971 C CA . GLU A 1 360 ? 28.550 24.261 -27.233 1.00 94.12 360 GLU A CA 1
ATOM 2972 C C . GLU A 1 360 ? 29.577 23.285 -27.828 1.00 94.12 360 GLU A C 1
ATOM 2974 O O . GLU A 1 360 ? 30.080 23.508 -28.934 1.00 94.12 360 GLU A O 1
ATOM 2979 N N . GLU A 1 361 ? 29.832 22.153 -27.161 1.00 94.50 361 GLU A N 1
ATOM 2980 C CA . GLU A 1 361 ? 30.716 21.103 -27.683 1.00 94.50 361 GLU A CA 1
ATOM 2981 C C . GLU A 1 361 ? 30.212 20.520 -29.009 1.00 94.50 361 GLU A C 1
ATOM 2983 O O . GLU A 1 361 ? 30.992 20.309 -29.945 1.00 94.50 361 GLU A O 1
ATOM 2988 N N . PHE A 1 362 ? 28.906 20.252 -29.103 1.00 93.75 362 PHE A N 1
ATOM 2989 C CA . PHE A 1 362 ? 28.283 19.757 -30.326 1.00 93.75 362 PHE A CA 1
ATOM 2990 C C . PHE A 1 362 ? 28.419 20.767 -31.469 1.00 93.75 362 PHE A C 1
ATOM 2992 O O . PHE A 1 362 ? 28.819 20.390 -32.571 1.00 93.75 362 PHE A O 1
ATOM 2999 N N . SER A 1 363 ? 28.148 22.048 -31.201 1.00 92.38 363 SER A N 1
ATOM 3000 C CA . SER A 1 363 ? 28.284 23.127 -32.182 1.00 92.38 363 SER A CA 1
ATOM 3001 C C . SER A 1 363 ? 29.726 23.271 -32.671 1.00 92.38 363 SER A C 1
ATOM 3003 O O . SER A 1 363 ? 29.947 23.454 -33.868 1.00 92.38 363 SER A O 1
ATOM 3005 N N . SER A 1 364 ? 30.710 23.148 -31.774 1.00 93.94 364 SER A N 1
ATOM 3006 C CA . SER A 1 364 ? 32.132 23.181 -32.134 1.00 93.94 364 SER A CA 1
ATOM 3007 C C . SER A 1 364 ? 32.501 22.028 -33.075 1.00 93.94 364 SER A C 1
ATOM 3009 O O . SER A 1 364 ? 33.018 22.252 -34.171 1.00 93.94 364 SER A O 1
ATOM 3011 N N . LYS A 1 365 ? 32.129 20.789 -32.713 1.00 93.69 365 LYS A N 1
ATOM 3012 C CA . LYS A 1 365 ? 32.358 19.602 -33.559 1.00 93.69 365 LYS A CA 1
ATOM 3013 C C . LYS A 1 365 ? 31.658 19.704 -34.910 1.00 93.69 365 LYS A C 1
ATOM 3015 O O . LYS A 1 365 ? 32.204 19.261 -35.917 1.00 93.69 365 LYS A O 1
ATOM 3020 N N . HIS A 1 366 ? 30.452 20.265 -34.947 1.00 91.81 366 HIS A N 1
ATOM 3021 C CA . HIS A 1 366 ? 29.742 20.490 -36.201 1.00 91.81 366 HIS A CA 1
ATOM 3022 C C . HIS A 1 366 ? 30.523 21.438 -37.122 1.00 91.81 366 HIS A C 1
ATOM 3024 O O . HIS A 1 366 ? 30.738 21.101 -38.285 1.00 91.81 366 HIS A O 1
ATOM 3030 N N . GLY A 1 367 ? 31.053 22.541 -36.582 1.00 93.00 367 GLY A N 1
ATOM 3031 C CA . GLY A 1 367 ? 31.918 23.457 -37.329 1.00 93.00 367 GLY A CA 1
ATOM 3032 C C . GLY A 1 367 ? 33.202 22.801 -37.856 1.00 93.00 367 GLY A C 1
ATOM 3033 O O . GLY A 1 367 ? 33.600 23.053 -38.994 1.00 93.00 367 GLY A O 1
ATOM 3034 N N . GLU A 1 368 ? 33.830 21.911 -37.078 1.00 95.06 368 GLU A N 1
ATOM 3035 C CA . GLU A 1 368 ? 34.982 21.119 -37.545 1.00 95.06 368 GLU A CA 1
ATOM 3036 C C . GLU A 1 368 ? 34.615 20.205 -38.726 1.00 95.06 368 GLU A C 1
ATOM 3038 O O . GLU A 1 368 ? 35.375 20.092 -39.695 1.00 95.06 368 GLU A O 1
ATOM 3043 N N . TYR A 1 369 ? 33.443 19.560 -38.678 1.00 93.12 369 TYR A N 1
ATOM 3044 C CA . TYR A 1 369 ? 32.961 18.734 -39.785 1.00 93.12 369 TYR A CA 1
ATOM 3045 C C . TYR A 1 369 ? 32.692 19.555 -41.045 1.00 93.12 369 TYR A C 1
ATOM 3047 O O . TYR A 1 369 ? 33.087 19.119 -42.128 1.00 93.12 369 TYR A O 1
ATOM 3055 N N . ASP A 1 370 ? 32.100 20.742 -40.919 1.00 92.50 370 ASP A N 1
ATOM 3056 C CA . ASP A 1 370 ? 31.859 21.631 -42.058 1.00 92.50 370 ASP A CA 1
ATOM 3057 C C . ASP A 1 370 ? 33.173 22.056 -42.728 1.00 92.50 370 ASP A C 1
ATOM 3059 O O . ASP A 1 370 ? 33.312 21.956 -43.949 1.00 92.50 370 ASP A O 1
ATOM 3063 N N . GLN A 1 371 ? 34.190 22.431 -41.943 1.00 93.56 371 GLN A N 1
ATOM 3064 C CA . GLN A 1 371 ? 35.524 22.734 -42.480 1.00 93.56 371 GLN A CA 1
ATOM 3065 C C . GLN A 1 371 ? 36.145 21.527 -43.190 1.00 93.56 371 GLN A C 1
ATOM 3067 O O . GLN A 1 371 ? 36.758 21.661 -44.255 1.00 93.56 371 GLN A O 1
ATOM 3072 N N . ARG A 1 372 ? 35.960 20.324 -42.635 1.00 93.25 372 ARG A N 1
ATOM 3073 C CA . ARG A 1 372 ? 36.446 19.093 -43.258 1.00 93.25 372 ARG A CA 1
ATOM 3074 C C . ARG A 1 372 ? 35.740 18.817 -44.584 1.00 93.25 372 ARG A C 1
ATOM 3076 O O . ARG A 1 372 ? 36.417 18.454 -45.544 1.00 93.25 372 ARG A O 1
ATOM 3083 N N . ILE A 1 373 ? 34.426 19.024 -44.664 1.00 90.44 373 ILE A N 1
ATOM 3084 C CA . ILE A 1 373 ? 33.654 18.889 -45.908 1.00 90.44 373 ILE A CA 1
ATOM 3085 C C . ILE A 1 373 ? 34.168 19.871 -46.965 1.00 90.44 373 ILE A C 1
ATOM 3087 O O . ILE A 1 373 ? 34.420 19.453 -48.095 1.00 90.44 373 ILE A O 1
ATOM 3091 N N . ILE A 1 374 ? 34.404 21.134 -46.594 1.00 93.44 374 ILE A N 1
ATOM 3092 C CA . ILE A 1 374 ? 34.962 22.147 -47.504 1.00 93.44 374 ILE A CA 1
ATOM 3093 C C . ILE A 1 374 ? 36.328 21.694 -48.039 1.00 93.44 374 ILE A C 1
ATOM 3095 O O . ILE A 1 374 ? 36.522 21.639 -49.252 1.00 93.44 374 ILE A O 1
ATOM 3099 N N . SER A 1 375 ? 37.249 21.275 -47.162 1.00 92.88 375 SER A N 1
ATOM 3100 C CA . SER A 1 375 ? 38.584 20.823 -47.589 1.00 92.88 375 SER A CA 1
ATOM 3101 C C . SER A 1 375 ? 38.546 19.584 -48.494 1.00 92.88 375 SER A C 1
ATOM 3103 O O . SER A 1 375 ? 39.304 19.496 -49.460 1.00 92.88 375 SER A O 1
ATOM 3105 N N . LEU A 1 376 ? 37.640 18.633 -48.232 1.00 91.69 376 LEU A N 1
ATOM 3106 C CA . LEU A 1 376 ? 37.437 17.470 -49.097 1.00 91.69 376 LEU A CA 1
ATOM 3107 C C . LEU A 1 376 ? 36.872 17.876 -50.459 1.00 91.69 376 LEU A C 1
ATOM 3109 O O . LEU A 1 376 ? 37.327 17.353 -51.473 1.00 91.69 376 LEU A O 1
ATOM 3113 N N . SER A 1 377 ? 35.932 18.823 -50.495 1.00 90.94 377 SER A N 1
ATOM 3114 C CA . SER A 1 377 ? 35.385 19.356 -51.745 1.00 90.94 377 SER A CA 1
ATOM 3115 C C . SER A 1 377 ? 36.465 20.033 -52.594 1.00 90.94 377 SER A C 1
ATOM 3117 O O . SER A 1 377 ? 36.492 19.842 -53.807 1.00 90.94 377 SER A O 1
ATOM 3119 N N . GLU A 1 378 ? 37.388 20.775 -51.975 1.00 92.75 378 GLU A N 1
ATOM 3120 C CA . GLU A 1 378 ? 38.533 21.370 -52.679 1.00 92.75 378 GLU A CA 1
ATOM 3121 C C . GLU A 1 378 ? 39.489 20.309 -53.244 1.00 92.75 378 GLU A C 1
ATOM 3123 O O . GLU A 1 378 ? 40.001 20.460 -54.354 1.00 92.75 378 GLU A O 1
ATOM 3128 N N . ILE A 1 379 ? 39.741 19.228 -52.495 1.00 91.62 379 ILE A N 1
ATOM 3129 C CA . ILE A 1 379 ? 40.566 18.104 -52.966 1.00 91.62 379 ILE A CA 1
ATOM 3130 C C . ILE A 1 379 ? 39.894 17.401 -54.149 1.00 91.62 379 ILE A C 1
ATOM 3132 O O . ILE A 1 379 ? 40.574 17.077 -55.122 1.00 91.62 379 ILE A O 1
ATOM 3136 N N . ILE A 1 380 ? 38.578 17.175 -54.080 1.00 88.88 380 ILE A N 1
ATOM 3137 C CA . ILE A 1 380 ? 37.809 16.577 -55.177 1.00 88.88 380 ILE A CA 1
ATOM 3138 C C . ILE A 1 380 ? 37.916 17.452 -56.427 1.00 88.88 380 ILE A C 1
ATOM 3140 O O . ILE A 1 380 ? 38.315 16.932 -57.463 1.00 88.88 380 ILE A O 1
ATOM 3144 N N . GLY A 1 381 ? 37.689 18.766 -56.316 1.00 91.00 381 GLY A N 1
ATOM 3145 C CA . GLY A 1 381 ? 37.816 19.687 -57.452 1.00 91.00 381 GLY A CA 1
ATOM 3146 C C . GLY A 1 381 ? 39.215 19.672 -58.082 1.00 91.00 381 GLY A C 1
ATOM 3147 O O . GLY A 1 381 ? 39.350 19.543 -59.294 1.00 91.00 381 GLY A O 1
ATOM 3148 N N . LYS A 1 382 ? 40.281 19.679 -57.267 1.00 92.50 382 LYS A N 1
ATOM 3149 C CA . LYS A 1 382 ? 41.662 19.547 -57.778 1.00 92.50 382 LYS A CA 1
ATOM 3150 C C . LYS A 1 382 ? 41.894 18.227 -58.513 1.00 92.50 382 LYS A C 1
ATOM 3152 O O . LYS A 1 382 ? 42.609 18.197 -59.512 1.00 92.50 382 LYS A O 1
ATOM 3157 N N . ASN A 1 383 ? 41.334 17.129 -58.011 1.00 87.62 383 ASN A N 1
ATOM 3158 C CA . ASN A 1 383 ? 41.455 15.829 -58.664 1.00 87.62 383 ASN A CA 1
ATOM 3159 C C . ASN A 1 383 ? 40.660 15.777 -59.973 1.00 87.62 383 ASN A C 1
ATOM 3161 O O . ASN A 1 383 ? 41.151 15.193 -60.936 1.00 87.62 383 ASN A O 1
ATOM 3165 N N . GLU A 1 384 ? 39.478 16.394 -60.029 1.00 88.19 384 GLU A N 1
ATOM 3166 C CA . GLU A 1 384 ? 38.699 16.545 -61.263 1.00 88.19 384 GLU A CA 1
ATOM 3167 C C . GLU A 1 384 ? 39.494 17.315 -62.325 1.00 88.19 384 GLU A C 1
ATOM 3169 O O . GLU A 1 384 ? 39.606 16.835 -63.452 1.00 88.19 384 GLU A O 1
ATOM 3174 N N . ASP A 1 385 ? 40.150 18.418 -61.949 1.00 90.62 385 ASP A N 1
ATOM 3175 C CA . ASP A 1 385 ? 41.020 19.185 -62.850 1.00 90.62 385 ASP A CA 1
ATOM 3176 C C . ASP A 1 385 ? 42.214 18.354 -63.353 1.00 90.62 385 ASP A C 1
ATOM 3178 O O . ASP A 1 385 ? 42.551 18.377 -64.538 1.00 90.62 385 ASP A O 1
ATOM 3182 N N . ILE A 1 386 ? 42.875 17.592 -62.470 1.00 90.00 386 ILE A N 1
ATOM 3183 C CA . ILE A 1 386 ? 43.993 16.709 -62.854 1.00 90.00 386 ILE A CA 1
ATOM 3184 C C . ILE A 1 386 ? 43.518 15.632 -63.832 1.00 90.00 386 ILE A C 1
ATOM 3186 O O . ILE A 1 386 ? 44.186 15.381 -64.836 1.00 90.00 386 ILE A O 1
ATOM 3190 N N . ILE A 1 387 ? 42.378 14.996 -63.551 1.00 86.69 387 ILE A N 1
ATOM 3191 C CA . ILE A 1 387 ? 41.796 13.975 -64.427 1.00 86.69 387 ILE A CA 1
ATOM 3192 C C . ILE A 1 387 ? 41.431 14.595 -65.778 1.00 86.69 387 ILE A C 1
ATOM 3194 O O . ILE A 1 387 ? 41.776 14.013 -66.803 1.00 86.69 387 ILE A O 1
ATOM 3198 N N . GLY A 1 388 ? 40.811 15.779 -65.796 1.00 89.81 388 GLY A N 1
ATOM 3199 C CA . GLY A 1 388 ? 40.493 16.512 -67.023 1.00 89.81 388 GLY A CA 1
ATOM 3200 C C . GLY A 1 388 ? 41.733 16.777 -67.879 1.00 89.81 388 GLY A C 1
ATOM 3201 O O . GLY A 1 388 ? 41.773 16.385 -69.043 1.00 89.81 388 GLY A O 1
ATOM 3202 N N . ASN A 1 389 ? 42.793 17.326 -67.277 1.00 90.38 389 ASN A N 1
ATOM 3203 C CA . ASN A 1 389 ? 44.064 17.582 -67.964 1.00 90.38 389 ASN A CA 1
ATOM 3204 C C . ASN A 1 389 ? 44.728 16.295 -68.492 1.00 90.38 389 ASN A C 1
ATOM 3206 O O . ASN A 1 389 ? 45.301 16.288 -69.582 1.00 90.38 389 ASN A O 1
ATOM 3210 N N . LEU A 1 390 ? 44.664 15.194 -67.732 1.00 87.50 390 LEU A N 1
ATOM 3211 C CA . LEU A 1 390 ? 45.175 13.896 -68.181 1.00 87.50 390 LEU A CA 1
ATOM 3212 C C . LEU A 1 390 ? 44.388 13.373 -69.383 1.00 87.50 390 LEU A C 1
ATOM 3214 O O . LEU A 1 390 ? 45.000 12.894 -70.335 1.00 87.50 390 LEU A O 1
ATOM 3218 N N . VAL A 1 391 ? 43.055 13.473 -69.355 1.00 88.00 391 VAL A N 1
ATOM 3219 C CA . VAL A 1 391 ? 42.190 13.070 -70.474 1.00 88.00 391 VAL A CA 1
ATOM 3220 C C . VAL A 1 391 ? 42.536 13.873 -71.729 1.00 88.00 391 VAL A C 1
ATOM 3222 O O . VAL A 1 391 ? 42.799 13.267 -72.765 1.00 88.00 391 VAL A O 1
ATOM 3225 N N . GLU A 1 392 ? 42.643 15.202 -71.633 1.00 88.56 392 GLU A N 1
ATOM 3226 C CA . GLU A 1 392 ? 43.026 16.060 -72.766 1.00 88.56 392 GLU A CA 1
ATOM 3227 C C . GLU A 1 392 ? 44.422 15.726 -73.321 1.00 88.56 392 GLU A C 1
ATOM 3229 O O . GLU A 1 392 ? 44.626 15.686 -74.542 1.00 88.56 392 GLU A O 1
ATOM 3234 N N . SER A 1 393 ? 45.391 15.438 -72.442 1.00 88.62 393 SER A N 1
ATOM 3235 C CA . SER A 1 393 ? 46.728 14.996 -72.858 1.00 88.62 393 SER A CA 1
ATOM 3236 C C . SER A 1 393 ? 46.666 13.669 -73.613 1.00 88.62 393 SER A C 1
ATOM 3238 O O . SER A 1 393 ? 47.262 13.554 -74.683 1.00 88.62 393 SER A O 1
ATOM 3240 N N . TYR A 1 394 ? 45.923 12.679 -73.103 1.00 85.25 394 TYR A N 1
ATOM 3241 C CA . TYR A 1 394 ? 45.779 11.380 -73.765 1.00 85.25 394 TYR A CA 1
ATOM 3242 C C . TYR A 1 394 ? 45.078 11.493 -75.119 1.00 85.25 394 TYR A C 1
ATOM 3244 O O . TYR A 1 394 ? 45.502 10.845 -76.076 1.00 85.25 394 TYR A O 1
ATOM 3252 N N . GLU A 1 395 ? 44.035 12.318 -75.232 1.00 87.56 395 GLU A N 1
ATOM 3253 C CA . GLU A 1 395 ? 43.371 12.587 -76.512 1.00 87.56 395 GLU A CA 1
ATOM 3254 C C . GLU A 1 395 ? 44.334 13.220 -77.524 1.00 87.56 395 GLU A C 1
ATOM 3256 O O . GLU A 1 395 ? 44.369 12.825 -78.695 1.00 87.56 395 GLU A O 1
ATOM 3261 N N . THR A 1 396 ? 45.164 14.159 -77.067 1.00 90.56 396 THR A N 1
ATOM 3262 C CA . THR A 1 396 ? 46.189 14.803 -77.896 1.00 90.56 396 THR A CA 1
ATOM 3263 C C . THR A 1 396 ? 47.251 13.801 -78.355 1.00 90.56 396 THR A C 1
ATOM 3265 O O . THR A 1 396 ? 47.574 13.748 -79.546 1.00 90.56 396 THR A O 1
ATOM 3268 N N . ASP A 1 397 ? 47.756 12.962 -77.450 1.00 87.50 397 ASP A N 1
ATOM 3269 C CA . ASP A 1 397 ? 48.764 11.939 -77.749 1.00 87.50 397 ASP A CA 1
ATOM 3270 C C . ASP A 1 397 ? 48.231 10.857 -78.696 1.00 87.50 397 ASP A C 1
ATOM 3272 O O . ASP A 1 397 ? 48.933 10.438 -79.626 1.00 87.50 397 ASP A O 1
ATOM 3276 N N . LEU A 1 398 ? 46.973 10.439 -78.517 1.00 85.44 398 LEU A N 1
ATOM 3277 C CA . LEU A 1 398 ? 46.287 9.517 -79.424 1.00 85.44 398 LEU A CA 1
ATOM 3278 C C . LEU A 1 398 ? 46.165 10.114 -80.827 1.00 85.44 398 LEU A C 1
ATOM 3280 O O . LEU A 1 398 ? 46.528 9.452 -81.799 1.00 85.44 398 LEU A O 1
ATOM 3284 N N . LYS A 1 399 ? 45.734 11.375 -80.939 1.00 89.31 399 LYS A N 1
ATOM 3285 C CA . LYS A 1 399 ? 45.606 12.072 -82.226 1.00 89.31 399 LYS A CA 1
ATOM 3286 C C . LYS A 1 399 ? 46.956 12.259 -82.922 1.00 89.31 399 LYS A C 1
ATOM 3288 O O . LYS A 1 399 ? 47.061 12.083 -84.135 1.00 89.31 399 LYS A O 1
ATOM 3293 N N . ASN A 1 400 ? 48.005 12.586 -82.169 1.00 88.81 400 ASN A N 1
ATOM 3294 C CA . ASN A 1 400 ? 49.365 12.695 -82.699 1.00 88.81 400 ASN A CA 1
ATOM 3295 C C . ASN A 1 400 ? 49.882 11.341 -83.202 1.00 88.81 400 ASN A C 1
ATOM 3297 O O . ASN A 1 400 ? 50.459 11.267 -84.288 1.00 88.81 400 ASN A O 1
ATOM 3301 N N . SER A 1 401 ? 49.627 10.268 -82.450 1.00 83.44 401 SER A N 1
ATOM 3302 C CA . SER A 1 401 ? 49.983 8.899 -82.840 1.00 83.44 401 SER A CA 1
ATOM 3303 C C . SER A 1 401 ? 49.220 8.441 -84.086 1.00 83.44 401 SER A C 1
ATOM 3305 O O . SER A 1 401 ? 49.811 7.845 -84.986 1.00 83.44 401 SER A O 1
ATOM 3307 N N . GLU A 1 402 ? 47.925 8.755 -84.174 1.00 86.81 402 GLU A N 1
ATOM 3308 C CA . GLU A 1 402 ? 47.093 8.492 -85.351 1.00 86.81 402 GLU A CA 1
ATOM 3309 C C . GLU A 1 402 ? 47.639 9.219 -86.588 1.00 86.81 402 GLU A C 1
ATOM 3311 O O . GLU A 1 402 ? 47.859 8.588 -87.623 1.00 86.81 402 GLU A O 1
ATOM 3316 N N . ASN A 1 403 ? 47.941 10.517 -86.471 1.00 88.00 403 ASN A N 1
ATOM 3317 C CA . ASN A 1 403 ? 48.529 11.303 -87.559 1.00 88.00 403 ASN A CA 1
ATOM 3318 C C . ASN A 1 403 ? 49.878 10.731 -88.016 1.00 88.00 403 ASN A C 1
ATOM 3320 O O . ASN A 1 403 ? 50.099 10.567 -89.215 1.00 88.00 403 ASN A O 1
ATOM 3324 N N . TYR A 1 404 ? 50.750 10.355 -87.076 1.00 87.19 404 TYR A N 1
ATOM 3325 C CA . TYR A 1 404 ? 52.034 9.724 -87.385 1.00 87.19 404 TYR A CA 1
ATOM 3326 C C . TYR A 1 404 ? 51.865 8.401 -88.151 1.00 87.19 404 TYR A C 1
ATOM 3328 O O . TYR A 1 404 ? 52.551 8.162 -89.148 1.00 87.19 404 TYR A O 1
ATOM 3336 N N . LEU A 1 405 ? 50.918 7.551 -87.735 1.00 82.38 405 LEU A N 1
ATOM 3337 C CA . LEU A 1 405 ? 50.598 6.309 -88.446 1.00 82.38 405 LEU A CA 1
ATOM 3338 C C . LEU A 1 405 ? 50.051 6.581 -89.852 1.00 82.38 405 LEU A C 1
ATOM 3340 O O . LEU A 1 405 ? 50.455 5.906 -90.802 1.00 82.38 405 LEU A O 1
ATOM 3344 N N . ILE A 1 406 ? 49.166 7.571 -89.999 1.00 87.06 406 ILE A N 1
ATOM 3345 C CA . ILE A 1 406 ? 48.635 8.002 -91.299 1.00 87.06 406 ILE A CA 1
ATOM 3346 C C . ILE A 1 406 ? 49.775 8.447 -92.221 1.00 87.06 406 ILE A C 1
ATOM 3348 O O . ILE A 1 406 ? 49.798 8.049 -93.389 1.00 87.06 406 ILE A O 1
ATOM 3352 N N . ASP A 1 407 ? 50.724 9.230 -91.715 1.00 87.19 407 ASP A N 1
ATOM 3353 C CA . ASP A 1 407 ? 51.850 9.734 -92.501 1.00 87.19 407 ASP A CA 1
ATOM 3354 C C . ASP A 1 407 ? 52.803 8.608 -92.926 1.00 87.19 407 ASP A C 1
ATOM 3356 O O . ASP A 1 407 ? 53.156 8.537 -94.104 1.00 87.19 407 ASP A O 1
ATOM 3360 N N . ILE A 1 408 ? 53.112 7.644 -92.045 1.00 86.44 408 ILE A N 1
ATOM 3361 C CA . ILE A 1 408 ? 53.872 6.432 -92.416 1.00 86.44 408 ILE A CA 1
ATOM 3362 C C . ILE A 1 408 ? 53.152 5.639 -93.513 1.00 86.44 408 ILE A C 1
ATOM 3364 O O . ILE A 1 408 ? 53.782 5.141 -94.454 1.00 86.44 408 ILE A O 1
ATOM 3368 N N . ILE A 1 409 ? 51.832 5.463 -93.388 1.00 84.06 409 ILE A N 1
ATOM 3369 C CA . ILE A 1 409 ? 51.033 4.723 -94.372 1.00 84.06 409 ILE A CA 1
ATOM 3370 C C . ILE A 1 409 ? 51.056 5.445 -95.722 1.00 84.06 409 ILE A C 1
ATOM 3372 O O . ILE A 1 409 ? 51.237 4.787 -96.751 1.00 84.06 409 ILE A O 1
ATOM 3376 N N . LYS A 1 410 ? 50.913 6.778 -95.731 1.00 87.19 410 LYS 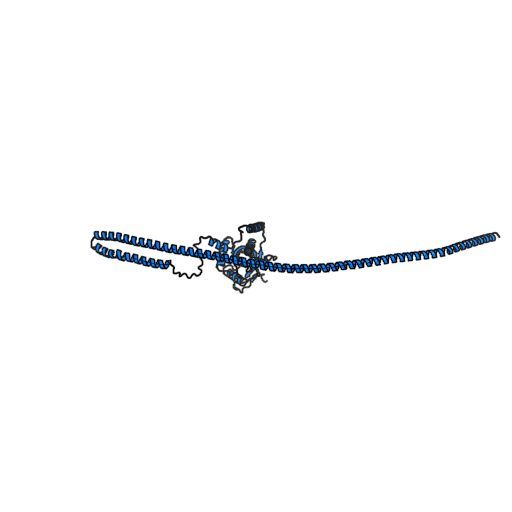A N 1
ATOM 3377 C CA . LYS A 1 410 ? 51.023 7.604 -96.943 1.00 87.19 410 LYS A CA 1
ATOM 3378 C C . LYS A 1 410 ? 52.406 7.486 -97.573 1.00 87.19 410 LYS A C 1
ATOM 3380 O O . LYS A 1 410 ? 52.485 7.149 -98.747 1.00 87.19 410 LYS A O 1
ATOM 3385 N N . GLU A 1 411 ? 53.478 7.652 -96.800 1.00 87.00 411 GLU A N 1
ATOM 3386 C CA . GLU A 1 411 ? 54.855 7.543 -97.294 1.00 87.00 411 GLU A CA 1
ATOM 3387 C C . GLU A 1 411 ? 55.118 6.164 -97.922 1.00 87.00 411 GLU A C 1
ATOM 3389 O O . GLU A 1 411 ? 55.617 6.057 -99.047 1.00 87.00 411 GLU A O 1
ATOM 3394 N N . LYS A 1 412 ? 54.701 5.081 -97.249 1.00 85.00 412 LYS A N 1
ATOM 3395 C CA . LYS A 1 412 ? 54.807 3.723 -97.805 1.00 85.00 412 LYS A CA 1
ATOM 3396 C C . LYS A 1 412 ? 53.997 3.565 -99.086 1.00 85.00 412 LYS A C 1
ATOM 3398 O O . LYS A 1 412 ? 54.524 3.014 -100.054 1.00 85.00 412 LYS A O 1
ATOM 3403 N N . LYS A 1 413 ? 52.748 4.038 -99.114 1.00 84.19 413 LYS A N 1
ATOM 3404 C CA . LYS A 1 413 ? 51.888 4.003 -100.305 1.00 84.19 413 LYS A CA 1
ATOM 3405 C C . LYS A 1 413 ? 52.543 4.743 -101.475 1.00 84.19 413 LYS A C 1
ATOM 3407 O O . LYS A 1 413 ? 52.644 4.180 -102.566 1.00 84.19 413 LYS A O 1
ATOM 3412 N N . ASP A 1 414 ? 53.051 5.945 -101.230 1.00 85.06 414 ASP A N 1
ATOM 3413 C CA . ASP A 1 414 ? 53.684 6.796 -102.237 1.00 85.06 414 ASP A CA 1
ATOM 3414 C C . ASP A 1 414 ? 55.019 6.219 -102.725 1.00 85.06 414 ASP A C 1
ATOM 3416 O O . ASP A 1 414 ? 55.361 6.380 -103.892 1.00 85.06 414 ASP A O 1
ATOM 3420 N N . SER A 1 415 ? 55.741 5.456 -101.895 1.00 84.19 415 SER A N 1
ATOM 3421 C CA . SER A 1 415 ? 56.936 4.707 -102.321 1.00 84.19 415 SER A CA 1
ATOM 3422 C C . SER A 1 415 ? 56.615 3.463 -103.172 1.00 84.19 415 SER A C 1
ATOM 3424 O O . SER A 1 415 ? 57.415 3.051 -104.021 1.00 84.19 415 SER A O 1
ATOM 3426 N N . LEU A 1 416 ? 55.445 2.847 -102.961 1.00 79.88 416 LEU A N 1
ATOM 3427 C CA . LEU A 1 416 ? 55.016 1.627 -103.651 1.00 79.88 416 LEU A CA 1
ATOM 3428 C C . LEU A 1 416 ? 54.426 1.914 -105.035 1.00 79.88 416 LEU A C 1
ATOM 3430 O O . LEU A 1 416 ? 54.662 1.132 -105.956 1.00 79.88 416 LEU A O 1
ATOM 3434 N N . ILE A 1 417 ? 53.718 3.034 -105.212 1.00 83.69 417 ILE A N 1
ATOM 3435 C CA . ILE A 1 417 ? 53.109 3.421 -106.499 1.00 83.69 417 ILE A CA 1
ATOM 3436 C C . ILE A 1 417 ? 54.144 3.486 -107.648 1.00 83.69 417 ILE A C 1
ATOM 3438 O O . ILE A 1 417 ? 53.909 2.863 -108.685 1.00 83.69 417 ILE A O 1
ATOM 3442 N N . PRO A 1 418 ? 55.306 4.158 -107.513 1.00 82.81 418 PRO A N 1
ATOM 3443 C CA . PRO A 1 418 ? 56.331 4.194 -108.556 1.00 82.81 418 PRO A CA 1
ATOM 3444 C C . PRO A 1 418 ? 56.936 2.818 -108.835 1.00 82.81 418 PRO A C 1
ATOM 3446 O O . PRO A 1 418 ? 57.237 2.492 -109.982 1.00 82.81 418 PRO A O 1
ATOM 3449 N N . ARG A 1 419 ? 57.109 1.992 -107.793 1.00 81.50 419 ARG A N 1
ATOM 3450 C CA . ARG A 1 419 ? 57.622 0.621 -107.934 1.00 81.50 419 ARG A CA 1
ATOM 3451 C C . ARG A 1 419 ? 56.660 -0.257 -108.730 1.00 81.50 419 ARG A C 1
ATOM 3453 O O . ARG A 1 419 ? 57.121 -1.007 -109.585 1.00 81.50 419 ARG A O 1
ATOM 3460 N N . LEU A 1 420 ? 55.356 -0.134 -108.474 1.00 75.19 420 LEU A N 1
ATOM 3461 C CA . LEU A 1 420 ? 54.304 -0.811 -109.235 1.00 75.19 420 LEU A CA 1
ATOM 3462 C C . LEU A 1 420 ? 54.290 -0.357 -110.697 1.00 75.19 420 LEU A C 1
ATOM 3464 O O . LEU A 1 420 ? 54.351 -1.209 -111.576 1.00 75.19 420 LEU A O 1
ATOM 3468 N N . LYS A 1 421 ? 54.335 0.955 -110.964 1.00 81.75 421 LYS A N 1
ATOM 3469 C CA . LYS A 1 421 ? 54.421 1.482 -112.340 1.00 81.75 421 LYS A CA 1
ATOM 3470 C C . LYS A 1 421 ? 55.639 0.951 -113.095 1.00 81.75 421 LYS A C 1
ATOM 3472 O O . LYS A 1 421 ? 55.516 0.499 -114.225 1.00 81.75 421 LYS A O 1
ATOM 3477 N N . LYS A 1 422 ? 56.810 0.922 -112.450 1.00 82.19 422 LYS A N 1
ATOM 3478 C CA . LYS A 1 422 ? 58.032 0.361 -113.047 1.00 82.19 422 LYS A CA 1
ATOM 3479 C C . LYS A 1 422 ? 57.896 -1.138 -113.355 1.00 82.19 422 LYS A C 1
ATOM 3481 O O . LYS A 1 422 ? 58.467 -1.631 -114.323 1.00 82.19 422 LYS A O 1
ATOM 3486 N N . LEU A 1 423 ? 57.161 -1.877 -112.526 1.00 75.88 423 LEU A N 1
ATOM 3487 C CA . LEU A 1 423 ? 56.833 -3.285 -112.762 1.00 75.88 423 LEU A CA 1
ATOM 3488 C C . LEU A 1 423 ? 55.887 -3.459 -113.960 1.00 75.88 423 LEU A C 1
ATOM 3490 O O . LEU A 1 423 ? 56.149 -4.325 -114.790 1.00 75.88 423 LEU A O 1
ATOM 3494 N N . GLU A 1 424 ? 54.855 -2.621 -114.082 1.00 77.88 424 GLU A N 1
ATOM 3495 C CA . GLU A 1 424 ? 53.944 -2.598 -115.239 1.00 77.88 424 GLU A CA 1
ATOM 3496 C C . GLU A 1 424 ? 54.683 -2.254 -116.544 1.00 77.88 424 GLU A C 1
ATOM 3498 O O . GLU A 1 424 ? 54.494 -2.921 -117.564 1.00 77.88 424 GLU A O 1
ATOM 3503 N N . GLU A 1 425 ? 55.587 -1.270 -116.513 1.00 79.62 425 GLU A N 1
ATOM 3504 C CA . GLU A 1 425 ? 56.454 -0.918 -117.645 1.00 79.62 425 GLU A CA 1
ATOM 3505 C C . GLU A 1 425 ? 57.353 -2.095 -118.045 1.00 79.62 425 GLU A C 1
ATOM 3507 O O . GLU A 1 425 ? 57.404 -2.475 -119.216 1.00 79.62 425 GLU A O 1
ATOM 3512 N N . ASN A 1 426 ? 58.009 -2.735 -117.071 1.00 80.50 426 ASN A N 1
ATOM 3513 C CA . ASN A 1 426 ? 58.833 -3.918 -117.320 1.00 80.50 426 ASN A CA 1
ATOM 3514 C C . ASN A 1 426 ? 58.011 -5.078 -117.905 1.00 80.50 426 ASN A C 1
ATOM 3516 O O . ASN A 1 426 ? 58.476 -5.763 -118.815 1.00 80.50 426 ASN A O 1
ATOM 3520 N N . GLN A 1 427 ? 56.792 -5.303 -117.407 1.00 77.62 427 GLN A N 1
ATOM 3521 C CA . GLN A 1 427 ? 55.891 -6.333 -117.925 1.00 77.62 427 GLN A CA 1
ATOM 3522 C C . GLN A 1 427 ? 55.482 -6.039 -119.373 1.00 77.62 427 GLN A C 1
ATOM 3524 O O . GLN A 1 427 ? 55.494 -6.946 -120.207 1.00 77.62 427 GLN A O 1
ATOM 3529 N N . THR A 1 428 ? 55.182 -4.777 -119.684 1.00 77.88 428 THR A N 1
ATOM 3530 C CA . THR A 1 428 ? 54.879 -4.320 -121.048 1.00 77.88 428 THR A CA 1
ATOM 3531 C C . THR A 1 428 ? 56.069 -4.575 -121.973 1.00 77.88 428 THR A C 1
ATOM 3533 O O . THR A 1 428 ? 55.912 -5.187 -123.027 1.00 77.88 428 THR A O 1
ATOM 3536 N N . HIS A 1 429 ? 57.282 -4.241 -121.530 1.00 75.50 429 HIS A N 1
ATOM 3537 C CA . HIS A 1 429 ? 58.508 -4.455 -122.299 1.00 75.50 429 HIS A CA 1
ATOM 3538 C C . HIS A 1 429 ? 58.821 -5.950 -122.529 1.00 75.50 429 HIS A C 1
ATOM 3540 O O . HIS A 1 429 ? 59.348 -6.333 -123.580 1.00 75.50 429 HIS A O 1
ATOM 3546 N N . ILE A 1 430 ? 58.496 -6.819 -121.563 1.00 76.12 430 ILE A N 1
ATOM 3547 C CA . ILE A 1 430 ? 58.587 -8.279 -121.717 1.00 76.12 430 ILE A CA 1
ATOM 3548 C C . ILE A 1 430 ? 57.557 -8.775 -122.738 1.00 76.12 430 ILE A C 1
ATOM 3550 O O . ILE A 1 430 ? 57.909 -9.572 -123.606 1.00 76.12 430 ILE A O 1
ATOM 3554 N N . LEU A 1 431 ? 56.309 -8.300 -122.672 1.00 78.50 431 LEU A N 1
ATOM 3555 C CA . LEU A 1 431 ? 55.254 -8.648 -123.632 1.00 78.50 431 LEU A CA 1
ATOM 3556 C C . LEU A 1 431 ? 55.616 -8.226 -125.060 1.00 78.50 431 LEU A C 1
ATOM 3558 O O . LEU A 1 431 ? 55.425 -9.007 -125.996 1.00 78.50 431 LEU A O 1
ATOM 3562 N N . GLU A 1 432 ? 56.192 -7.037 -125.235 1.00 81.56 432 GLU A N 1
ATOM 3563 C CA . GLU A 1 432 ? 56.714 -6.572 -126.523 1.00 81.56 432 GLU A CA 1
ATOM 3564 C C . GLU A 1 432 ? 57.806 -7.507 -127.048 1.00 81.56 432 GLU A C 1
ATOM 3566 O O . GLU A 1 432 ? 57.701 -7.992 -128.175 1.00 81.56 432 GLU A O 1
ATOM 3571 N N . ARG A 1 433 ? 58.793 -7.865 -126.214 1.00 79.75 433 ARG A N 1
ATOM 3572 C CA . ARG A 1 433 ? 59.849 -8.821 -126.591 1.00 79.75 433 ARG A CA 1
ATOM 3573 C C . ARG A 1 433 ? 59.312 -10.210 -126.924 1.00 79.75 433 ARG A C 1
ATOM 3575 O O . ARG A 1 433 ? 59.784 -10.828 -127.874 1.00 79.75 433 ARG A O 1
ATOM 3582 N N . ILE A 1 434 ? 58.322 -10.706 -126.180 1.00 78.38 434 ILE A N 1
ATOM 3583 C CA . ILE A 1 434 ? 57.643 -11.972 -126.495 1.00 78.38 434 ILE A CA 1
ATOM 3584 C C . ILE A 1 434 ? 56.954 -11.865 -127.858 1.00 78.38 434 ILE A C 1
ATOM 3586 O O . ILE A 1 434 ? 57.064 -12.780 -128.670 1.00 78.38 434 ILE A O 1
ATOM 3590 N N . THR A 1 435 ? 56.293 -10.743 -128.140 1.00 79.75 435 THR A N 1
ATOM 3591 C CA . THR A 1 435 ? 55.620 -10.497 -129.422 1.00 79.75 435 THR A CA 1
ATOM 3592 C C . THR A 1 435 ? 56.625 -10.425 -130.577 1.00 79.75 435 THR A C 1
ATOM 3594 O O . THR A 1 435 ? 56.388 -10.991 -131.646 1.00 79.75 435 THR A O 1
ATOM 3597 N N . GLU A 1 436 ? 57.771 -9.771 -130.380 1.00 78.75 436 GLU A N 1
ATOM 3598 C CA . GLU A 1 436 ? 58.876 -9.753 -131.345 1.00 78.75 436 GLU A CA 1
ATOM 3599 C C . GLU A 1 436 ? 59.445 -11.151 -131.582 1.00 78.75 436 GLU A C 1
ATOM 3601 O O . GLU A 1 436 ? 59.581 -11.565 -132.734 1.00 78.75 436 GLU A O 1
ATOM 3606 N N . MET A 1 437 ? 59.703 -11.912 -130.514 1.00 74.38 437 MET A N 1
ATOM 3607 C CA . MET A 1 437 ? 60.138 -13.305 -130.604 1.00 74.38 437 MET A CA 1
ATOM 3608 C C . MET A 1 437 ? 59.123 -14.164 -131.358 1.00 74.38 437 MET A C 1
ATOM 3610 O O . MET A 1 437 ? 59.512 -14.921 -132.243 1.00 74.38 437 MET A O 1
ATOM 3614 N N . GLN A 1 438 ? 57.826 -14.024 -131.075 1.00 76.38 438 GLN A N 1
ATOM 3615 C CA . GLN A 1 438 ? 56.765 -14.727 -131.800 1.00 76.38 438 GLN A CA 1
ATOM 3616 C C . GLN A 1 438 ? 56.773 -14.369 -133.290 1.00 76.38 438 GLN A C 1
ATOM 3618 O O . GLN A 1 438 ? 56.729 -15.267 -134.131 1.00 76.38 438 GLN A O 1
ATOM 3623 N N . LYS A 1 439 ? 56.906 -13.082 -133.644 1.00 77.88 439 LYS A N 1
ATOM 3624 C CA . LYS A 1 439 ? 57.061 -12.644 -135.044 1.00 77.88 439 LYS A CA 1
ATOM 3625 C C . LYS A 1 439 ? 58.312 -13.244 -135.694 1.00 77.88 439 LYS A C 1
ATOM 3627 O O . LYS A 1 439 ? 58.262 -13.629 -136.861 1.00 77.88 439 LYS A O 1
ATOM 3632 N N . MET A 1 440 ? 59.421 -13.337 -134.961 1.00 70.44 440 MET A N 1
ATOM 3633 C CA . MET A 1 440 ? 60.681 -13.915 -135.438 1.00 70.44 440 MET A CA 1
ATOM 3634 C C . MET A 1 440 ? 60.559 -15.427 -135.672 1.00 70.44 440 MET A C 1
ATOM 3636 O O . MET A 1 440 ? 60.987 -15.918 -136.712 1.00 70.44 440 MET A O 1
ATOM 3640 N N . ILE A 1 441 ? 59.895 -16.147 -134.763 1.00 71.50 441 ILE A N 1
ATOM 3641 C CA . ILE A 1 441 ? 59.586 -17.578 -134.899 1.00 71.50 441 ILE A CA 1
ATOM 3642 C C . ILE A 1 441 ? 58.665 -17.821 -136.100 1.00 71.50 441 ILE A C 1
ATOM 3644 O O . ILE A 1 441 ? 58.920 -18.733 -136.880 1.00 71.50 441 ILE A O 1
ATOM 3648 N N . ILE A 1 442 ? 57.628 -16.997 -136.300 1.00 72.06 442 ILE A N 1
ATOM 3649 C CA . ILE A 1 442 ? 56.748 -17.095 -137.479 1.00 72.06 442 ILE A CA 1
ATOM 3650 C C . ILE A 1 442 ? 57.545 -16.867 -138.772 1.00 72.06 442 ILE A C 1
ATOM 3652 O O . ILE A 1 442 ? 57.374 -17.620 -139.726 1.00 72.06 442 ILE A O 1
ATOM 3656 N N . LYS A 1 443 ? 58.446 -15.872 -138.804 1.00 68.56 443 LYS A N 1
ATOM 3657 C CA . LYS A 1 443 ? 59.341 -15.642 -139.952 1.00 68.56 443 LYS A CA 1
ATOM 3658 C C . LYS A 1 443 ? 60.255 -16.838 -140.226 1.00 68.56 443 LYS A C 1
ATOM 3660 O O . LYS A 1 443 ? 60.406 -17.204 -141.383 1.00 68.56 443 LYS A O 1
ATOM 3665 N N . LEU A 1 444 ? 60.828 -17.445 -139.186 1.00 64.12 444 LEU A N 1
ATOM 3666 C CA . LEU A 1 444 ? 61.676 -18.635 -139.311 1.00 64.12 444 LEU A CA 1
ATOM 3667 C C . LEU A 1 444 ? 60.896 -19.883 -139.741 1.00 64.12 444 LEU A C 1
ATOM 3669 O O . LEU A 1 444 ? 61.464 -20.734 -140.401 1.00 64.12 444 LEU A O 1
ATOM 3673 N N . ARG A 1 445 ? 59.611 -19.998 -139.383 1.00 62.59 445 ARG A N 1
ATOM 3674 C CA . ARG A 1 445 ? 58.751 -21.130 -139.770 1.00 62.59 445 ARG A CA 1
ATOM 3675 C C . ARG A 1 445 ? 58.293 -21.075 -14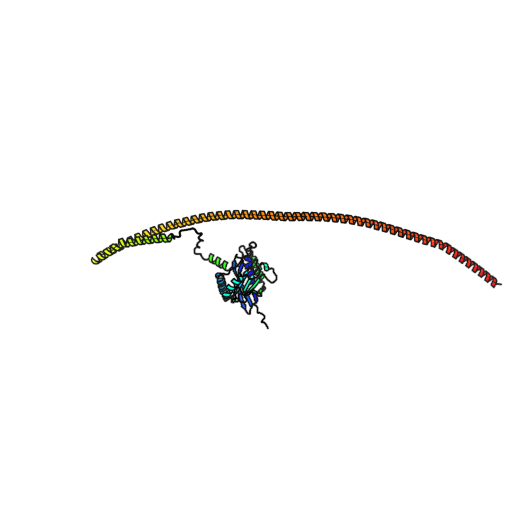1.235 1.00 62.59 445 ARG A C 1
ATOM 3677 O O . ARG A 1 445 ? 57.881 -22.097 -141.770 1.00 62.59 445 ARG A O 1
ATOM 3684 N N . ASN A 1 446 ? 58.316 -19.890 -141.844 1.00 64.94 446 ASN A N 1
ATOM 3685 C CA . ASN A 1 446 ? 57.932 -19.661 -143.241 1.00 64.94 446 ASN A CA 1
ATOM 3686 C C . ASN A 1 446 ? 59.137 -19.654 -144.209 1.00 64.94 446 ASN A C 1
ATOM 3688 O O . ASN A 1 446 ? 58.956 -19.363 -145.392 1.00 64.94 446 ASN A O 1
ATOM 3692 N N . LEU A 1 447 ? 60.339 -19.934 -143.694 1.00 51.22 447 LEU A N 1
ATOM 3693 C CA . LEU A 1 447 ? 61.556 -20.288 -144.432 1.00 51.22 447 LEU A CA 1
ATOM 3694 C C . LEU A 1 447 ? 61.717 -21.809 -144.393 1.00 51.22 447 LEU A C 1
ATOM 3696 O O . LEU A 1 447 ? 62.191 -22.358 -145.410 1.00 51.22 447 LEU A O 1
#